Protein AF-A0A9E2G3W6-F1 (afdb_monomer_lite)

Sequence (458 aa):
MPNQLHSDSQQLPSSPPSRVTAPRLSQGPTLDHLLDALSRTRDALERTKTIARCFERTFAELNLGMAVHEVLTDADGQPVDYRFLQVNARFARMLGLHLSQLVGRRVLEVFPSTESSWVAIYGRVALSGETLRFEAMAGACCRLYEIVALPGGPGRFVLVLEDVTARRELEDALADSRATYRQLAESVNEMIWVAASGRILYANLACSLITGFTPEELEAMDIPDLVIPGDRERYRALIDLVHGDSAACAHVQLRLSSRDRETLPVNLGARRTRWDGVPAVLHVASLTSSGDDPGDLPAGLATGPVPRSRSTDAPEASPAAGEPPLILMVDDEPQLLQASRRILQRHGYRTRAHESSLSALEDLSSGTTPELVVTDIDMPDLDGIELYRRVRAIRPDQKFLFVTGSPERLLACSAGHDREHNLLTKPFDSDSLMRAIHHRIATPLAPLDEVNTPSPRP

Secondary structure (DSSP, 8-state):
--------------------PPPP-PPPPPHHHHHHHHHHHHHHHHHHHHHHHHHHHHHHHSSSEEEEEEEEE-TTS-EEEEEEEEE-HHHHHHTT--HHHHTT-BHHHH-TT--HHHHHHHHHHHHH---EEEEEEETTTTEEEEEEEEE-STTEEEEEEEE-HHHHHHHHHHHHHHHHHHHHHHT-SSEEEEEETTEEEEE-HHHHHHH---HHHHHHSBHHHHB-GGGHHHHHHHHHHHHSTT-SEEEEEEEEEPTT--EEEEEEEEEEEEETTEEEEEEEEEE--TT---TT-----B-SPPPPPPP-PPPP----SSPPPEEEEE-S-HHHHHHHHHHHHHTT-EEEEESSHHHHHHHHHTT---SEEEEESS-SSS-HHHHHHHHHHH-TT--EEEEES-THHHHH----S-SSSSEEESS--HHHHHHHHHHHHHSPPPP-----------

Radius of gyration: 39.11 Å; chains: 1; bounding box: 62×80×159 Å

Structure (mmCIF, N/CA/C/O backbone):
data_AF-A0A9E2G3W6-F1
#
_entry.id   AF-A0A9E2G3W6-F1
#
loop_
_atom_site.group_PDB
_atom_site.id
_atom_site.type_symbol
_atom_site.label_atom_id
_atom_site.label_alt_id
_atom_site.label_comp_id
_atom_site.label_asym_id
_atom_site.label_entity_id
_atom_site.label_seq_id
_atom_site.pdbx_PDB_ins_code
_atom_site.Cartn_x
_atom_site.Cartn_y
_atom_site.Cartn_z
_atom_site.occupancy
_atom_site.B_iso_or_equiv
_atom_site.auth_seq_id
_atom_site.auth_comp_id
_atom_site.auth_asym_id
_atom_site.auth_atom_id
_atom_site.pdbx_PDB_model_num
ATOM 1 N N . MET A 1 1 ? 31.709 31.830 115.502 1.00 27.19 1 MET A N 1
ATOM 2 C CA . MET A 1 1 ? 32.503 30.605 115.745 1.00 27.19 1 MET A CA 1
ATOM 3 C C . MET A 1 1 ? 31.532 29.431 115.746 1.00 27.19 1 MET A C 1
ATOM 5 O O . MET A 1 1 ? 30.511 29.580 116.401 1.00 27.19 1 MET A O 1
ATOM 9 N N . PRO A 1 2 ? 31.829 28.281 115.126 1.00 45.44 2 PRO A N 1
ATOM 10 C CA . PRO A 1 2 ? 32.078 28.043 113.694 1.00 45.44 2 PRO A CA 1
ATOM 11 C C . PRO A 1 2 ? 31.263 26.830 113.154 1.00 45.44 2 PRO A C 1
ATOM 13 O O . PRO A 1 2 ? 30.611 26.159 113.941 1.00 45.44 2 PRO A O 1
ATOM 16 N N . ASN A 1 3 ? 31.437 26.508 111.857 1.00 28.62 3 ASN A N 1
ATOM 17 C CA . ASN A 1 3 ? 31.384 25.150 111.255 1.00 28.62 3 ASN A CA 1
ATOM 18 C C . ASN A 1 3 ? 30.037 24.380 111.268 1.00 28.62 3 ASN A C 1
ATOM 20 O O . ASN A 1 3 ? 29.232 24.538 112.165 1.00 28.62 3 ASN A O 1
ATOM 24 N N . GLN A 1 4 ? 29.699 23.464 110.358 1.00 35.22 4 GLN A N 1
ATOM 25 C CA . GLN A 1 4 ? 30.248 22.929 109.106 1.00 35.22 4 GLN A CA 1
ATOM 26 C C . GLN A 1 4 ? 29.160 22.011 108.495 1.00 35.22 4 GLN A C 1
ATOM 28 O O . GLN A 1 4 ? 28.379 21.436 109.239 1.00 35.22 4 GLN A O 1
ATOM 33 N N . LEU A 1 5 ? 29.201 21.865 107.164 1.00 32.06 5 LEU A N 1
ATOM 34 C CA . LEU A 1 5 ? 28.950 20.672 106.320 1.00 32.06 5 LEU A CA 1
ATOM 35 C C . LEU A 1 5 ? 27.823 19.656 106.637 1.00 32.06 5 LEU A C 1
ATOM 37 O O . LEU A 1 5 ? 27.788 19.092 107.724 1.00 32.06 5 LEU A O 1
ATOM 41 N N . HIS A 1 6 ? 27.074 19.299 105.576 1.00 33.84 6 HIS A N 1
ATOM 42 C CA . HIS A 1 6 ? 26.698 17.952 105.048 1.00 33.84 6 HIS A CA 1
ATOM 43 C C . HIS A 1 6 ? 25.326 18.077 104.341 1.00 33.84 6 HIS A C 1
ATOM 45 O O . HIS A 1 6 ? 24.371 18.549 104.943 1.00 33.84 6 HIS A O 1
ATOM 51 N N . SER A 1 7 ? 25.227 18.015 103.008 1.00 29.98 7 SER A N 1
ATOM 52 C CA . SER A 1 7 ? 25.212 16.854 102.090 1.00 29.98 7 SER A CA 1
ATOM 53 C C . SER A 1 7 ? 23.920 16.012 102.121 1.00 29.98 7 SER A C 1
ATOM 55 O O . SER A 1 7 ? 23.618 15.365 103.116 1.00 29.98 7 SER A O 1
ATOM 57 N N . ASP A 1 8 ? 23.292 15.975 100.941 1.00 29.02 8 ASP A N 1
ATOM 58 C CA . ASP A 1 8 ? 22.489 14.911 100.321 1.00 29.02 8 ASP A CA 1
ATOM 59 C C . ASP A 1 8 ? 20.970 14.747 100.538 1.00 29.02 8 ASP A C 1
ATOM 61 O O . ASP A 1 8 ? 20.448 14.626 101.639 1.00 29.02 8 ASP A O 1
ATOM 65 N N . SER A 1 9 ? 20.343 14.543 99.366 1.00 29.41 9 SER A N 1
ATOM 66 C CA . SER A 1 9 ? 19.167 13.714 99.048 1.00 29.41 9 SER A CA 1
ATOM 67 C C . SER A 1 9 ? 17.831 14.407 98.742 1.00 29.41 9 SER A C 1
ATOM 69 O O . SER A 1 9 ? 17.070 14.801 99.614 1.00 29.41 9 SER A O 1
ATOM 71 N N . GLN A 1 10 ? 17.574 14.479 97.428 1.00 32.34 10 GLN A N 1
ATOM 72 C CA . GLN A 1 10 ? 16.330 14.179 96.698 1.00 32.34 10 GLN A CA 1
ATOM 73 C C . GLN A 1 10 ? 14.980 14.291 97.434 1.00 32.34 10 GLN A C 1
ATOM 75 O O . GLN A 1 10 ? 14.681 13.472 98.293 1.00 32.34 10 GLN A O 1
ATOM 80 N N . GLN A 1 11 ? 14.096 15.162 96.921 1.00 31.83 11 GLN A N 1
ATOM 81 C CA . GLN A 1 11 ? 12.733 14.823 96.459 1.00 31.83 11 GLN A CA 1
ATOM 82 C C . GLN A 1 11 ? 12.025 16.073 95.877 1.00 31.83 11 GLN A C 1
ATOM 84 O O . GLN A 1 11 ? 11.805 17.066 96.561 1.00 31.83 11 GLN A O 1
ATOM 89 N N . LEU A 1 12 ? 11.688 16.020 94.583 1.00 29.45 12 LEU A N 1
ATOM 90 C CA . LEU A 1 12 ? 10.658 16.836 93.904 1.00 29.45 12 LEU A CA 1
ATOM 91 C C . LEU A 1 12 ? 9.273 16.182 94.140 1.00 29.45 12 LEU A C 1
ATOM 93 O O . LEU A 1 12 ? 9.262 15.008 94.512 1.00 29.45 12 LEU A O 1
ATOM 97 N N . PRO A 1 13 ? 8.116 16.792 93.788 1.00 40.28 13 PRO A N 1
ATOM 98 C CA . PRO A 1 13 ? 7.848 18.171 93.345 1.00 40.28 13 PRO A CA 1
ATOM 99 C C . PRO A 1 13 ? 6.607 18.820 94.015 1.00 40.28 13 PRO A C 1
ATOM 101 O O . PRO A 1 13 ? 5.662 18.139 94.396 1.00 40.28 13 PRO A O 1
ATOM 104 N N . SER A 1 14 ? 6.515 20.154 94.005 1.00 30.30 14 SER A N 1
ATOM 105 C CA . SER A 1 14 ? 5.212 20.850 93.958 1.00 30.30 14 SER A CA 1
ATOM 106 C C . SER A 1 14 ? 5.387 22.326 93.577 1.00 30.30 14 SER A C 1
ATOM 108 O O . SER A 1 14 ? 5.770 23.148 94.407 1.00 30.30 14 SER A O 1
ATOM 110 N N . SER A 1 15 ? 5.111 22.669 92.316 1.00 33.34 15 SER A N 1
ATOM 111 C CA . SER A 1 15 ? 4.903 24.054 91.849 1.00 33.34 15 SER A CA 1
ATOM 112 C C . SER A 1 15 ? 3.432 24.443 92.043 1.00 33.34 15 SER A C 1
ATOM 114 O O . SER A 1 15 ? 2.571 23.586 91.827 1.00 33.34 15 SER A O 1
ATOM 116 N N . PRO A 1 16 ? 3.111 25.685 92.464 1.00 37.56 16 PRO A N 1
ATOM 117 C CA . PRO A 1 16 ? 2.701 26.744 91.507 1.00 37.56 16 PRO A CA 1
ATOM 118 C C . PRO A 1 16 ? 2.979 28.192 92.025 1.00 37.56 16 PRO A C 1
ATOM 120 O O . PRO A 1 16 ? 3.520 28.345 93.117 1.00 37.56 16 PRO A O 1
ATOM 123 N N . PRO A 1 17 ? 2.547 29.290 91.356 1.00 40.12 17 PRO A N 1
ATOM 124 C CA . PRO A 1 17 ? 2.348 29.538 89.925 1.00 40.12 17 PRO A CA 1
ATOM 125 C C . PRO A 1 17 ? 3.269 30.668 89.394 1.00 40.12 17 PRO A C 1
ATOM 127 O O . PRO A 1 17 ? 3.491 31.690 90.044 1.00 40.12 17 PRO A O 1
ATOM 130 N N . SER A 1 18 ? 3.754 30.534 88.157 1.00 33.09 18 SER A N 1
ATOM 131 C CA . SER A 1 18 ? 4.413 31.621 87.418 1.00 33.09 18 SER A CA 1
ATOM 132 C C . SER A 1 18 ? 3.378 32.454 86.654 1.00 33.09 18 SER A C 1
ATOM 134 O O . SER A 1 18 ? 2.432 31.917 86.084 1.00 33.09 18 SER A O 1
ATOM 136 N N . ARG A 1 19 ? 3.561 33.779 86.678 1.00 34.78 19 ARG A N 1
ATOM 137 C CA . ARG A 1 19 ? 2.720 34.809 86.047 1.00 34.78 19 ARG A CA 1
ATOM 138 C C . ARG A 1 19 ? 2.236 34.413 84.645 1.00 34.7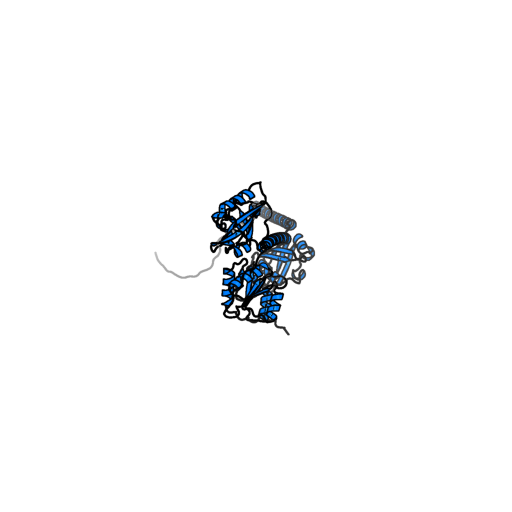8 19 ARG A C 1
ATOM 140 O O . ARG A 1 19 ? 3.043 34.176 83.752 1.00 34.78 19 ARG A O 1
ATOM 147 N N . VAL A 1 20 ? 0.917 34.442 84.454 1.00 34.22 20 VAL A N 1
ATOM 148 C CA . VAL A 1 20 ? 0.261 34.370 83.144 1.00 34.22 20 VAL A CA 1
ATOM 149 C C . VAL A 1 20 ? 0.574 35.652 82.372 1.00 34.22 20 VAL A C 1
ATOM 151 O O . VAL A 1 20 ? 0.026 36.716 82.652 1.00 34.22 20 VAL A O 1
ATOM 154 N N . THR A 1 21 ? 1.468 35.557 81.396 1.00 35.81 21 THR A N 1
ATOM 155 C CA . THR A 1 21 ? 1.580 36.521 80.301 1.00 35.81 21 THR A CA 1
ATOM 156 C C . THR A 1 21 ? 0.426 36.239 79.340 1.00 35.81 21 THR A C 1
ATOM 158 O O . THR A 1 21 ? 0.341 35.144 78.788 1.00 35.81 21 THR A O 1
ATOM 161 N N . ALA A 1 22 ? -0.485 37.195 79.153 1.00 31.02 22 ALA A N 1
ATOM 162 C CA . ALA A 1 22 ? -1.546 37.077 78.156 1.00 31.02 22 ALA A CA 1
ATOM 163 C C . ALA A 1 22 ? -0.929 36.861 76.754 1.00 31.02 22 ALA A C 1
ATOM 165 O O . ALA A 1 22 ? -0.102 37.680 76.335 1.00 31.02 22 ALA A O 1
ATOM 166 N N . PRO A 1 23 ? -1.300 35.806 76.004 1.00 35.16 23 PRO A N 1
ATOM 167 C CA . PRO A 1 23 ? -0.983 35.739 74.588 1.00 35.16 23 PRO A CA 1
ATOM 168 C C . PRO A 1 23 ? -1.759 36.847 73.873 1.00 35.16 23 PRO A C 1
ATOM 170 O O . PRO A 1 23 ? -2.959 37.024 74.081 1.00 35.16 23 PRO A O 1
ATOM 173 N N . ARG A 1 24 ? -1.041 37.622 73.056 1.00 34.88 24 ARG A N 1
ATOM 174 C CA . ARG A 1 24 ? -1.586 38.677 72.198 1.00 34.88 24 ARG A CA 1
ATOM 175 C C . ARG A 1 24 ? -2.786 38.143 71.409 1.00 34.88 24 ARG A C 1
ATOM 177 O O . ARG A 1 24 ? -2.671 37.103 70.768 1.00 34.88 24 ARG A O 1
ATOM 184 N N . LEU A 1 25 ? -3.888 38.895 71.409 1.00 36.84 25 LEU A N 1
ATOM 185 C CA . LEU A 1 25 ? -4.940 38.788 70.397 1.00 36.84 25 LEU A CA 1
ATOM 186 C C . LEU A 1 25 ? -4.263 38.816 69.017 1.00 36.84 25 LEU A C 1
ATOM 188 O O . LEU A 1 25 ? -3.695 39.842 68.634 1.00 36.84 25 LEU A O 1
ATOM 192 N N . SER A 1 26 ? -4.259 37.691 68.299 1.00 41.03 26 SER A N 1
ATOM 193 C CA . SER A 1 26 ? -3.880 37.683 66.891 1.00 41.03 26 SER A CA 1
ATOM 194 C C . SER A 1 26 ? -4.900 38.546 66.156 1.00 41.03 26 SER A C 1
ATOM 196 O O . SER A 1 26 ? -6.103 38.290 66.191 1.00 41.03 26 SER A O 1
ATOM 198 N N . GLN A 1 27 ? -4.416 39.637 65.566 1.00 47.78 27 GLN A N 1
ATOM 199 C CA . GLN A 1 27 ? -5.222 40.526 64.743 1.00 47.78 27 GLN A CA 1
ATOM 200 C C . GLN A 1 27 ? -5.901 39.688 63.653 1.00 47.78 27 GLN A C 1
ATOM 202 O O . GLN A 1 27 ? -5.232 38.925 62.954 1.00 47.78 27 GLN A O 1
ATOM 207 N N . GLY A 1 28 ? -7.229 39.799 63.539 1.00 49.19 28 GLY A N 1
ATOM 208 C CA . GLY A 1 28 ? -7.961 39.234 62.406 1.00 49.19 28 GLY A CA 1
ATOM 209 C C . GLY A 1 28 ? -7.392 39.763 61.083 1.00 49.19 28 GLY A C 1
ATOM 210 O O . GLY A 1 28 ? -6.722 40.800 61.085 1.00 49.19 28 GLY A O 1
ATOM 211 N N . PRO A 1 29 ? -7.615 39.062 59.958 1.00 52.22 29 PRO A N 1
ATOM 212 C CA . PRO A 1 29 ? -7.041 39.460 58.678 1.00 52.22 29 PRO A CA 1
ATOM 213 C C . PRO A 1 29 ? -7.409 40.916 58.366 1.00 52.22 29 PRO A C 1
ATOM 215 O O . PRO A 1 29 ? -8.570 41.312 58.473 1.00 52.22 29 PRO A O 1
ATOM 218 N N . THR A 1 30 ? -6.402 41.722 58.025 1.00 58.69 30 THR A N 1
ATOM 219 C CA . THR A 1 30 ? -6.576 43.121 57.626 1.00 58.69 30 THR A CA 1
ATOM 220 C C . THR A 1 30 ? -7.462 43.203 56.384 1.00 58.69 30 THR A C 1
ATOM 222 O O . THR A 1 30 ? -7.460 42.299 55.546 1.00 58.69 30 THR A O 1
ATOM 225 N N . LEU A 1 31 ? -8.232 44.289 56.260 1.00 49.06 31 LEU A N 1
ATOM 226 C CA . LEU A 1 31 ? -9.155 44.506 55.139 1.00 49.06 31 LEU A CA 1
ATOM 227 C C . LEU A 1 31 ? -8.453 44.334 53.780 1.00 49.06 31 LEU A C 1
ATOM 229 O O . LEU A 1 31 ? -9.007 43.703 52.883 1.00 49.06 31 LEU A O 1
ATOM 233 N N . ASP A 1 32 ? -7.201 44.780 53.679 1.00 56.44 32 ASP A N 1
ATOM 234 C CA . ASP A 1 32 ? -6.366 44.614 52.487 1.00 56.44 32 ASP A CA 1
ATOM 235 C C . ASP A 1 32 ? -6.097 43.141 52.150 1.00 56.44 32 ASP A C 1
ATOM 237 O O . ASP A 1 32 ? -6.187 42.755 50.991 1.00 56.44 32 ASP A O 1
ATOM 241 N N . HIS A 1 33 ? -5.857 42.277 53.144 1.00 49.47 33 HIS A N 1
ATOM 242 C CA . HIS A 1 33 ? -5.638 40.844 52.911 1.00 49.47 33 HIS A CA 1
ATOM 243 C C . HIS A 1 33 ? -6.913 40.119 52.454 1.00 49.47 33 HIS A C 1
ATOM 245 O O . HIS A 1 33 ? -6.838 39.177 51.662 1.00 49.47 33 HIS A O 1
ATOM 251 N N . LEU A 1 34 ? -8.088 40.547 52.926 1.00 48.44 34 LEU A N 1
ATOM 252 C CA . LEU A 1 34 ? -9.371 39.992 52.480 1.00 48.44 34 LEU A CA 1
ATOM 253 C C . LEU A 1 34 ? -9.730 40.458 51.063 1.00 48.44 34 LEU A C 1
ATOM 255 O O . LEU A 1 34 ? -10.204 39.653 50.262 1.00 48.44 34 LEU A O 1
ATOM 259 N N . LEU A 1 35 ? -9.464 41.723 50.731 1.00 54.56 35 LEU A N 1
ATOM 260 C CA . LEU A 1 35 ? -9.668 42.266 49.385 1.00 54.56 35 LEU A CA 1
ATOM 261 C C . LEU A 1 35 ? -8.730 41.617 48.360 1.00 54.56 35 LEU A C 1
ATOM 263 O O . LEU A 1 35 ? -9.163 41.293 47.252 1.00 54.56 35 LEU A O 1
ATOM 267 N N . ASP A 1 36 ? -7.488 41.334 48.752 1.00 59.50 36 ASP A N 1
ATOM 268 C CA . ASP A 1 36 ? -6.534 40.584 47.936 1.00 59.50 36 ASP A CA 1
ATOM 269 C C . ASP A 1 36 ? -6.987 39.137 47.706 1.00 59.50 36 ASP A C 1
ATOM 271 O O . ASP A 1 36 ? -6.940 38.636 46.581 1.00 59.50 36 ASP A O 1
ATOM 275 N N . ALA A 1 37 ? -7.460 38.451 48.751 1.00 52.28 37 ALA A N 1
ATOM 276 C CA . ALA A 1 37 ? -7.951 37.079 48.640 1.00 52.28 37 ALA A CA 1
ATOM 277 C C . ALA A 1 37 ? -9.207 36.981 47.754 1.00 52.28 37 ALA A C 1
ATOM 279 O O . ALA A 1 37 ? -9.305 36.069 46.926 1.00 52.28 37 ALA A O 1
ATOM 280 N N . LEU A 1 38 ? -10.134 37.938 47.881 1.00 50.25 38 LEU A N 1
ATOM 281 C CA . LEU A 1 38 ? -11.343 38.036 47.055 1.00 50.25 38 LEU A CA 1
ATOM 282 C C . LEU A 1 38 ? -11.025 38.387 45.596 1.00 50.25 38 LEU A C 1
ATOM 284 O O . LEU A 1 38 ? -11.633 37.827 44.684 1.00 50.25 38 LEU A O 1
ATOM 288 N N . SER A 1 39 ? -10.038 39.253 45.356 1.00 57.41 39 SER A N 1
ATOM 289 C CA . SER A 1 39 ? -9.596 39.591 43.997 1.00 57.41 39 SER A CA 1
ATOM 290 C C . SER A 1 39 ? -8.936 38.390 43.315 1.00 57.41 39 SER A C 1
ATOM 292 O O . SER A 1 39 ? -9.302 38.044 42.194 1.00 57.41 39 SER A O 1
ATOM 294 N N . ARG A 1 40 ? -8.064 37.652 44.019 1.00 61.56 40 ARG A N 1
ATOM 295 C CA . ARG A 1 40 ? -7.437 36.426 43.487 1.00 61.56 40 ARG A CA 1
ATOM 296 C C . ARG A 1 40 ? -8.454 35.327 43.175 1.00 61.56 40 ARG A C 1
ATOM 298 O O . ARG A 1 40 ? -8.318 34.644 42.162 1.00 61.56 40 ARG A O 1
ATOM 305 N N . THR A 1 41 ? -9.475 35.150 44.016 1.00 55.03 41 THR A N 1
ATOM 306 C CA . THR A 1 41 ? -10.547 34.171 43.752 1.00 55.03 41 THR A CA 1
ATOM 307 C C . THR A 1 41 ? -11.446 34.602 42.597 1.00 55.03 41 THR A C 1
ATOM 309 O O . THR A 1 41 ? -11.808 33.757 41.777 1.00 55.03 41 THR A O 1
ATOM 312 N N . ARG A 1 42 ? -11.762 35.898 42.472 1.00 61.28 42 ARG A N 1
ATOM 313 C CA . ARG A 1 42 ? -12.520 36.428 41.329 1.00 61.28 42 ARG A CA 1
ATOM 314 C C . ARG A 1 42 ? -11.767 36.234 40.015 1.00 61.28 42 ARG A C 1
ATOM 316 O O . ARG A 1 42 ? -12.340 35.699 39.070 1.00 61.28 42 ARG A O 1
ATOM 323 N N . ASP A 1 43 ? -10.486 36.579 39.981 1.00 66.12 43 ASP A N 1
ATOM 324 C CA . ASP A 1 43 ? -9.659 36.462 38.779 1.00 66.12 43 ASP A CA 1
ATOM 325 C C . ASP A 1 43 ? -9.442 34.994 38.380 1.00 66.12 43 ASP A C 1
ATOM 327 O O . ASP A 1 43 ? -9.485 34.652 37.197 1.00 66.12 43 ASP A O 1
ATOM 331 N N . ALA A 1 44 ? -9.271 34.089 39.351 1.00 55.44 44 ALA A N 1
ATOM 332 C CA . ALA A 1 44 ? -9.213 32.650 39.092 1.00 55.44 44 ALA A CA 1
ATOM 333 C C . ALA A 1 44 ? -10.539 32.115 38.522 1.00 55.44 44 ALA A C 1
ATOM 335 O O . ALA A 1 44 ? -10.538 31.317 37.579 1.00 55.44 44 ALA A O 1
ATOM 336 N N . LEU A 1 45 ? -11.676 32.586 39.041 1.00 58.12 45 LEU A N 1
ATOM 337 C CA . LEU A 1 45 ? -13.002 32.209 38.555 1.00 58.12 45 LEU A CA 1
ATOM 338 C C . LEU A 1 45 ? -13.269 32.750 37.142 1.00 58.12 45 LEU A C 1
ATOM 340 O O . LEU A 1 45 ? -13.824 32.035 36.310 1.00 58.12 45 LEU A O 1
ATOM 344 N N . GLU A 1 46 ? -12.857 33.982 36.841 1.00 59.03 46 GLU A N 1
ATOM 345 C CA . GLU A 1 46 ? -12.982 34.579 35.506 1.00 59.03 46 GLU A CA 1
ATOM 346 C C . GLU A 1 46 ? -12.071 33.905 34.476 1.00 59.03 46 GLU A C 1
ATOM 348 O O . GLU A 1 46 ? -12.520 33.623 33.362 1.00 59.03 46 GLU A O 1
ATOM 353 N N . ARG A 1 47 ? -10.834 33.547 34.849 1.00 55.03 47 ARG A N 1
ATOM 354 C CA . ARG A 1 47 ? -9.940 32.741 33.998 1.00 55.03 47 ARG A CA 1
ATOM 355 C C . ARG A 1 47 ? -10.533 31.365 33.714 1.00 55.03 47 ARG A C 1
ATOM 357 O O . ARG A 1 47 ? -10.579 30.958 32.558 1.00 55.03 47 ARG A O 1
ATOM 364 N N . THR A 1 48 ? -11.068 30.695 34.734 1.00 53.66 48 THR A N 1
ATOM 365 C CA . THR A 1 48 ? -11.726 29.386 34.582 1.00 53.66 48 THR A CA 1
ATOM 366 C C . THR A 1 48 ? -12.951 29.481 33.669 1.00 53.66 48 THR A C 1
ATOM 368 O O . THR A 1 48 ? -13.102 28.671 32.760 1.00 53.66 48 THR A O 1
ATOM 371 N N . LYS A 1 49 ? -13.792 30.512 33.833 1.00 56.41 49 LYS A N 1
ATOM 372 C CA . LYS A 1 49 ? -14.955 30.764 32.963 1.00 56.41 49 LYS A CA 1
ATOM 373 C C . LYS A 1 49 ? -14.558 31.095 31.525 1.00 56.41 49 LYS A C 1
ATOM 375 O O . LYS A 1 49 ? -15.244 30.682 30.597 1.00 56.41 49 LYS A O 1
ATOM 380 N N . THR A 1 50 ? -13.472 31.840 31.329 1.00 47.31 50 THR A N 1
ATOM 381 C CA . THR A 1 50 ? -12.981 32.212 29.994 1.00 47.31 50 THR A CA 1
ATOM 382 C C . THR A 1 50 ? -12.398 31.003 29.270 1.00 47.31 50 THR A C 1
ATOM 384 O O . THR A 1 50 ? -12.734 30.774 28.113 1.00 47.31 50 THR A O 1
ATOM 387 N N . ILE A 1 51 ? -11.605 30.180 29.964 1.00 51.56 51 ILE A N 1
ATOM 388 C CA . ILE A 1 51 ? -11.096 28.909 29.434 1.00 51.56 51 ILE A CA 1
ATOM 389 C C . ILE A 1 51 ? -12.258 27.962 29.117 1.00 51.56 51 ILE A C 1
ATOM 391 O O . ILE A 1 51 ? -12.280 27.398 28.030 1.00 51.56 51 ILE A O 1
ATOM 395 N N . ALA A 1 52 ? -13.257 27.850 30.000 1.00 54.56 52 ALA A N 1
ATOM 396 C CA . ALA A 1 52 ? -14.448 27.033 29.764 1.00 54.56 52 ALA A CA 1
ATOM 397 C C . ALA A 1 52 ? -15.241 27.500 28.531 1.00 54.56 52 ALA A C 1
ATOM 399 O O . ALA A 1 52 ? -15.583 26.677 27.691 1.00 54.56 52 ALA A O 1
ATOM 400 N N . ARG A 1 53 ? -15.457 28.812 28.352 1.00 55.34 53 ARG A N 1
ATOM 401 C CA . ARG A 1 53 ? -16.127 29.356 27.154 1.00 55.34 53 ARG A CA 1
ATOM 402 C C . ARG A 1 53 ? -15.311 29.164 25.876 1.00 55.34 53 ARG A C 1
ATOM 404 O O . ARG A 1 53 ? -15.882 28.851 24.836 1.00 55.34 53 ARG A O 1
ATOM 411 N N . CYS A 1 54 ? -13.992 29.356 25.929 1.00 54.94 54 CYS A N 1
ATOM 412 C CA . CYS A 1 54 ? -13.118 29.078 24.787 1.00 54.94 54 CYS A CA 1
ATOM 413 C C . CYS A 1 54 ? -13.137 27.591 24.434 1.00 54.94 54 CYS A C 1
ATOM 415 O O . CYS A 1 54 ? -13.221 27.258 23.255 1.00 54.94 54 CYS A O 1
ATOM 417 N N . PHE A 1 55 ? -13.114 26.706 25.432 1.00 59.06 55 PHE A N 1
ATOM 418 C CA . PHE A 1 55 ? -13.252 25.268 25.240 1.00 59.06 55 PHE A CA 1
ATOM 419 C C . PHE A 1 55 ? -14.608 24.928 24.618 1.00 59.06 55 PHE A C 1
ATOM 421 O O . PHE A 1 55 ? -14.625 24.294 23.575 1.00 59.06 55 PHE A O 1
ATOM 428 N N . GLU A 1 56 ? -15.726 25.422 25.160 1.00 61.03 56 GLU A N 1
ATOM 429 C CA . GLU A 1 56 ? -17.076 25.211 24.611 1.00 61.03 56 GLU A CA 1
ATOM 430 C C . GLU A 1 56 ? -17.211 25.693 23.161 1.00 61.03 56 GLU A C 1
ATOM 432 O O . GLU A 1 56 ? -17.793 24.992 22.332 1.00 61.03 56 GLU A O 1
ATOM 437 N N . ARG A 1 57 ? -16.639 26.857 22.826 1.00 55.88 57 ARG A N 1
ATOM 438 C CA . ARG A 1 57 ? -16.675 27.387 21.457 1.00 55.88 57 ARG A CA 1
ATOM 439 C C . ARG A 1 57 ? -15.822 26.551 20.501 1.00 55.88 57 ARG A C 1
ATOM 441 O O . ARG A 1 57 ? -16.292 26.161 19.439 1.00 55.88 57 ARG A O 1
ATOM 448 N N . THR A 1 58 ? -14.604 26.199 20.906 1.00 55.75 58 THR A N 1
ATOM 449 C CA . THR A 1 58 ? -13.683 25.360 20.114 1.00 55.75 58 THR A CA 1
ATOM 450 C C . THR A 1 58 ? -14.243 23.944 19.925 1.00 55.75 58 THR A C 1
ATOM 452 O O . THR A 1 58 ? -14.179 23.379 18.837 1.00 55.75 58 THR A O 1
ATOM 455 N N . PHE A 1 59 ? -14.883 23.405 20.964 1.00 60.31 59 PHE A N 1
ATOM 456 C CA . PHE A 1 59 ? -15.582 22.122 20.967 1.00 60.31 59 PHE A CA 1
ATOM 457 C C . PHE A 1 59 ? -16.767 22.103 19.988 1.00 60.31 59 PHE A C 1
ATOM 459 O O . PHE A 1 59 ? -17.083 21.045 19.447 1.00 60.31 59 PHE A O 1
ATOM 466 N N . ALA A 1 60 ? -17.405 23.248 19.723 1.00 58.19 60 ALA A N 1
ATOM 467 C CA . ALA A 1 60 ? -18.536 23.367 18.801 1.00 58.19 60 ALA A CA 1
ATOM 468 C C . ALA A 1 60 ? -18.149 23.724 17.349 1.00 58.19 60 ALA A C 1
ATOM 470 O O . ALA A 1 60 ? -18.859 23.316 16.429 1.00 58.19 60 ALA A O 1
ATOM 471 N N . GLU A 1 61 ? -17.062 24.476 17.136 1.00 57.34 61 GLU A N 1
ATOM 472 C CA . GLU A 1 61 ? -16.694 25.059 15.830 1.00 57.34 61 GLU A CA 1
ATOM 473 C C . GLU A 1 61 ? -15.671 24.235 15.020 1.00 57.34 61 GLU A C 1
ATOM 475 O O . GLU A 1 61 ? -15.587 24.403 13.803 1.00 57.34 61 GLU A O 1
ATOM 480 N N . LEU A 1 62 ? -14.903 23.333 15.646 1.00 61.69 62 LEU A N 1
ATOM 481 C CA . LEU A 1 62 ? -13.933 22.492 14.931 1.00 61.69 62 LEU A CA 1
ATOM 482 C C . LEU A 1 62 ? -14.620 21.386 14.113 1.00 61.69 62 LEU A C 1
ATOM 484 O O . LEU A 1 62 ? -15.598 20.776 14.544 1.00 61.69 62 LEU A O 1
ATOM 488 N N . ASN A 1 63 ? -14.052 21.049 12.947 1.00 68.12 63 ASN A N 1
ATOM 489 C CA . ASN A 1 63 ? -14.544 19.956 12.093 1.00 68.12 63 ASN A CA 1
ATOM 490 C C . ASN A 1 63 ? -14.218 18.546 12.644 1.00 68.12 63 ASN A C 1
ATOM 492 O O . ASN A 1 63 ? -14.416 17.547 11.949 1.00 68.12 63 ASN A O 1
ATOM 496 N N . LEU A 1 64 ? -13.760 18.480 13.897 1.00 80.25 64 LEU A N 1
ATOM 497 C CA . LEU A 1 64 ? -13.395 17.285 14.649 1.00 80.25 64 LEU A CA 1
ATOM 498 C C . LEU A 1 64 ? -14.571 16.807 15.504 1.00 80.25 64 LEU A C 1
ATOM 500 O O . LEU A 1 64 ? -15.264 17.602 16.144 1.00 80.25 64 LEU A O 1
ATOM 504 N N . GLY A 1 65 ? -14.789 15.499 15.552 1.00 83.88 65 GLY A N 1
ATOM 505 C CA . GLY A 1 65 ? -15.666 14.890 16.543 1.00 83.88 65 GLY A CA 1
ATOM 506 C C . GLY A 1 65 ? -14.952 14.822 17.885 1.00 83.88 65 GLY A C 1
ATOM 507 O O . GLY A 1 65 ? -13.862 14.280 17.962 1.00 83.88 65 GLY A O 1
ATOM 508 N N . MET A 1 66 ? -15.545 15.347 18.952 1.00 85.81 66 MET A N 1
ATOM 509 C CA . MET A 1 66 ? -14.988 15.255 20.299 1.00 85.81 66 MET A CA 1
ATOM 510 C C . MET A 1 66 ? -16.006 14.685 21.281 1.00 85.81 66 MET A C 1
ATOM 512 O O . MET A 1 66 ? -17.171 15.098 21.293 1.00 85.81 66 MET A O 1
ATOM 516 N N . ALA A 1 67 ? -15.550 13.776 22.139 1.00 87.75 67 ALA A N 1
ATOM 517 C CA . ALA A 1 67 ? -16.356 13.223 23.216 1.00 87.75 67 ALA A CA 1
ATOM 518 C C . ALA A 1 67 ? -15.519 12.951 24.471 1.00 87.75 67 ALA A C 1
ATOM 520 O O . ALA A 1 67 ? -14.421 12.405 24.402 1.00 87.75 67 ALA A O 1
ATOM 521 N N . VAL A 1 68 ? -16.053 13.332 25.627 1.00 88.69 68 VAL A N 1
ATOM 522 C CA . VAL A 1 68 ? -15.495 13.057 26.952 1.00 88.69 68 VAL A CA 1
ATOM 523 C C . VAL A 1 68 ? -16.255 11.886 27.552 1.00 88.69 68 VAL A C 1
ATOM 525 O O . VAL A 1 68 ? -17.490 11.880 27.550 1.00 88.69 68 VAL A O 1
ATOM 528 N N . HIS A 1 69 ? -15.520 10.929 28.102 1.00 91.62 69 HIS A N 1
ATOM 529 C CA . HIS A 1 69 ? -16.063 9.693 28.641 1.00 91.62 69 HIS A CA 1
ATOM 530 C C . HIS A 1 69 ? -15.571 9.438 30.062 1.00 91.62 69 HIS A C 1
ATOM 532 O O . HIS A 1 69 ? -14.500 9.896 30.465 1.00 91.62 69 HIS A O 1
ATOM 538 N N . GLU A 1 70 ? -16.356 8.662 30.797 1.00 93.56 70 GLU A N 1
ATOM 539 C CA . GLU A 1 70 ? -15.996 8.077 32.085 1.00 93.56 70 GLU A CA 1
ATOM 540 C C . GLU A 1 70 ? -15.935 6.561 31.949 1.00 93.56 70 GLU A C 1
ATOM 542 O O . GLU A 1 70 ? -16.871 5.949 31.437 1.00 93.56 70 GLU A O 1
ATOM 547 N N . VAL A 1 71 ? -14.838 5.961 32.397 1.00 93.19 71 VAL A N 1
ATOM 548 C CA . VAL A 1 71 ? -14.651 4.509 32.381 1.00 93.19 71 VAL A CA 1
ATOM 549 C C . VAL A 1 71 ? -15.401 3.894 33.553 1.00 93.19 71 VAL A C 1
ATOM 551 O O . VAL A 1 71 ? -15.316 4.373 34.681 1.00 93.19 71 VAL A O 1
ATOM 554 N N . LEU A 1 72 ? -16.127 2.815 33.282 1.00 92.62 72 LEU A N 1
ATOM 555 C CA . LEU A 1 72 ? -16.791 2.001 34.289 1.00 92.62 72 LEU A CA 1
ATOM 556 C C . LEU A 1 72 ? -15.951 0.745 34.512 1.00 92.62 72 LEU A C 1
ATOM 558 O O . LEU A 1 72 ? -15.677 0.006 33.565 1.00 92.62 72 LEU A O 1
ATOM 562 N N . THR A 1 73 ? -15.542 0.517 35.757 1.00 90.69 73 THR A N 1
ATOM 563 C CA . THR A 1 73 ? -14.726 -0.636 36.142 1.00 90.69 73 THR A CA 1
ATOM 564 C C . THR A 1 73 ? -15.526 -1.656 36.943 1.00 90.69 73 THR A C 1
ATOM 566 O O . THR A 1 73 ? -16.526 -1.314 37.578 1.00 90.69 73 THR A O 1
ATOM 569 N N . ASP A 1 74 ? -15.079 -2.907 36.932 1.00 90.94 74 ASP A N 1
ATOM 570 C CA . ASP A 1 74 ? -15.540 -3.925 37.872 1.00 90.94 74 ASP A CA 1
ATOM 571 C C . ASP A 1 74 ? -14.909 -3.754 39.272 1.00 90.94 74 ASP A C 1
ATOM 573 O O . ASP A 1 74 ? -14.241 -2.756 39.566 1.00 90.94 74 ASP A O 1
ATOM 577 N N . ALA A 1 75 ? -15.163 -4.722 40.159 1.00 86.81 75 ALA A N 1
ATOM 578 C CA . ALA A 1 75 ? -14.652 -4.733 41.529 1.00 86.81 75 ALA A CA 1
ATOM 579 C C . ALA A 1 75 ? -13.120 -4.868 41.613 1.00 86.81 75 ALA A C 1
ATOM 581 O O . ALA A 1 75 ? -12.532 -4.424 42.598 1.00 86.81 75 ALA A O 1
ATOM 582 N N . ASP A 1 76 ? -12.489 -5.428 40.580 1.00 85.19 76 ASP A N 1
ATOM 583 C CA . ASP A 1 76 ? -11.041 -5.622 40.483 1.00 85.19 76 ASP A CA 1
ATOM 584 C C . ASP A 1 76 ? -10.347 -4.432 39.788 1.00 85.19 76 ASP A C 1
ATOM 586 O O . ASP A 1 76 ? -9.132 -4.436 39.572 1.00 85.19 76 ASP A O 1
ATOM 590 N N . GLY A 1 77 ? -11.110 -3.385 39.450 1.00 82.44 77 GLY A N 1
ATOM 591 C CA . GLY A 1 77 ? -10.617 -2.173 38.800 1.00 82.44 77 GLY A CA 1
ATOM 592 C C . GLY A 1 77 ? -10.397 -2.321 37.293 1.00 82.44 77 GLY A C 1
ATOM 593 O O . GLY A 1 77 ? -9.788 -1.437 36.688 1.00 82.44 77 GLY A O 1
ATOM 594 N N . GLN A 1 78 ? -10.885 -3.398 36.671 1.00 86.81 78 GLN A N 1
ATOM 595 C CA . GLN A 1 78 ? -10.762 -3.605 35.230 1.00 86.81 78 GLN A CA 1
ATOM 596 C C . GLN A 1 78 ? -11.873 -2.874 34.468 1.00 86.81 78 GLN A C 1
ATOM 598 O O . GLN A 1 78 ? -13.030 -2.905 34.889 1.00 86.81 78 GLN A O 1
ATOM 603 N N . PRO A 1 79 ? -11.561 -2.206 33.345 1.00 89.38 79 PRO A N 1
ATOM 604 C CA . PRO A 1 79 ? -12.545 -1.489 32.540 1.00 89.38 79 PRO A CA 1
ATOM 605 C C . PRO A 1 79 ? -13.507 -2.462 31.845 1.00 89.38 79 PRO A C 1
ATOM 607 O O . PRO A 1 79 ? -13.090 -3.290 31.038 1.00 89.38 79 PRO A O 1
ATOM 610 N N . VAL A 1 80 ? -14.805 -2.328 32.125 1.00 91.88 80 VAL A N 1
ATOM 611 C CA . VAL A 1 80 ? -15.870 -3.189 31.572 1.00 91.88 80 VAL A CA 1
ATOM 612 C C . VAL A 1 80 ? -16.845 -2.443 30.667 1.00 91.88 80 VAL A C 1
ATOM 614 O O . VAL A 1 80 ? -17.511 -3.058 29.838 1.00 91.88 80 VAL A O 1
ATOM 617 N N . ASP A 1 81 ? -16.922 -1.117 30.787 1.00 93.38 81 ASP A N 1
ATOM 618 C CA . ASP A 1 81 ? -17.710 -0.251 29.907 1.00 93.38 81 ASP A CA 1
ATOM 619 C C . ASP A 1 81 ? -17.215 1.204 30.032 1.00 93.38 81 ASP A C 1
ATOM 621 O O . ASP A 1 81 ? -16.303 1.504 30.803 1.00 93.38 81 ASP A O 1
ATOM 625 N N . TYR A 1 82 ? -17.827 2.140 29.314 1.00 93.06 82 TYR A N 1
ATOM 626 C CA . TYR A 1 82 ? -17.654 3.571 29.531 1.00 93.06 82 TYR A CA 1
ATOM 627 C C . TYR A 1 82 ? -18.917 4.359 29.174 1.00 93.06 82 TYR A C 1
ATOM 629 O O . TYR A 1 82 ? -19.738 3.946 28.357 1.00 93.06 82 TYR A O 1
ATOM 637 N N . ARG A 1 83 ? -19.086 5.522 29.803 1.00 93.69 83 ARG A N 1
ATOM 638 C CA . ARG A 1 83 ? -20.248 6.403 29.650 1.00 93.69 83 ARG A CA 1
ATOM 639 C C . ARG A 1 83 ? -19.861 7.701 28.956 1.00 93.69 83 ARG A C 1
ATOM 641 O O . ARG A 1 83 ? -18.879 8.332 29.340 1.00 93.69 83 ARG A O 1
ATOM 648 N N . PHE A 1 84 ? -20.665 8.148 27.994 1.00 90.81 84 PHE A N 1
ATOM 649 C CA . PHE A 1 84 ? -20.500 9.468 27.378 1.00 90.81 84 PHE A CA 1
ATOM 650 C C . PHE A 1 84 ? -20.914 10.565 28.370 1.00 90.81 84 PHE A C 1
ATOM 652 O O . PHE A 1 84 ? -22.080 10.645 28.757 1.00 90.81 84 PHE A O 1
ATOM 659 N N . LEU A 1 85 ? -19.987 11.433 28.770 1.00 87.31 85 LEU A N 1
ATOM 660 C CA . LEU A 1 85 ? -20.278 12.581 29.638 1.00 87.31 85 LEU A CA 1
ATOM 661 C C . LEU A 1 85 ? -20.632 13.826 28.829 1.00 87.31 85 LEU A C 1
ATOM 663 O O . LEU A 1 85 ? -21.575 14.542 29.155 1.00 87.31 85 LEU A O 1
ATOM 667 N N . GLN A 1 86 ? -19.870 14.082 27.769 1.00 85.81 86 GLN A N 1
ATOM 668 C CA . GLN A 1 86 ? -20.047 15.250 26.919 1.00 85.81 86 GLN A CA 1
ATOM 669 C C . GLN A 1 86 ? -19.663 14.897 25.492 1.00 85.81 86 GLN A C 1
ATOM 671 O O . GLN A 1 86 ? -18.662 14.228 25.269 1.00 85.81 86 GLN A O 1
ATOM 676 N N . VAL A 1 87 ? -20.449 15.351 24.523 1.00 85.06 87 VAL A N 1
ATOM 677 C CA . VAL A 1 87 ? -20.250 15.038 23.106 1.00 85.06 87 VAL A CA 1
ATOM 678 C C . VAL A 1 87 ? -20.529 16.293 22.295 1.00 85.06 87 VAL A C 1
ATOM 680 O O . VAL A 1 87 ? -21.511 16.988 22.565 1.00 85.06 87 VAL A O 1
ATOM 683 N N . ASN A 1 88 ? -19.678 16.609 21.320 1.00 83.56 88 ASN A N 1
ATOM 684 C CA . ASN A 1 88 ? -19.950 17.714 20.409 1.00 83.56 88 ASN A CA 1
ATOM 685 C C . ASN A 1 88 ? -20.865 17.282 19.255 1.00 83.56 88 ASN A C 1
ATOM 687 O O . ASN A 1 88 ? -20.969 16.108 18.894 1.00 83.56 88 ASN A O 1
ATOM 691 N N . ALA A 1 89 ? -21.540 18.250 18.633 1.00 83.56 89 ALA A N 1
ATOM 692 C CA . ALA A 1 89 ? -22.480 17.971 17.547 1.00 83.56 89 ALA A CA 1
ATOM 693 C C . ALA A 1 89 ? -21.815 17.302 16.329 1.00 83.56 89 ALA A C 1
ATOM 695 O O . ALA A 1 89 ? -22.497 16.670 15.523 1.00 83.56 89 ALA A O 1
ATOM 696 N N . ARG A 1 90 ? -20.499 17.467 16.145 1.00 85.12 90 ARG A N 1
ATOM 697 C CA . ARG A 1 90 ? -19.755 16.839 15.049 1.00 85.12 90 ARG A CA 1
ATOM 698 C C . ARG A 1 90 ? -19.556 15.342 15.287 1.00 85.12 90 ARG A C 1
ATOM 700 O O . ARG A 1 90 ? -19.841 14.579 14.374 1.00 85.12 90 ARG A O 1
ATOM 707 N N . PHE A 1 91 ? -19.176 14.931 16.496 1.00 85.50 91 PHE A N 1
ATOM 708 C CA . PHE A 1 91 ? -18.996 13.529 16.885 1.00 85.50 91 PHE A CA 1
ATOM 709 C C . PHE A 1 91 ? -20.286 12.731 16.708 1.00 85.50 91 PHE A C 1
ATOM 711 O O . PHE A 1 91 ? -20.287 11.684 16.069 1.00 85.50 91 PHE A O 1
ATOM 718 N N . ALA A 1 92 ? -21.406 13.271 17.199 1.00 85.25 92 ALA A N 1
ATOM 719 C CA . ALA A 1 92 ? -22.709 12.633 17.036 1.00 85.25 92 ALA A CA 1
ATOM 720 C C . ALA A 1 92 ? -23.056 12.439 15.548 1.00 85.25 92 ALA A C 1
ATOM 722 O O . ALA A 1 92 ? -23.378 11.332 15.126 1.00 85.25 92 ALA A O 1
ATOM 723 N N . ARG A 1 93 ? -22.875 13.487 14.728 1.00 82.00 93 ARG A N 1
ATOM 724 C CA . ARG A 1 93 ? -23.097 13.422 13.273 1.00 82.00 93 ARG A CA 1
ATOM 725 C C . ARG A 1 93 ? -22.168 12.439 12.558 1.00 82.00 93 ARG A C 1
ATOM 727 O O . ARG A 1 93 ? -22.631 11.770 11.644 1.00 82.00 93 ARG A O 1
ATOM 734 N N . MET A 1 94 ? -20.894 12.350 12.949 1.00 79.81 94 MET A N 1
ATOM 735 C CA . MET A 1 94 ? -19.931 11.395 12.376 1.00 79.81 94 MET A CA 1
ATOM 736 C C . MET A 1 94 ? -20.380 9.948 12.600 1.00 79.81 94 MET A C 1
ATOM 738 O O . MET A 1 94 ? -20.328 9.139 11.683 1.00 79.81 94 MET A O 1
ATOM 742 N N . LEU A 1 95 ? -20.913 9.645 13.784 1.00 78.88 95 LEU A N 1
ATOM 743 C CA . LEU A 1 95 ? -21.451 8.321 14.099 1.00 78.88 95 LEU A CA 1
ATOM 744 C C . LEU A 1 95 ? -22.881 8.093 13.575 1.00 78.88 95 LEU A C 1
ATOM 746 O O . LEU A 1 95 ? -23.430 7.012 13.771 1.00 78.88 95 LEU A O 1
ATOM 750 N N . GLY A 1 96 ? -23.493 9.086 12.918 1.00 78.50 96 GLY A N 1
ATOM 751 C CA . GLY A 1 96 ? -24.870 9.007 12.419 1.00 78.50 96 GLY A CA 1
ATOM 752 C C . GLY A 1 96 ? -25.942 9.057 13.515 1.00 78.50 96 GLY A C 1
ATOM 753 O O . GLY A 1 96 ? -27.063 8.608 13.295 1.00 78.50 96 GLY A O 1
ATOM 754 N N . LEU A 1 97 ? -25.613 9.589 14.694 1.00 84.06 97 LEU A N 1
ATOM 755 C CA . LEU A 1 97 ? -26.483 9.628 15.869 1.00 84.06 97 LEU A CA 1
ATOM 756 C C . LEU A 1 97 ? -26.839 11.061 16.278 1.00 84.06 97 LEU A C 1
ATOM 758 O O . LEU A 1 97 ? -26.161 12.034 15.942 1.00 84.06 97 LEU A O 1
ATOM 762 N N . HIS A 1 98 ? -27.906 11.198 17.061 1.00 83.50 98 HIS A N 1
ATOM 763 C CA . HIS A 1 98 ? -28.265 12.452 17.712 1.00 83.50 98 HIS A CA 1
ATOM 764 C C . HIS A 1 98 ? -27.588 12.575 19.087 1.00 83.50 98 HIS A C 1
ATOM 766 O O . HIS A 1 98 ? -27.425 11.589 19.804 1.00 83.50 98 HIS A O 1
ATOM 772 N N . LEU A 1 99 ? -27.248 13.800 19.508 1.00 82.75 99 LEU A N 1
ATOM 773 C CA . LEU A 1 99 ? -26.590 14.059 20.801 1.00 82.75 99 LEU A CA 1
ATOM 774 C C . LEU A 1 99 ? -27.337 13.443 21.996 1.00 82.75 99 LEU A C 1
ATOM 776 O O . LEU A 1 99 ? -26.711 12.898 22.904 1.00 82.75 99 LEU A O 1
ATOM 780 N N . SER A 1 100 ? -28.673 13.486 21.973 1.00 85.00 100 SER A N 1
ATOM 781 C CA . SER A 1 100 ? -29.527 12.927 23.034 1.00 85.00 100 SER A CA 1
ATOM 782 C C . SER A 1 100 ? -29.464 11.402 23.151 1.00 85.00 100 SER A C 1
ATOM 784 O O . SER A 1 100 ? -29.899 10.857 24.162 1.00 85.00 100 SER A O 1
ATOM 786 N N . GLN A 1 101 ? -28.956 10.708 22.130 1.00 84.81 101 GLN A N 1
ATOM 787 C CA . GLN A 1 101 ? -28.768 9.256 22.145 1.00 84.81 101 GLN A CA 1
ATOM 788 C C . GLN A 1 101 ? -27.420 8.856 22.752 1.00 84.81 101 GLN A C 1
ATOM 790 O O . GLN A 1 101 ? -27.240 7.696 23.101 1.00 84.81 101 GLN A O 1
ATOM 795 N N . LEU A 1 102 ? -26.488 9.804 22.888 1.00 85.94 102 LEU A N 1
ATOM 796 C CA . LEU A 1 102 ? -25.136 9.547 23.371 1.00 85.94 102 LEU A CA 1
ATOM 797 C C . LEU A 1 102 ? -24.965 9.988 24.821 1.00 85.94 102 LEU A C 1
ATOM 799 O O . LEU A 1 102 ? -24.619 9.175 25.672 1.00 85.94 102 LEU A O 1
ATOM 803 N N . VAL A 1 103 ? -25.227 11.264 25.121 1.00 90.81 103 VAL A N 1
ATOM 804 C CA . VAL A 1 103 ? -24.909 11.848 26.433 1.00 90.81 103 VAL A CA 1
ATOM 805 C C . VAL A 1 103 ? -25.628 11.099 27.561 1.00 90.81 103 VAL A C 1
ATOM 807 O O . VAL A 1 103 ? -26.845 10.929 27.551 1.00 90.81 103 VAL A O 1
ATOM 810 N N . GLY A 1 104 ? -24.853 10.649 28.547 1.00 89.50 104 GLY A N 1
ATOM 811 C CA . GLY A 1 104 ? -25.307 9.887 29.707 1.00 89.50 104 GLY A CA 1
ATOM 812 C C . GLY A 1 104 ? -25.462 8.381 29.475 1.00 89.50 104 GLY A C 1
ATOM 813 O O . GLY A 1 104 ? -25.652 7.653 30.451 1.00 89.50 104 GLY A O 1
ATOM 814 N N . ARG A 1 105 ? -25.358 7.886 28.236 1.00 93.38 105 ARG A N 1
ATOM 815 C CA . ARG A 1 105 ? -25.489 6.457 27.900 1.00 93.38 105 ARG A CA 1
ATOM 816 C C . ARG A 1 105 ? -24.155 5.724 27.970 1.00 93.38 105 ARG A C 1
ATOM 818 O O . ARG A 1 105 ? -23.092 6.339 27.874 1.00 93.38 105 ARG A O 1
ATOM 825 N N . ARG A 1 106 ? -24.223 4.408 28.181 1.00 92.81 106 ARG A N 1
ATOM 826 C CA . ARG A 1 106 ? -23.061 3.506 28.129 1.00 92.81 106 ARG A CA 1
ATOM 827 C C . ARG A 1 106 ? -22.733 3.143 26.685 1.00 92.81 106 ARG A C 1
ATOM 829 O O . ARG A 1 106 ? -23.652 3.060 25.870 1.00 92.81 106 ARG A O 1
ATOM 836 N N . VAL A 1 107 ? -21.467 2.875 26.364 1.00 88.62 107 VAL A N 1
ATOM 837 C CA . VAL A 1 107 ? -21.114 2.480 24.995 1.00 88.62 107 VAL A CA 1
ATOM 838 C C . VAL A 1 107 ? -21.806 1.185 24.606 1.00 88.62 107 VAL A C 1
ATOM 840 O O . VAL A 1 107 ? -22.364 1.136 23.520 1.00 88.62 107 VAL A O 1
ATOM 843 N N . LEU A 1 108 ? -21.890 0.195 25.498 1.00 87.50 108 LEU A N 1
ATOM 844 C CA . LEU A 1 108 ? -22.533 -1.085 25.177 1.00 87.50 108 LEU A CA 1
ATOM 845 C C . LEU A 1 108 ? -24.064 -0.973 25.048 1.00 87.50 108 LEU A C 1
ATOM 847 O O . LEU A 1 108 ? -24.693 -1.843 24.455 1.00 87.50 108 LEU A O 1
ATOM 851 N N . GLU A 1 109 ? -24.677 0.100 25.563 1.00 88.19 109 GLU A N 1
ATOM 852 C CA . GLU A 1 109 ? -26.098 0.400 25.323 1.00 88.19 109 GLU A CA 1
ATOM 853 C C . GLU A 1 109 ? -26.321 1.015 23.936 1.00 88.19 109 GLU A C 1
ATOM 855 O O . GLU A 1 109 ? -27.316 0.715 23.279 1.00 88.19 109 GLU A O 1
ATOM 860 N N . VAL A 1 110 ? -25.413 1.896 23.501 1.00 83.56 110 VAL A N 1
ATOM 861 C CA . VAL A 1 110 ? -25.510 2.590 22.205 1.00 83.56 110 VAL A CA 1
ATOM 862 C C . VAL A 1 110 ? -25.015 1.699 21.063 1.00 83.56 110 VAL A C 1
ATOM 864 O O . VAL A 1 110 ? -25.612 1.670 19.990 1.00 83.56 110 VAL A O 1
ATOM 867 N N . PHE A 1 111 ? -23.942 0.953 21.309 1.00 82.00 111 PHE A N 1
ATOM 868 C CA . PHE A 1 111 ? -23.241 0.085 20.371 1.00 82.00 111 PHE A CA 1
ATOM 869 C C . PHE A 1 111 ? -23.014 -1.303 21.006 1.00 82.00 111 PHE A C 1
ATOM 871 O O . PHE A 1 111 ? -21.912 -1.602 21.475 1.00 82.00 111 PHE A O 1
ATOM 878 N N . PRO A 1 112 ? -24.032 -2.185 21.016 1.00 79.25 112 PRO A N 1
ATOM 879 C CA . PRO A 1 112 ? -23.952 -3.497 21.671 1.00 79.25 112 PRO A CA 1
ATOM 880 C C . PRO A 1 112 ? -22.898 -4.441 21.081 1.00 79.25 112 PRO A C 1
ATOM 882 O O . PRO A 1 112 ? -22.424 -5.340 21.765 1.00 79.25 112 PRO A O 1
ATOM 885 N N . SER A 1 113 ? -22.524 -4.239 19.817 1.00 73.00 113 SER A N 1
ATOM 886 C CA . SER A 1 113 ? -21.497 -5.013 19.112 1.00 73.00 113 SER A CA 1
ATOM 887 C C . SER A 1 113 ? -20.073 -4.491 19.334 1.00 73.00 113 SER A C 1
ATOM 889 O O . SER A 1 113 ? -19.162 -4.894 18.616 1.00 73.00 113 SER A O 1
ATOM 891 N N . THR A 1 114 ? -19.865 -3.564 20.273 1.00 74.50 114 THR A N 1
ATOM 892 C CA . THR A 1 114 ? -18.524 -3.055 20.585 1.00 74.50 114 THR A CA 1
ATOM 893 C C . THR A 1 114 ? -17.686 -4.164 21.207 1.00 74.50 114 THR A C 1
ATOM 895 O O . THR A 1 114 ? -18.036 -4.707 22.254 1.00 74.50 114 THR A O 1
ATOM 898 N N . GLU A 1 115 ? -16.559 -4.484 20.579 1.00 70.81 115 GLU A N 1
ATOM 899 C CA . GLU A 1 115 ? -15.621 -5.465 21.113 1.00 70.81 115 GLU A CA 1
ATOM 900 C C . GLU A 1 115 ? -15.017 -5.014 22.451 1.00 70.81 115 GLU A C 1
ATOM 902 O O . GLU A 1 115 ? -14.695 -3.840 22.657 1.00 70.81 115 GLU A O 1
ATOM 907 N N . SER A 1 116 ? -14.792 -5.969 23.355 1.00 74.81 116 SER A N 1
ATOM 908 C CA . SER A 1 116 ? -14.200 -5.712 24.677 1.00 74.81 116 SER A CA 1
ATOM 909 C C . SER A 1 116 ? -12.786 -5.121 24.600 1.00 74.81 116 SER A C 1
ATOM 911 O O . SER A 1 116 ? -12.354 -4.426 25.520 1.00 74.81 116 SER A O 1
ATOM 913 N N . SER A 1 117 ? -12.081 -5.352 23.489 1.00 72.25 117 SER A N 1
ATOM 914 C CA . SER A 1 117 ? -10.776 -4.764 23.172 1.00 72.25 117 SER A CA 1
ATOM 915 C C . SER A 1 117 ? -10.812 -3.231 23.208 1.00 72.25 117 SER A C 1
ATOM 917 O O . SER A 1 117 ? -9.927 -2.617 23.803 1.00 72.25 117 SER A O 1
ATOM 919 N N . TRP A 1 118 ? -11.860 -2.600 22.669 1.00 80.12 118 TRP A N 1
ATOM 920 C CA . TRP A 1 118 ? -12.001 -1.139 22.649 1.00 80.12 118 TRP A CA 1
ATOM 921 C C . TRP A 1 118 ? -12.181 -0.549 24.043 1.00 80.12 118 TRP A C 1
ATOM 923 O O . TRP A 1 118 ? -11.554 0.454 24.392 1.00 80.12 118 TRP A O 1
ATOM 933 N N . VAL A 1 119 ? -12.994 -1.210 24.867 1.00 84.19 119 VAL A N 1
ATOM 934 C CA . VAL A 1 119 ? -13.208 -0.821 26.264 1.00 84.19 119 VAL A CA 1
ATOM 935 C C . VAL A 1 119 ? -11.899 -0.914 27.051 1.00 84.19 119 VAL A C 1
ATOM 937 O O . VAL A 1 119 ? -11.559 0.014 27.784 1.00 84.19 119 VAL A O 1
ATOM 940 N N . ALA A 1 120 ? -11.124 -1.982 26.847 1.00 82.88 120 ALA A N 1
ATOM 941 C CA . ALA A 1 120 ? -9.822 -2.150 27.484 1.00 82.88 120 ALA A CA 1
ATOM 942 C C . ALA A 1 120 ? -8.803 -1.088 27.034 1.00 82.88 120 ALA A C 1
ATOM 944 O O . ALA A 1 120 ? -8.094 -0.525 27.871 1.00 82.88 120 ALA A O 1
ATOM 945 N N . ILE A 1 121 ? -8.751 -0.769 25.734 1.00 83.06 121 ILE A N 1
ATOM 946 C CA . ILE A 1 121 ? -7.851 0.249 25.170 1.00 83.06 121 ILE A CA 1
ATOM 947 C C . ILE A 1 121 ? -8.116 1.617 25.805 1.00 83.06 121 ILE A C 1
ATOM 949 O O . ILE A 1 121 ? -7.191 2.244 26.326 1.00 83.06 121 ILE A O 1
ATOM 953 N N . TYR A 1 122 ? -9.367 2.076 25.805 1.00 85.94 122 TYR A N 1
ATOM 954 C CA . TYR A 1 122 ? -9.705 3.384 26.368 1.00 85.94 122 TYR A CA 1
ATOM 955 C C . TYR A 1 122 ? -9.662 3.399 27.897 1.00 85.94 122 TYR A C 1
ATOM 957 O O . TYR A 1 122 ? -9.256 4.398 28.495 1.00 85.94 122 TYR A O 1
ATOM 965 N N . GLY A 1 123 ? -9.990 2.272 28.532 1.00 85.38 123 GLY A N 1
ATOM 966 C CA . GLY A 1 123 ? -9.770 2.055 29.956 1.00 85.38 123 GLY A CA 1
ATOM 967 C C . GLY A 1 123 ? -8.309 2.260 30.342 1.00 85.38 123 GLY A C 1
ATOM 968 O O . GLY A 1 123 ? -8.011 3.013 31.268 1.00 85.38 123 GLY A O 1
ATOM 969 N N . ARG A 1 124 ? -7.377 1.687 29.572 1.00 84.88 124 ARG A N 1
ATOM 970 C CA . ARG A 1 124 ? -5.942 1.893 29.780 1.00 84.88 124 ARG A CA 1
ATOM 971 C C . ARG A 1 124 ? -5.546 3.356 29.611 1.00 84.88 124 ARG A C 1
ATOM 973 O O . ARG A 1 124 ? -4.798 3.842 30.448 1.00 84.88 124 ARG A O 1
ATOM 980 N N . VAL A 1 125 ? -6.051 4.079 28.610 1.00 84.94 125 VAL A N 1
ATOM 981 C CA . VAL A 1 125 ? -5.772 5.526 28.440 1.00 84.94 125 VAL A CA 1
ATOM 982 C C . VAL A 1 125 ? -6.199 6.321 29.678 1.00 84.94 125 VAL A C 1
ATOM 984 O O . VAL A 1 125 ? -5.436 7.139 30.191 1.00 84.94 125 VAL A O 1
ATOM 987 N N . ALA A 1 126 ? -7.392 6.042 30.205 1.00 85.94 126 ALA A N 1
ATOM 988 C CA . ALA A 1 126 ? -7.920 6.726 31.384 1.00 85.94 126 ALA A CA 1
ATOM 989 C C . ALA A 1 126 ? -7.160 6.398 32.683 1.00 85.94 126 ALA A C 1
ATOM 991 O O . ALA A 1 126 ? -7.076 7.248 33.570 1.00 85.94 126 ALA A O 1
ATOM 992 N N . LEU A 1 127 ? -6.644 5.170 32.814 1.00 83.81 127 LEU A N 1
ATOM 993 C CA . LEU A 1 127 ? -5.985 4.680 34.032 1.00 83.81 127 LEU A CA 1
ATOM 994 C C . LEU A 1 127 ? -4.464 4.906 34.035 1.00 83.81 127 LEU A C 1
ATOM 996 O O . LEU A 1 127 ? -3.899 5.221 35.078 1.00 83.81 127 LEU A O 1
ATOM 1000 N N . SER A 1 128 ? -3.802 4.753 32.886 1.00 83.69 128 SER A N 1
ATOM 1001 C CA . SER A 1 128 ? -2.344 4.905 32.744 1.00 83.69 128 SER A CA 1
ATOM 1002 C C . SER A 1 128 ? -1.907 6.347 32.486 1.00 83.69 128 SER A C 1
ATOM 1004 O O . SER A 1 128 ? -0.782 6.712 32.816 1.00 83.69 128 SER A O 1
ATOM 1006 N N . GLY A 1 129 ? -2.781 7.170 31.896 1.00 79.44 129 GLY A N 1
ATOM 1007 C CA . GLY A 1 129 ? -2.433 8.514 31.438 1.00 79.44 129 GLY A CA 1
ATOM 1008 C C . GLY A 1 129 ? -1.743 8.560 30.069 1.00 79.44 129 GLY A C 1
ATOM 1009 O O . GLY A 1 129 ? -1.405 9.647 29.602 1.00 79.44 129 GLY A O 1
ATOM 1010 N N . GLU A 1 130 ? -1.532 7.420 29.408 1.00 79.25 130 GLU A N 1
ATOM 1011 C CA . GLU A 1 130 ? -0.898 7.375 28.089 1.00 79.25 130 GLU A CA 1
ATOM 1012 C C . GLU A 1 130 ? -1.878 7.751 26.975 1.00 79.25 130 GLU A C 1
ATOM 1014 O O . GLU A 1 130 ? -3.018 7.291 26.935 1.00 79.25 130 GLU A O 1
ATOM 1019 N N . THR A 1 131 ? -1.417 8.583 26.041 1.00 78.81 131 THR A N 1
ATOM 1020 C CA . THR A 1 131 ? -2.181 8.959 24.844 1.00 78.81 131 THR A CA 1
ATOM 1021 C C . THR A 1 131 ? -2.026 7.897 23.764 1.00 78.81 131 THR A C 1
ATOM 1023 O O . THR A 1 131 ? -0.913 7.450 23.495 1.00 78.81 131 THR A O 1
ATOM 1026 N N . LEU A 1 132 ? -3.123 7.550 23.092 1.00 79.62 132 LEU A N 1
ATOM 1027 C CA . LEU A 1 132 ? -3.114 6.640 21.948 1.00 79.62 132 LEU A CA 1
ATOM 1028 C C . LEU A 1 132 ? -3.646 7.337 20.698 1.00 79.62 132 LEU A C 1
ATOM 1030 O O . LEU A 1 132 ? -4.606 8.103 20.764 1.00 79.62 132 LEU A O 1
ATOM 1034 N N . ARG A 1 133 ? -3.022 7.045 19.557 1.00 79.00 133 ARG A N 1
ATOM 1035 C CA . ARG A 1 133 ? -3.437 7.504 18.230 1.00 79.00 133 ARG A CA 1
ATOM 1036 C C . ARG A 1 133 ? -3.409 6.327 17.266 1.00 79.00 133 ARG A C 1
ATOM 1038 O O . ARG A 1 133 ? -2.427 5.592 17.253 1.00 79.00 133 ARG A O 1
ATOM 1045 N N . PHE A 1 134 ? -4.473 6.153 16.495 1.00 75.44 134 PHE A N 1
ATOM 1046 C CA . PHE A 1 134 ? -4.592 5.100 15.489 1.00 75.44 134 PHE A CA 1
ATOM 1047 C C . PHE A 1 134 ? -5.720 5.429 14.507 1.00 75.44 134 PHE A C 1
ATOM 1049 O O . PHE A 1 134 ? -6.557 6.288 14.782 1.00 75.44 134 PHE A O 1
ATOM 1056 N N . GLU A 1 135 ? -5.765 4.723 13.383 1.00 78.44 135 GLU A N 1
ATOM 1057 C CA . GLU A 1 135 ? -6.863 4.804 12.421 1.00 78.44 135 GLU A CA 1
ATOM 1058 C C . GLU A 1 135 ? -7.783 3.593 12.577 1.00 78.44 135 GLU A C 1
ATOM 1060 O O . GLU A 1 135 ? -7.319 2.468 12.770 1.00 78.44 135 GLU A O 1
ATOM 1065 N N . ALA A 1 136 ? -9.094 3.816 12.527 1.00 71.06 136 ALA A N 1
ATOM 1066 C CA . ALA A 1 136 ? -10.074 2.742 12.596 1.00 71.06 136 ALA A CA 1
ATOM 1067 C C . ALA A 1 136 ? -11.346 3.091 11.824 1.00 71.06 136 ALA A C 1
ATOM 1069 O O . ALA A 1 136 ? -11.753 4.251 11.722 1.00 71.06 136 ALA A O 1
ATOM 1070 N N . MET A 1 137 ? -12.002 2.053 11.310 1.00 71.56 137 MET A N 1
ATOM 1071 C CA . MET A 1 137 ? -13.327 2.174 10.720 1.00 71.56 137 MET A CA 1
ATOM 1072 C C . MET A 1 137 ? -14.353 2.345 11.843 1.00 71.56 137 MET A C 1
ATOM 1074 O O . MET A 1 137 ? -14.413 1.519 12.754 1.00 71.56 137 MET A O 1
ATOM 1078 N N . ALA A 1 138 ? -15.162 3.402 11.792 1.00 64.38 138 ALA A N 1
ATOM 1079 C CA . ALA A 1 138 ? -16.181 3.643 12.811 1.00 64.38 138 ALA A CA 1
ATOM 1080 C C . ALA A 1 138 ? -17.493 4.169 12.215 1.00 64.38 138 ALA A C 1
ATOM 1082 O O . ALA A 1 138 ? -17.531 4.762 11.139 1.00 64.38 138 ALA A O 1
ATOM 1083 N N . GLY A 1 139 ? -18.590 3.962 12.947 1.00 60.75 139 GLY A N 1
ATOM 1084 C CA . GLY A 1 139 ? -19.923 4.434 12.567 1.00 60.75 139 GLY A CA 1
ATOM 1085 C C . GLY A 1 139 ? -20.602 3.620 11.457 1.00 60.75 139 GLY A C 1
ATOM 1086 O O . GLY A 1 139 ? -20.021 2.729 10.844 1.00 60.75 139 GLY A O 1
ATOM 1087 N N . ALA A 1 140 ? -21.873 3.940 11.198 1.00 50.69 140 ALA A N 1
ATOM 1088 C CA . ALA A 1 140 ? -22.723 3.211 10.249 1.00 50.69 140 ALA A CA 1
ATOM 1089 C C . ALA A 1 140 ? -22.336 3.405 8.768 1.00 50.69 140 ALA A C 1
ATOM 1091 O O . ALA A 1 140 ? -22.849 2.705 7.901 1.00 50.69 140 ALA A O 1
ATOM 1092 N N . CYS A 1 141 ? -21.460 4.367 8.471 1.00 50.69 141 CYS A N 1
ATOM 1093 C CA . CYS A 1 141 ? -21.166 4.811 7.110 1.00 50.69 141 CYS A CA 1
ATOM 1094 C C . CYS A 1 141 ? -19.860 4.242 6.530 1.00 50.69 141 CYS A C 1
ATOM 1096 O O . CYS A 1 141 ? -19.431 4.751 5.499 1.00 50.69 141 CYS A O 1
ATOM 1098 N N . CYS A 1 142 ? -19.217 3.261 7.182 1.00 62.50 142 CYS A N 1
ATOM 1099 C CA . CYS A 1 142 ? -17.931 2.688 6.745 1.00 62.50 142 CYS A CA 1
ATOM 1100 C C . CYS A 1 142 ? -16.885 3.770 6.419 1.00 62.50 142 CYS A C 1
ATOM 1102 O O . CYS A 1 142 ? -16.278 3.757 5.352 1.00 62.50 142 CYS A O 1
ATOM 1104 N N . ARG A 1 143 ? -16.719 4.743 7.323 1.00 71.50 143 ARG A N 1
ATOM 1105 C CA . ARG A 1 143 ? -15.738 5.821 7.164 1.00 71.50 143 ARG A CA 1
ATOM 1106 C C . ARG A 1 143 ? -14.497 5.564 7.998 1.00 71.50 143 ARG A C 1
ATOM 1108 O O . ARG A 1 143 ? -14.591 5.060 9.123 1.00 71.50 143 ARG A O 1
ATOM 1115 N N . LEU A 1 144 ? -13.353 5.945 7.440 1.00 73.94 144 LEU A N 1
ATOM 1116 C CA . LEU A 1 144 ? -12.066 5.846 8.106 1.00 73.94 144 LEU A CA 1
ATOM 1117 C C . LEU A 1 144 ? -11.872 7.074 8.992 1.00 73.94 144 LEU A C 1
ATOM 1119 O O . LEU A 1 144 ? -11.900 8.213 8.514 1.00 73.94 144 LEU A O 1
ATOM 1123 N N . TYR A 1 145 ? -11.671 6.831 10.284 1.00 79.00 145 TYR A N 1
ATOM 1124 C CA . TYR A 1 145 ? -11.407 7.882 11.252 1.00 79.00 145 TYR A CA 1
ATOM 1125 C C . TYR A 1 145 ? -10.002 7.763 11.813 1.00 79.00 145 TYR A C 1
ATOM 1127 O O . TYR A 1 145 ? -9.591 6.691 12.256 1.00 79.00 145 TYR A O 1
ATOM 1135 N N . GLU A 1 146 ? -9.306 8.891 11.878 1.00 83.31 146 GLU A N 1
ATOM 1136 C CA . GLU A 1 146 ? -8.155 9.031 12.757 1.00 83.31 146 GLU A CA 1
ATOM 1137 C C . GLU A 1 146 ? -8.671 9.321 14.172 1.00 83.31 146 GLU A C 1
ATOM 1139 O O . GLU A 1 146 ? -9.417 10.280 14.404 1.00 83.31 146 GLU A O 1
ATOM 1144 N N . ILE A 1 147 ? -8.311 8.451 15.115 1.00 84.38 147 ILE A N 1
ATOM 1145 C CA . ILE A 1 147 ? -8.783 8.468 16.496 1.00 84.38 147 ILE A CA 1
ATOM 1146 C C . ILE A 1 147 ? -7.619 8.817 17.410 1.00 84.38 147 ILE A C 1
ATOM 1148 O O . ILE A 1 147 ? -6.598 8.130 17.436 1.00 84.38 147 ILE A O 1
ATOM 1152 N N . VAL A 1 148 ? -7.802 9.855 18.222 1.00 83.00 148 VAL A N 1
ATOM 1153 C CA . VAL A 1 148 ? -6.878 10.216 19.298 1.00 83.00 148 VAL A CA 1
ATOM 1154 C C . VAL A 1 148 ? -7.597 10.077 20.631 1.00 83.00 148 VAL A C 1
ATOM 1156 O O . VAL A 1 148 ? -8.580 10.772 20.891 1.00 83.00 148 VAL A O 1
ATOM 1159 N N . ALA A 1 149 ? -7.095 9.190 21.484 1.00 85.19 149 ALA A N 1
ATOM 1160 C CA . ALA A 1 149 ? -7.563 8.992 22.845 1.00 85.19 149 ALA A CA 1
ATOM 1161 C C . ALA A 1 149 ? -6.585 9.642 23.830 1.00 85.19 149 ALA A C 1
ATOM 1163 O O . ALA A 1 149 ? -5.420 9.257 23.913 1.00 85.19 149 ALA A O 1
ATOM 1164 N N . LEU A 1 150 ? -7.074 10.632 24.572 1.00 84.50 150 LEU A N 1
ATOM 1165 C CA . LEU A 1 150 ? -6.312 11.434 25.528 1.00 84.50 150 LEU A CA 1
ATOM 1166 C C . LEU A 1 150 ? -6.821 11.185 26.955 1.00 84.50 150 LEU A C 1
ATOM 1168 O O . LEU A 1 150 ? -8.028 11.005 27.141 1.00 84.50 150 LEU A O 1
ATOM 1172 N N . PRO A 1 151 ? -5.967 11.247 27.987 1.00 84.50 151 PRO A N 1
ATOM 1173 C CA . PRO A 1 151 ? -6.427 11.235 29.373 1.00 84.50 151 PRO A CA 1
ATOM 1174 C C . PRO A 1 151 ? -7.256 12.491 29.694 1.00 84.50 151 PRO A C 1
ATOM 1176 O O . PRO A 1 151 ? -6.876 13.613 29.365 1.00 84.50 151 PRO A O 1
ATOM 1179 N N . GLY A 1 152 ? -8.401 12.301 30.354 1.00 80.19 152 GLY A N 1
ATOM 1180 C CA . GLY A 1 152 ? -9.367 13.357 30.695 1.00 80.19 152 GLY A CA 1
ATOM 1181 C C . GLY A 1 152 ? -9.434 13.692 32.189 1.00 80.19 152 GLY A C 1
ATOM 1182 O O . GLY A 1 152 ? -10.367 14.369 32.625 1.00 80.19 152 GLY A O 1
ATOM 1183 N N . GLY A 1 153 ? -8.486 13.184 32.980 1.00 80.50 153 GLY A N 1
ATOM 1184 C CA . GLY A 1 153 ? -8.508 13.183 34.445 1.00 80.50 153 GLY A CA 1
ATOM 1185 C C . GLY A 1 153 ? -8.785 11.785 35.023 1.00 80.50 153 GLY A C 1
ATOM 1186 O O . GLY A 1 153 ? -8.921 10.829 34.261 1.00 80.50 153 GLY A O 1
ATOM 1187 N N . PRO A 1 154 ? -8.866 11.640 36.360 1.00 82.44 154 PRO A N 1
ATOM 1188 C CA . PRO A 1 154 ? -9.030 10.338 37.008 1.00 82.44 154 PRO A CA 1
ATOM 1189 C C . PRO A 1 154 ? -10.261 9.580 36.490 1.00 82.44 154 PRO A C 1
ATOM 1191 O O . PRO A 1 154 ? -11.381 10.080 36.595 1.00 82.44 154 PRO A O 1
ATOM 1194 N N . GLY A 1 155 ? -10.043 8.393 35.913 1.00 85.88 155 GLY A N 1
ATOM 1195 C CA . GLY A 1 155 ? -11.108 7.533 35.378 1.00 85.88 155 GLY A CA 1
ATOM 1196 C C . GLY A 1 155 ? -11.795 8.064 34.114 1.00 85.88 155 GLY A C 1
ATOM 1197 O O . GLY A 1 155 ? -12.856 7.566 33.740 1.00 85.88 155 GLY A O 1
ATOM 1198 N N . ARG A 1 156 ? -11.228 9.080 33.449 1.00 90.81 156 ARG A N 1
ATOM 1199 C CA . ARG A 1 156 ? -11.821 9.721 32.267 1.00 90.81 156 ARG A CA 1
ATOM 1200 C C . ARG A 1 156 ? -10.862 9.755 31.092 1.00 90.81 156 ARG A C 1
ATOM 1202 O O . ARG A 1 156 ? -9.651 9.887 31.258 1.00 90.81 156 ARG A O 1
ATOM 1209 N N . PHE A 1 157 ? -11.425 9.738 29.893 1.00 87.38 157 PHE A N 1
ATOM 1210 C CA . PHE A 1 157 ? -10.682 9.939 28.653 1.00 87.38 157 PHE A CA 1
ATOM 1211 C C . PHE A 1 157 ? -11.471 10.810 27.676 1.00 87.38 157 PHE A C 1
ATOM 1213 O O . PHE A 1 157 ? -12.696 10.932 27.756 1.00 87.38 157 PHE A O 1
ATOM 1220 N N . VAL A 1 158 ? -10.754 11.429 26.748 1.00 87.50 158 VAL A N 1
ATOM 1221 C CA . VAL A 1 158 ? -11.299 12.246 25.666 1.00 87.50 158 VAL A CA 1
ATOM 1222 C C . VAL A 1 158 ? -10.969 11.562 24.350 1.00 87.50 158 VAL A C 1
ATOM 1224 O O . VAL A 1 158 ? -9.814 11.222 24.113 1.00 87.50 158 VAL A O 1
ATOM 1227 N N . LEU A 1 159 ? -11.972 11.375 23.497 1.00 87.06 159 LEU A N 1
ATOM 1228 C CA . LEU A 1 159 ? -11.775 10.976 22.109 1.00 87.06 159 LEU A CA 1
ATOM 1229 C C . LEU A 1 159 ? -11.871 12.193 21.208 1.00 87.06 159 LEU A C 1
ATOM 1231 O O . LEU A 1 159 ? -12.796 12.999 21.338 1.00 87.06 159 LEU A O 1
ATOM 1235 N N . VAL A 1 160 ? -10.938 12.268 20.271 1.00 84.50 160 VAL A N 1
ATOM 1236 C CA . VAL A 1 160 ? -10.976 13.159 19.119 1.00 84.50 160 VAL A CA 1
ATOM 1237 C C . VAL A 1 160 ? -11.009 12.286 17.869 1.00 84.50 160 VAL A C 1
ATOM 1239 O O . VAL A 1 160 ? -10.188 11.384 17.733 1.00 84.50 160 VAL A O 1
ATOM 1242 N N . LEU A 1 161 ? -11.978 12.536 16.994 1.00 83.44 161 LEU A N 1
ATOM 1243 C CA . LEU A 1 161 ? -12.198 11.841 15.733 1.00 83.44 161 LEU A CA 1
ATOM 1244 C C . LEU A 1 161 ? -12.051 12.827 14.577 1.00 83.44 161 LEU A C 1
ATOM 1246 O O . LEU A 1 161 ? -12.715 13.869 14.555 1.00 83.44 161 LEU A O 1
ATOM 1250 N N . GLU A 1 162 ? -11.246 12.462 13.592 1.00 83.75 162 GLU A N 1
ATOM 1251 C CA . GLU A 1 162 ? -11.152 13.152 12.310 1.00 83.75 162 GLU A CA 1
ATOM 1252 C C . GLU A 1 162 ? -11.542 12.198 11.185 1.00 83.75 162 GLU A C 1
ATOM 1254 O O . GLU A 1 162 ? -11.074 11.068 11.141 1.00 83.75 162 GLU A O 1
ATOM 1259 N N . ASP A 1 163 ? -12.427 12.638 10.292 1.00 83.25 163 ASP A N 1
ATOM 1260 C CA . ASP A 1 163 ? -12.790 11.863 9.104 1.00 83.25 163 ASP A CA 1
ATOM 1261 C C . ASP A 1 163 ? -11.700 12.046 8.049 1.00 83.25 163 ASP A C 1
ATOM 1263 O O . ASP A 1 163 ? -11.584 13.122 7.457 1.00 83.25 163 ASP A O 1
ATOM 1267 N N . VAL A 1 164 ? -10.908 10.999 7.833 1.00 79.38 164 VAL A N 1
ATOM 1268 C CA . VAL A 1 164 ? -9.774 11.012 6.900 1.00 79.38 164 VAL A CA 1
ATOM 1269 C C . VAL A 1 164 ? -10.094 10.293 5.590 1.00 79.38 164 VAL A C 1
ATOM 1271 O O . VAL A 1 164 ? -9.221 10.179 4.734 1.00 79.38 164 VAL A O 1
ATOM 1274 N N . THR A 1 165 ? -11.349 9.869 5.393 1.00 77.56 165 THR A N 1
ATOM 1275 C CA . THR A 1 165 ? -11.782 9.062 4.241 1.00 77.56 165 THR A CA 1
ATOM 1276 C C . THR A 1 165 ? -11.430 9.736 2.913 1.00 77.56 165 THR A C 1
ATOM 1278 O O . THR A 1 165 ? -10.724 9.155 2.104 1.00 77.56 165 THR A O 1
ATOM 1281 N N . ALA A 1 166 ? -11.816 11.002 2.718 1.00 76.56 166 ALA A N 1
ATOM 1282 C CA . ALA A 1 166 ? -11.571 11.713 1.457 1.00 76.56 166 ALA A CA 1
ATOM 1283 C C . ALA A 1 166 ? -10.079 11.959 1.175 1.00 76.56 166 ALA A C 1
ATOM 1285 O O . ALA A 1 166 ? -9.655 11.958 0.022 1.00 76.56 166 ALA A O 1
ATOM 1286 N N . ARG A 1 167 ? -9.276 12.184 2.227 1.00 77.00 167 ARG A N 1
ATOM 1287 C CA . ARG A 1 167 ? -7.819 12.304 2.082 1.00 77.00 167 ARG A CA 1
ATOM 1288 C C . ARG A 1 167 ? -7.243 10.965 1.639 1.00 77.00 167 ARG A C 1
ATOM 1290 O O . ARG A 1 167 ? -6.463 10.939 0.694 1.00 77.00 167 ARG A O 1
ATOM 1297 N N . ARG A 1 168 ? -7.663 9.880 2.291 1.00 75.12 168 ARG A N 1
ATOM 1298 C CA . ARG A 1 168 ? -7.161 8.543 2.002 1.00 75.12 168 ARG A CA 1
ATOM 1299 C C . ARG A 1 168 ? -7.573 8.060 0.616 1.00 75.12 168 ARG A C 1
ATOM 1301 O O . ARG A 1 168 ? -6.720 7.606 -0.119 1.00 75.12 168 ARG A O 1
ATOM 1308 N N . GLU A 1 169 ? -8.817 8.289 0.200 1.00 73.06 169 GLU A N 1
ATOM 1309 C CA . GLU A 1 169 ? -9.288 7.988 -1.160 1.00 73.06 169 GLU A CA 1
ATOM 1310 C C . GLU A 1 169 ? -8.494 8.739 -2.241 1.00 73.06 169 GLU A C 1
ATOM 1312 O O . GLU A 1 169 ? -8.230 8.186 -3.302 1.00 73.06 169 GLU A O 1
ATOM 1317 N N . LEU A 1 170 ? -8.098 9.994 -1.994 1.00 60.97 170 LEU A N 1
ATOM 1318 C CA . LEU A 1 170 ? -7.256 10.753 -2.924 1.00 60.97 170 LEU A CA 1
ATOM 1319 C C . LEU A 1 170 ? -5.815 10.239 -2.958 1.00 60.97 170 LEU A C 1
ATOM 1321 O O . LEU A 1 170 ? -5.218 10.181 -4.031 1.00 60.97 170 LEU A O 1
ATOM 1325 N N . GLU A 1 171 ? -5.252 9.902 -1.798 1.00 68.31 171 GLU A N 1
ATOM 1326 C CA . GLU A 1 171 ? -3.917 9.308 -1.686 1.00 68.31 171 GLU A CA 1
ATOM 1327 C C . GLU A 1 171 ? -3.867 7.940 -2.372 1.00 68.31 171 GLU A C 1
ATOM 1329 O O . GLU A 1 171 ? -2.978 7.710 -3.190 1.00 68.31 171 GLU A O 1
ATOM 1334 N N . ASP A 1 172 ? -4.857 7.091 -2.107 1.00 67.44 172 ASP A N 1
ATOM 1335 C CA . ASP A 1 172 ? -5.000 5.761 -2.690 1.00 67.44 172 ASP A CA 1
ATOM 1336 C C . ASP A 1 172 ? -5.257 5.871 -4.199 1.00 67.44 172 ASP A C 1
ATOM 1338 O O . ASP A 1 172 ? -4.528 5.273 -4.975 1.00 67.44 172 ASP A O 1
ATOM 1342 N N . ALA A 1 173 ? -6.164 6.739 -4.665 1.00 63.78 173 ALA A N 1
ATOM 1343 C CA . ALA A 1 173 ? -6.387 6.940 -6.103 1.00 63.78 173 ALA A CA 1
ATOM 1344 C C . ALA A 1 173 ? -5.147 7.489 -6.834 1.00 63.78 173 ALA A C 1
ATOM 1346 O O . ALA A 1 173 ? -4.900 7.163 -8.000 1.00 63.78 173 ALA A O 1
ATOM 1347 N N . LEU A 1 174 ? -4.356 8.342 -6.175 1.00 61.94 174 LEU A N 1
ATOM 1348 C CA . LEU A 1 174 ? -3.089 8.822 -6.722 1.00 61.94 174 LEU A CA 1
ATOM 1349 C C . LEU A 1 174 ? -2.044 7.699 -6.763 1.00 61.94 174 LEU A C 1
ATOM 1351 O O . LEU A 1 174 ? -1.310 7.592 -7.751 1.00 61.94 174 LEU A O 1
ATOM 1355 N N . ALA A 1 175 ? -1.983 6.868 -5.722 1.00 59.62 175 ALA A N 1
ATOM 1356 C CA . ALA A 1 175 ? -1.117 5.699 -5.655 1.00 59.62 175 ALA A CA 1
ATOM 1357 C C . ALA A 1 175 ? -1.497 4.660 -6.717 1.00 59.62 175 ALA A C 1
ATOM 1359 O O . ALA A 1 175 ? -0.620 4.236 -7.464 1.00 59.62 175 ALA A O 1
ATOM 1360 N N . ASP A 1 176 ? -2.783 4.352 -6.869 1.00 52.84 176 ASP A N 1
ATOM 1361 C CA . ASP A 1 176 ? -3.343 3.435 -7.863 1.00 52.84 176 ASP A CA 1
ATOM 1362 C C . ASP A 1 176 ? -3.080 3.926 -9.281 1.00 52.84 176 ASP A C 1
ATOM 1364 O O . ASP A 1 176 ? -2.660 3.161 -10.143 1.00 52.84 176 ASP A O 1
ATOM 1368 N N . SER A 1 177 ? -3.256 5.224 -9.537 1.00 48.47 177 SER A N 1
ATOM 1369 C CA . SER A 1 177 ? -2.919 5.827 -10.827 1.00 48.47 177 SER A CA 1
ATOM 1370 C C . SER A 1 177 ? -1.419 5.699 -11.118 1.00 48.47 177 SER A C 1
ATOM 1372 O O . SER A 1 177 ? -1.026 5.254 -12.198 1.00 48.47 177 SER A O 1
ATOM 1374 N N . ARG A 1 178 ? -0.554 6.003 -10.138 1.00 59.00 178 ARG A N 1
ATOM 1375 C CA . ARG A 1 178 ? 0.906 5.858 -10.273 1.00 59.00 178 ARG A CA 1
ATOM 1376 C C . ARG A 1 178 ? 1.325 4.397 -10.465 1.00 59.00 178 ARG A C 1
ATOM 1378 O O . ARG A 1 178 ? 2.219 4.137 -11.270 1.00 59.00 178 ARG A O 1
ATOM 1385 N N . ALA A 1 179 ? 0.689 3.468 -9.757 1.00 57.72 179 ALA A N 1
ATOM 1386 C CA . ALA A 1 179 ? 0.898 2.031 -9.881 1.00 57.72 179 ALA A CA 1
ATOM 1387 C C . ALA A 1 179 ? 0.446 1.538 -11.256 1.00 57.72 179 ALA A C 1
ATOM 1389 O O . ALA A 1 179 ? 1.237 0.916 -11.949 1.00 57.72 179 ALA A O 1
ATOM 1390 N N . THR A 1 180 ? -0.741 1.935 -11.715 1.00 57.94 180 THR A N 1
ATOM 1391 C CA . THR A 1 180 ? -1.266 1.615 -13.050 1.00 57.94 180 THR A CA 1
ATOM 1392 C C . THR A 1 180 ? -0.315 2.098 -14.144 1.00 57.94 180 THR A C 1
ATOM 1394 O O . THR A 1 180 ? 0.004 1.348 -15.062 1.00 57.94 180 THR A O 1
ATOM 1397 N N . TYR A 1 181 ? 0.198 3.332 -14.060 1.00 59.78 181 TYR A N 1
ATOM 1398 C CA . TYR A 1 181 ? 1.168 3.833 -15.041 1.00 59.78 181 TYR A CA 1
ATOM 1399 C C . TYR A 1 181 ? 2.483 3.057 -15.024 1.00 59.78 181 TYR A C 1
ATOM 1401 O O . TYR A 1 181 ? 3.034 2.789 -16.093 1.00 59.78 181 TYR A O 1
ATOM 1409 N N . ARG A 1 182 ? 2.978 2.689 -13.836 1.00 63.38 182 ARG A N 1
ATOM 1410 C CA . ARG A 1 182 ? 4.151 1.820 -13.711 1.00 63.38 182 ARG A CA 1
ATOM 1411 C C . ARG A 1 182 ? 3.855 0.458 -14.322 1.00 63.38 182 ARG A C 1
ATOM 1413 O O . ARG A 1 182 ? 4.544 0.097 -15.256 1.00 63.38 182 ARG A O 1
ATOM 1420 N N . GLN A 1 183 ? 2.787 -0.225 -13.926 1.00 60.56 183 GLN A N 1
ATOM 1421 C CA . GLN A 1 183 ? 2.387 -1.528 -14.468 1.00 60.56 183 GLN A CA 1
ATOM 1422 C C . GLN A 1 183 ? 2.224 -1.521 -15.988 1.00 60.56 183 GLN A C 1
ATOM 1424 O O . GLN A 1 183 ? 2.701 -2.426 -16.668 1.00 60.56 183 GLN A O 1
ATOM 1429 N N . LEU A 1 184 ? 1.610 -0.478 -16.553 1.00 65.88 184 LEU A N 1
ATOM 1430 C CA . LEU A 1 184 ? 1.517 -0.324 -18.002 1.00 65.88 184 LEU A CA 1
ATOM 1431 C C . LEU A 1 184 ? 2.906 -0.245 -18.641 1.00 65.88 184 LEU A C 1
ATOM 1433 O O . LEU A 1 184 ? 3.133 -0.933 -19.631 1.00 65.88 184 LEU A O 1
ATOM 1437 N N . ALA A 1 185 ? 3.834 0.531 -18.075 1.00 67.38 185 ALA A N 1
ATOM 1438 C CA . ALA A 1 185 ? 5.212 0.613 -18.557 1.00 67.38 185 ALA A CA 1
ATOM 1439 C C . ALA A 1 185 ? 6.006 -0.693 -18.336 1.00 67.38 185 ALA A C 1
ATOM 1441 O O . ALA A 1 185 ? 6.739 -1.110 -19.232 1.00 67.38 185 ALA A O 1
ATOM 1442 N N . GLU A 1 186 ? 5.817 -1.366 -17.199 1.00 67.00 186 GLU A N 1
ATOM 1443 C CA . GLU A 1 186 ? 6.412 -2.666 -16.861 1.00 67.00 186 GLU A CA 1
ATOM 1444 C C . GLU A 1 186 ? 5.916 -3.791 -17.784 1.00 67.00 186 GLU A C 1
ATOM 1446 O O . GLU A 1 186 ? 6.658 -4.719 -18.099 1.00 67.00 186 GLU A O 1
ATOM 1451 N N . SER A 1 187 ? 4.674 -3.701 -18.269 1.00 54.28 187 SER A N 1
ATOM 1452 C CA . SER A 1 187 ? 4.068 -4.706 -19.152 1.00 54.28 187 SER A CA 1
ATOM 1453 C C . SER A 1 187 ? 4.568 -4.668 -20.598 1.00 54.28 187 SER A C 1
ATOM 1455 O O . SER A 1 187 ? 4.337 -5.613 -21.359 1.00 54.28 187 SER A O 1
ATOM 1457 N N . VAL A 1 188 ? 5.244 -3.589 -21.006 1.00 74.38 188 VAL A N 1
ATOM 1458 C CA . VAL A 1 188 ? 5.778 -3.466 -22.364 1.00 74.38 188 VAL A CA 1
ATOM 1459 C C . VAL A 1 188 ? 7.108 -4.215 -22.453 1.00 74.38 188 VAL A C 1
ATOM 1461 O O . VAL A 1 188 ? 8.048 -3.919 -21.727 1.00 74.38 188 VAL A O 1
ATOM 1464 N N . ASN A 1 189 ? 7.233 -5.133 -23.417 1.00 72.38 189 ASN A N 1
ATOM 1465 C CA . ASN A 1 189 ? 8.497 -5.828 -23.727 1.00 72.38 189 ASN A CA 1
ATOM 1466 C C . ASN A 1 189 ? 9.545 -4.933 -24.434 1.00 72.38 189 ASN A C 1
ATOM 1468 O O . ASN A 1 189 ? 10.553 -5.434 -24.929 1.00 72.38 189 ASN A O 1
ATOM 1472 N N . GLU A 1 190 ? 9.301 -3.628 -24.525 1.00 83.38 190 GLU A N 1
ATOM 1473 C CA . GLU A 1 190 ? 10.243 -2.635 -25.039 1.00 83.38 190 GLU A CA 1
ATOM 1474 C C . GLU A 1 190 ? 10.941 -1.977 -23.849 1.00 83.38 190 GLU A C 1
ATOM 1476 O O . GLU A 1 190 ? 10.328 -1.758 -22.803 1.00 83.38 190 GLU A O 1
ATOM 1481 N N . MET A 1 191 ? 12.224 -1.655 -24.002 1.00 85.81 191 MET A N 1
ATOM 1482 C CA . MET A 1 191 ? 12.972 -0.956 -22.961 1.00 85.81 191 MET A CA 1
ATOM 1483 C C . MET A 1 191 ? 12.461 0.478 -22.877 1.00 85.81 191 MET A C 1
ATOM 1485 O O . MET A 1 191 ? 12.586 1.240 -23.837 1.00 85.81 191 MET A O 1
ATOM 1489 N N . ILE A 1 192 ? 11.885 0.842 -21.738 1.00 88.44 192 ILE A N 1
ATOM 1490 C CA . ILE A 1 192 ? 11.390 2.186 -21.467 1.00 88.44 192 ILE A CA 1
ATOM 1491 C C . ILE A 1 192 ? 12.195 2.748 -20.310 1.00 88.44 192 ILE A C 1
ATOM 1493 O O . ILE A 1 192 ? 12.235 2.163 -19.230 1.00 88.44 192 ILE A O 1
ATOM 1497 N N . TRP A 1 193 ? 12.794 3.916 -20.513 1.00 90.12 193 TRP A N 1
ATOM 1498 C CA . TRP A 1 193 ? 13.411 4.656 -19.421 1.00 90.12 193 TRP A CA 1
ATOM 1499 C C . TRP A 1 193 ? 13.138 6.146 -19.533 1.00 90.12 193 TRP A C 1
ATOM 1501 O O . TRP A 1 193 ? 12.931 6.704 -20.611 1.00 90.12 193 TRP A O 1
ATOM 1511 N N . VAL A 1 194 ? 13.136 6.814 -18.389 1.00 87.94 194 VAL A N 1
ATOM 1512 C CA . VAL A 1 194 ? 13.017 8.263 -18.292 1.00 87.94 194 VAL A CA 1
ATOM 1513 C C . VAL A 1 194 ? 14.320 8.799 -17.751 1.00 87.94 194 VAL A C 1
ATOM 1515 O O . VAL A 1 194 ? 14.863 8.267 -16.788 1.00 87.94 194 VAL A O 1
ATOM 1518 N N . ALA A 1 195 ? 14.817 9.865 -18.364 1.00 88.69 195 ALA A N 1
ATOM 1519 C CA . ALA A 1 195 ? 16.056 10.483 -17.946 1.00 88.69 195 ALA A CA 1
ATOM 1520 C C . ALA A 1 195 ? 15.975 12.005 -17.887 1.00 88.69 195 ALA A C 1
ATOM 1522 O O . ALA A 1 195 ? 15.284 12.640 -18.686 1.00 88.69 195 ALA A O 1
ATOM 1523 N N . ALA A 1 196 ? 16.740 12.589 -16.970 1.00 85.25 196 ALA A N 1
ATOM 1524 C CA . ALA A 1 196 ? 16.954 14.026 -16.875 1.00 85.25 196 ALA A CA 1
ATOM 1525 C C . ALA A 1 196 ? 18.421 14.309 -16.540 1.00 85.25 196 ALA A C 1
ATOM 1527 O O . ALA A 1 196 ? 19.055 13.563 -15.797 1.00 85.25 196 ALA A O 1
ATOM 1528 N N . SER A 1 197 ? 18.972 15.390 -17.097 1.00 81.00 197 SER A N 1
ATOM 1529 C CA . SER A 1 197 ? 20.357 15.819 -16.834 1.00 81.00 197 SER A CA 1
ATOM 1530 C C . SER A 1 197 ? 21.414 14.721 -17.051 1.00 81.00 197 SER A C 1
ATOM 1532 O O . SER A 1 197 ? 22.427 14.695 -16.360 1.00 81.00 197 SER A O 1
ATOM 1534 N N . GLY A 1 198 ? 21.174 13.809 -18.000 1.00 74.75 198 GLY A N 1
ATOM 1535 C CA . GLY A 1 198 ? 22.083 12.704 -18.333 1.00 74.75 198 GLY A CA 1
ATOM 1536 C C . GLY A 1 198 ? 21.920 11.431 -17.496 1.00 74.75 198 GLY A C 1
ATOM 1537 O O . GLY A 1 198 ? 22.517 10.422 -17.863 1.00 74.75 198 GLY A O 1
ATOM 1538 N N . ARG A 1 199 ? 21.073 11.447 -16.457 1.00 82.88 199 ARG A N 1
ATOM 1539 C CA . ARG A 1 199 ? 20.834 10.318 -15.544 1.00 82.88 199 ARG A CA 1
ATOM 1540 C C . ARG A 1 199 ? 19.479 9.670 -15.759 1.00 82.88 199 ARG A C 1
ATOM 1542 O O . ARG A 1 199 ? 18.508 10.364 -16.073 1.00 82.88 199 ARG A O 1
ATOM 1549 N N . ILE A 1 200 ? 19.411 8.362 -15.544 1.00 86.50 200 ILE A N 1
ATOM 1550 C CA . ILE A 1 200 ? 18.163 7.599 -15.574 1.00 86.50 200 ILE A CA 1
ATOM 1551 C C . ILE A 1 200 ? 17.421 7.813 -14.247 1.00 86.50 200 ILE A C 1
ATOM 1553 O O . ILE A 1 200 ? 17.982 7.651 -13.173 1.00 86.50 200 ILE A O 1
ATOM 1557 N N . LEU A 1 201 ? 16.158 8.227 -14.331 1.00 83.62 201 LEU A N 1
ATOM 1558 C CA . LEU A 1 201 ? 15.260 8.439 -13.187 1.00 83.62 201 LEU A CA 1
ATOM 1559 C C . LEU A 1 201 ? 14.284 7.277 -12.979 1.00 83.62 201 LEU A C 1
ATOM 1561 O O . LEU A 1 201 ? 13.666 7.169 -11.925 1.00 83.62 201 LEU A O 1
ATOM 1565 N N . TYR A 1 202 ? 14.061 6.496 -14.031 1.00 84.81 202 TYR A N 1
ATOM 1566 C CA . TYR A 1 202 ? 13.177 5.340 -14.051 1.00 84.81 202 TYR A CA 1
ATOM 1567 C C . TYR A 1 202 ? 13.550 4.468 -15.243 1.00 84.81 202 TYR A C 1
ATOM 1569 O O . TYR A 1 202 ? 13.784 4.999 -16.331 1.00 84.81 202 TYR A O 1
ATOM 1577 N N . ALA A 1 203 ? 13.540 3.153 -15.062 1.00 84.62 203 ALA A N 1
ATOM 1578 C CA . ALA A 1 203 ? 13.651 2.169 -16.125 1.00 84.62 203 ALA A CA 1
ATOM 1579 C C . ALA A 1 203 ? 12.675 1.023 -15.835 1.00 84.62 203 ALA A C 1
ATOM 1581 O O . ALA A 1 203 ? 12.600 0.561 -14.700 1.00 84.62 203 ALA A O 1
ATOM 1582 N N . ASN A 1 204 ? 11.926 0.584 -16.846 1.00 82.62 204 ASN A N 1
ATOM 1583 C CA . ASN A 1 204 ? 11.038 -0.566 -16.707 1.00 82.62 204 ASN A CA 1
ATOM 1584 C C . ASN A 1 204 ? 11.829 -1.887 -16.660 1.00 82.62 204 ASN A C 1
ATOM 1586 O O . ASN A 1 204 ? 13.004 -1.957 -17.023 1.00 82.62 204 ASN A O 1
ATOM 1590 N N . LEU A 1 205 ? 11.164 -2.968 -16.271 1.00 80.25 205 LEU A N 1
ATOM 1591 C CA . LEU A 1 205 ? 11.711 -4.311 -16.106 1.00 80.25 205 LEU A CA 1
ATOM 1592 C C . LEU A 1 205 ? 12.359 -4.844 -17.385 1.00 80.25 205 LEU A C 1
ATOM 1594 O O . LEU A 1 205 ? 13.339 -5.588 -17.317 1.00 80.25 205 LEU A O 1
ATOM 1598 N N . ALA A 1 206 ? 11.854 -4.450 -18.556 1.00 78.81 206 ALA A N 1
ATOM 1599 C CA . ALA A 1 206 ? 12.460 -4.812 -19.831 1.00 78.81 206 ALA A CA 1
ATOM 1600 C C . ALA A 1 206 ? 13.911 -4.313 -19.934 1.00 78.81 206 ALA A C 1
ATOM 1602 O O . ALA A 1 206 ? 14.757 -5.053 -20.435 1.00 78.81 206 ALA A O 1
ATOM 1603 N N . CYS A 1 207 ? 14.229 -3.122 -19.410 1.00 83.19 207 CYS A N 1
ATOM 1604 C CA . CYS A 1 207 ? 15.605 -2.621 -19.349 1.00 83.19 207 CYS A CA 1
ATOM 1605 C C . CYS A 1 207 ? 16.507 -3.589 -18.581 1.00 83.19 207 CYS A C 1
ATOM 1607 O O . CYS A 1 207 ? 17.534 -4.004 -19.116 1.00 83.19 207 CYS A O 1
ATOM 1609 N N . SER A 1 208 ? 16.106 -4.020 -17.385 1.00 80.50 208 SER A N 1
ATOM 1610 C CA . SER A 1 208 ? 16.903 -4.940 -16.566 1.00 80.50 208 SER A CA 1
ATOM 1611 C C . SER A 1 208 ? 17.036 -6.321 -17.212 1.00 80.50 208 SER A C 1
ATOM 1613 O O . SER A 1 208 ? 18.129 -6.879 -17.285 1.00 80.50 208 SER A O 1
ATOM 1615 N N . LEU A 1 209 ? 15.939 -6.866 -17.751 1.00 76.62 209 LEU A N 1
ATOM 1616 C CA . LEU A 1 209 ? 15.927 -8.196 -18.370 1.00 76.62 209 LEU A CA 1
ATOM 1617 C C . LEU A 1 209 ? 16.754 -8.281 -19.661 1.00 76.62 209 LEU A C 1
ATOM 1619 O O . LEU A 1 209 ? 17.294 -9.350 -19.950 1.00 76.62 209 LEU A O 1
ATOM 1623 N N . ILE A 1 210 ? 16.806 -7.199 -20.446 1.00 79.12 210 ILE A N 1
ATOM 1624 C CA . ILE A 1 210 ? 17.497 -7.154 -21.744 1.00 79.12 210 ILE A CA 1
ATOM 1625 C C . ILE A 1 210 ? 18.961 -6.730 -21.583 1.00 79.12 210 ILE A C 1
ATOM 1627 O O . ILE A 1 210 ? 19.829 -7.293 -22.242 1.00 79.12 210 ILE A O 1
ATOM 1631 N N . THR A 1 211 ? 19.253 -5.753 -20.721 1.00 80.00 211 THR A N 1
ATOM 1632 C CA . THR A 1 211 ? 20.621 -5.226 -20.552 1.00 80.00 211 THR A CA 1
ATOM 1633 C C . THR A 1 211 ? 21.429 -5.958 -19.478 1.00 80.00 211 THR A C 1
ATOM 1635 O O . THR A 1 211 ? 22.658 -5.898 -19.500 1.00 80.00 211 THR A O 1
ATOM 1638 N N . GLY A 1 212 ? 20.762 -6.658 -18.554 1.00 77.38 212 GLY A N 1
ATOM 1639 C CA . GLY A 1 212 ? 21.385 -7.388 -17.447 1.00 77.38 212 GLY A CA 1
ATOM 1640 C C . GLY A 1 212 ? 21.787 -6.522 -16.245 1.00 77.38 212 GLY A C 1
ATOM 1641 O O . GLY A 1 212 ? 22.339 -7.051 -15.281 1.00 77.38 212 GLY A O 1
ATOM 1642 N N . PHE A 1 213 ? 21.532 -5.212 -16.279 1.00 81.44 213 PHE A N 1
ATOM 1643 C CA . PHE A 1 213 ? 21.747 -4.316 -15.138 1.00 81.44 213 PHE A CA 1
ATOM 1644 C C . PHE A 1 213 ? 20.580 -4.384 -14.148 1.00 81.44 213 PHE A C 1
ATOM 1646 O O . PHE A 1 213 ? 19.433 -4.605 -14.545 1.00 81.44 213 PHE A O 1
ATOM 1653 N N . THR A 1 214 ? 20.854 -4.182 -12.857 1.00 79.38 214 THR A N 1
ATOM 1654 C CA . THR A 1 214 ? 19.776 -4.022 -11.868 1.00 79.38 214 THR A CA 1
ATOM 1655 C C . THR A 1 214 ? 19.118 -2.644 -12.011 1.00 79.38 214 THR A C 1
ATOM 1657 O O . THR A 1 214 ? 19.726 -1.724 -12.568 1.00 79.38 214 THR A O 1
ATOM 1660 N N . PRO A 1 215 ? 17.883 -2.457 -11.510 1.00 75.69 215 PRO A N 1
ATOM 1661 C CA . PRO A 1 215 ? 17.258 -1.139 -11.473 1.00 75.69 215 PRO A CA 1
ATOM 1662 C C . PRO A 1 215 ? 18.131 -0.086 -10.775 1.00 75.69 215 PRO A C 1
ATOM 1664 O O . PRO A 1 215 ? 18.278 1.012 -11.307 1.00 75.69 215 PRO A O 1
ATOM 1667 N N . GLU A 1 216 ? 18.779 -0.419 -9.649 1.00 76.31 216 GLU A N 1
ATOM 1668 C CA . GLU A 1 216 ? 19.637 0.548 -8.947 1.00 76.31 216 GLU A CA 1
ATOM 1669 C C . GLU A 1 216 ? 20.893 0.903 -9.748 1.00 76.31 216 GLU A C 1
ATOM 1671 O O . GLU A 1 216 ? 21.335 2.051 -9.734 1.00 76.31 216 GLU A O 1
ATOM 1676 N N . GLU A 1 217 ? 21.475 -0.066 -10.461 1.00 82.12 217 GLU A N 1
ATOM 1677 C CA . GLU A 1 217 ? 22.612 0.186 -11.348 1.00 82.12 217 GLU A CA 1
ATOM 1678 C C . GLU A 1 217 ? 22.206 1.106 -12.501 1.00 82.12 217 GLU A C 1
ATOM 1680 O O . GLU A 1 217 ? 22.907 2.078 -12.773 1.00 82.12 217 GLU A O 1
ATOM 1685 N N . LEU A 1 218 ? 21.052 0.856 -13.131 1.00 82.50 218 LEU A N 1
ATOM 1686 C CA . LEU A 1 218 ? 20.527 1.706 -14.200 1.00 82.50 218 LEU A CA 1
ATOM 1687 C C . LEU A 1 218 ? 20.268 3.136 -13.709 1.00 82.50 218 LEU A C 1
ATOM 1689 O O . LEU A 1 218 ? 20.674 4.081 -14.377 1.00 82.50 218 LEU A O 1
ATOM 1693 N N . GLU A 1 219 ? 19.655 3.312 -12.537 1.00 80.00 219 GLU A N 1
ATOM 1694 C CA . GLU A 1 219 ? 19.405 4.631 -11.931 1.00 80.00 219 GLU A CA 1
ATOM 1695 C C . GLU A 1 219 ? 20.696 5.372 -11.532 1.00 80.00 219 GLU A C 1
ATOM 1697 O O . GLU A 1 219 ? 20.745 6.607 -11.526 1.00 80.00 219 GLU A O 1
ATOM 1702 N N . ALA A 1 220 ? 21.766 4.636 -11.225 1.00 77.75 220 ALA A N 1
ATOM 1703 C CA . ALA A 1 220 ? 23.077 5.197 -10.910 1.00 77.75 220 ALA A CA 1
ATOM 1704 C C . ALA A 1 220 ? 23.938 5.501 -12.152 1.00 77.75 220 ALA A C 1
ATOM 1706 O O . ALA A 1 220 ? 24.947 6.202 -12.027 1.00 77.75 220 ALA A O 1
ATOM 1707 N N . MET A 1 221 ? 23.566 4.991 -13.330 1.00 76.44 221 MET A N 1
ATOM 1708 C CA . MET A 1 221 ? 24.317 5.154 -14.576 1.00 76.44 221 MET A CA 1
ATOM 1709 C C . MET A 1 221 ? 24.002 6.471 -15.294 1.00 76.44 221 MET A C 1
ATOM 1711 O O . MET A 1 221 ? 22.863 6.947 -15.349 1.00 76.44 221 MET A O 1
ATOM 1715 N N . ASP A 1 222 ? 25.030 7.022 -15.939 1.00 78.62 222 ASP A N 1
ATOM 1716 C CA . ASP A 1 222 ? 24.850 8.037 -16.969 1.00 78.62 222 ASP A CA 1
ATOM 1717 C C . ASP A 1 222 ? 24.535 7.344 -18.308 1.00 78.62 222 ASP A C 1
ATOM 1719 O O . ASP A 1 222 ? 25.153 6.350 -18.694 1.00 78.62 222 ASP A O 1
ATOM 1723 N N . ILE A 1 223 ? 23.579 7.881 -19.067 1.00 73.62 223 ILE A N 1
ATOM 1724 C CA . ILE A 1 223 ? 23.095 7.247 -20.310 1.00 73.62 223 ILE A CA 1
ATOM 1725 C C . ILE A 1 223 ? 24.204 6.990 -21.356 1.00 73.62 223 ILE A C 1
ATOM 1727 O O . ILE A 1 223 ? 24.141 5.965 -22.037 1.00 73.62 223 ILE A O 1
ATOM 1731 N N . PRO A 1 224 ? 25.244 7.842 -21.514 1.00 69.94 224 PRO A N 1
ATOM 1732 C CA . PRO A 1 224 ? 26.359 7.554 -22.417 1.00 69.94 224 PRO A CA 1
ATOM 1733 C C . PRO A 1 224 ? 27.150 6.284 -22.082 1.00 69.94 224 PRO A C 1
ATOM 1735 O O . PRO A 1 224 ? 27.890 5.811 -22.943 1.00 69.94 224 PRO A O 1
ATOM 1738 N N . ASP A 1 225 ? 27.026 5.738 -20.873 1.00 73.56 225 ASP A N 1
ATOM 1739 C CA . ASP A 1 225 ? 27.663 4.473 -20.491 1.00 73.56 225 ASP A CA 1
ATOM 1740 C C . ASP A 1 225 ? 26.831 3.255 -20.902 1.00 73.56 225 ASP A C 1
ATOM 1742 O O . ASP A 1 225 ? 27.385 2.176 -21.105 1.00 73.56 225 ASP A O 1
ATOM 1746 N N . LEU A 1 226 ? 25.528 3.445 -21.132 1.00 80.06 226 LEU A N 1
ATOM 1747 C CA . LEU A 1 226 ? 24.658 2.441 -21.741 1.00 80.06 226 LEU A CA 1
ATOM 1748 C C . LEU A 1 226 ? 24.820 2.394 -23.272 1.00 80.06 226 LEU A C 1
ATOM 1750 O O . LEU A 1 226 ? 24.572 1.361 -23.885 1.00 80.06 226 LEU A O 1
ATOM 1754 N N . VAL A 1 227 ? 25.252 3.490 -23.904 1.00 84.12 227 VAL A N 1
ATOM 1755 C CA . VAL A 1 227 ? 25.493 3.588 -25.357 1.00 84.12 227 VAL A CA 1
ATOM 1756 C C . VAL A 1 227 ? 26.955 3.269 -25.679 1.00 84.12 227 VAL A C 1
ATOM 1758 O O . VAL A 1 227 ? 27.871 3.839 -25.082 1.00 84.12 227 VAL A O 1
ATOM 1761 N N . ILE A 1 228 ? 27.208 2.407 -26.672 1.00 83.88 228 ILE A N 1
ATOM 1762 C CA . ILE A 1 228 ? 28.591 2.085 -27.052 1.00 83.88 228 ILE A CA 1
ATOM 1763 C C . ILE A 1 228 ? 29.345 3.343 -27.533 1.00 83.88 228 ILE A C 1
ATOM 1765 O O . ILE A 1 228 ? 28.737 4.217 -28.159 1.00 83.88 228 ILE A O 1
ATOM 1769 N N . PRO A 1 229 ? 30.677 3.444 -27.335 1.00 82.38 229 PRO A N 1
ATOM 1770 C CA . PRO A 1 229 ? 31.437 4.650 -27.671 1.00 82.38 229 PRO A CA 1
ATOM 1771 C C . PRO A 1 229 ? 31.233 5.166 -29.103 1.00 82.38 229 PRO A C 1
ATOM 1773 O O . PRO A 1 229 ? 31.130 6.375 -29.298 1.00 82.38 229 PRO A O 1
ATOM 1776 N N . GLY A 1 230 ? 31.123 4.261 -30.083 1.00 82.31 230 GLY A N 1
ATOM 1777 C CA . GLY A 1 230 ? 30.939 4.607 -31.497 1.00 82.31 230 GLY A CA 1
ATOM 1778 C C . GLY A 1 230 ? 29.592 5.253 -31.839 1.00 82.31 230 GLY A C 1
ATOM 1779 O O . GLY A 1 230 ? 29.506 5.955 -32.839 1.00 82.31 230 GLY A O 1
ATOM 1780 N N . ASP A 1 231 ? 28.560 5.076 -31.006 1.00 86.44 231 ASP A N 1
ATOM 1781 C CA . ASP A 1 231 ? 27.217 5.622 -31.251 1.00 86.44 231 ASP A CA 1
ATOM 1782 C C . ASP A 1 231 ? 26.862 6.792 -30.300 1.00 86.44 231 ASP A C 1
ATOM 1784 O O . ASP A 1 231 ? 25.761 7.345 -30.367 1.00 86.44 231 ASP A O 1
ATOM 1788 N N . ARG A 1 232 ? 27.796 7.243 -29.444 1.00 84.69 232 ARG A N 1
ATOM 1789 C CA . ARG A 1 232 ? 27.570 8.348 -28.486 1.00 84.69 232 ARG A CA 1
ATOM 1790 C C . ARG A 1 232 ? 27.239 9.681 -29.159 1.00 84.69 232 ARG A C 1
ATOM 1792 O O . ARG A 1 232 ? 26.395 10.422 -28.656 1.00 84.69 232 ARG A O 1
ATOM 1799 N N . GLU A 1 233 ? 27.864 9.990 -30.296 1.00 83.38 233 GLU A N 1
ATOM 1800 C CA . GLU A 1 233 ? 27.541 11.204 -31.064 1.00 83.38 233 GLU A CA 1
ATOM 1801 C C . GLU A 1 233 ? 26.122 11.154 -31.640 1.00 83.38 233 GLU A C 1
ATOM 1803 O O . GLU A 1 233 ? 25.409 12.157 -31.603 1.00 83.38 233 GLU A O 1
ATOM 1808 N N . ARG A 1 234 ? 25.673 9.974 -32.095 1.00 83.50 234 ARG A N 1
ATOM 1809 C CA . ARG A 1 234 ? 24.307 9.763 -32.601 1.00 83.50 234 ARG A CA 1
ATOM 1810 C C . ARG A 1 234 ? 23.276 9.968 -31.493 1.00 83.50 234 ARG A C 1
ATOM 1812 O O . ARG A 1 234 ? 22.285 10.665 -31.699 1.00 83.50 234 ARG A O 1
ATOM 1819 N N . TYR A 1 235 ? 23.541 9.423 -30.305 1.00 86.06 235 TYR A N 1
ATOM 1820 C CA . TYR A 1 235 ? 22.707 9.656 -29.127 1.00 86.06 235 TYR A CA 1
ATOM 1821 C C . TYR A 1 235 ? 22.658 11.143 -28.748 1.00 86.06 235 TYR A C 1
ATOM 1823 O O . TYR A 1 235 ? 21.578 11.693 -28.547 1.00 86.06 235 TYR A O 1
ATOM 1831 N N . ARG A 1 236 ? 23.804 11.835 -28.714 1.00 85.06 236 ARG A N 1
ATOM 1832 C CA . ARG A 1 236 ? 23.845 13.272 -28.404 1.00 85.06 236 ARG A CA 1
ATOM 1833 C C . ARG A 1 236 ? 23.016 14.098 -29.390 1.00 85.06 236 ARG A C 1
ATOM 1835 O O . ARG A 1 236 ? 22.222 14.926 -28.957 1.00 85.06 236 ARG A O 1
ATOM 1842 N N . ALA A 1 237 ? 23.139 13.822 -30.688 1.00 84.25 237 ALA A N 1
ATOM 1843 C CA . ALA A 1 237 ? 22.358 14.502 -31.718 1.00 84.25 237 ALA A CA 1
ATOM 1844 C C . ALA A 1 237 ? 20.840 14.275 -31.560 1.00 84.25 237 ALA A C 1
ATOM 1846 O O . ALA A 1 237 ? 20.059 15.207 -31.752 1.00 84.25 237 ALA A O 1
ATOM 1847 N N . LEU A 1 238 ? 20.416 13.067 -31.160 1.00 84.75 238 LEU A N 1
ATOM 1848 C CA . LEU A 1 238 ? 19.017 12.771 -30.828 1.00 84.75 238 LEU A CA 1
ATOM 1849 C C . LEU A 1 238 ? 18.521 13.639 -29.661 1.00 84.75 238 LEU A C 1
ATOM 1851 O O . LEU A 1 238 ? 17.449 14.238 -29.741 1.00 84.75 238 LEU A O 1
ATOM 1855 N N . ILE A 1 239 ? 19.301 13.716 -28.583 1.00 85.38 239 ILE A N 1
ATOM 1856 C CA . ILE A 1 239 ? 18.938 14.475 -27.382 1.00 85.38 239 ILE A CA 1
ATOM 1857 C C . ILE A 1 239 ? 18.879 15.976 -27.663 1.00 85.38 239 ILE A C 1
ATOM 1859 O O . ILE A 1 239 ? 17.919 16.619 -27.234 1.00 85.38 239 ILE A O 1
ATOM 1863 N N . ASP A 1 240 ? 19.839 16.522 -28.411 1.00 83.69 240 ASP A N 1
ATOM 1864 C CA . ASP A 1 240 ? 19.853 17.935 -28.804 1.00 83.69 240 ASP A CA 1
ATOM 1865 C C . ASP A 1 240 ? 18.612 18.287 -29.647 1.00 83.69 240 ASP A C 1
ATOM 1867 O O . ASP A 1 240 ? 17.989 19.332 -29.443 1.00 83.69 240 ASP A O 1
ATOM 1871 N N . LEU A 1 241 ? 18.186 17.381 -30.537 1.00 80.56 241 LEU A N 1
ATOM 1872 C CA . LEU A 1 241 ? 16.993 17.563 -31.368 1.00 80.56 241 LEU A CA 1
ATOM 1873 C C . LEU A 1 241 ? 15.686 17.563 -30.552 1.00 80.56 241 LEU A C 1
ATOM 1875 O O . LEU A 1 241 ? 14.797 18.364 -30.839 1.00 80.56 241 LEU A O 1
ATOM 1879 N N . VAL A 1 242 ? 15.573 16.693 -29.541 1.00 80.94 242 VAL A N 1
ATOM 1880 C CA . VAL A 1 242 ? 14.389 16.589 -28.660 1.00 80.94 242 VAL A CA 1
ATOM 1881 C C . VAL A 1 242 ? 14.331 17.719 -27.621 1.00 80.94 242 VAL A C 1
ATOM 1883 O O . VAL A 1 242 ? 13.242 18.115 -27.196 1.00 80.94 242 VAL A O 1
ATOM 1886 N N . HIS A 1 243 ? 15.487 18.244 -27.199 1.00 77.06 243 HIS A N 1
ATOM 1887 C CA . HIS A 1 243 ? 15.562 19.410 -26.311 1.00 77.06 243 HIS A CA 1
ATOM 1888 C C . HIS A 1 243 ? 15.315 20.732 -27.047 1.00 77.06 243 HIS A C 1
ATOM 1890 O O . HIS A 1 243 ? 14.784 21.665 -26.441 1.00 77.06 243 HIS A O 1
ATOM 1896 N N . GLY A 1 244 ? 15.676 20.820 -28.330 1.00 69.12 244 GLY A N 1
ATOM 1897 C CA . GLY A 1 244 ? 15.355 21.966 -29.178 1.00 69.12 244 GLY A CA 1
ATOM 1898 C C . GLY A 1 244 ? 13.858 22.086 -29.499 1.00 69.12 244 GLY A C 1
ATOM 1899 O O . GLY A 1 244 ? 13.078 21.153 -29.334 1.00 69.12 244 GLY A O 1
ATOM 1900 N N . ASP A 1 245 ? 13.440 23.239 -30.028 1.00 57.59 245 ASP A N 1
ATOM 1901 C CA . ASP A 1 245 ? 12.040 23.493 -30.422 1.00 57.59 245 ASP A CA 1
ATOM 1902 C C . ASP A 1 245 ? 11.623 22.808 -31.743 1.00 57.59 245 ASP A C 1
ATOM 1904 O O . ASP A 1 245 ? 10.499 22.977 -32.211 1.00 57.59 245 ASP A O 1
ATOM 1908 N N . SER A 1 246 ? 12.518 22.036 -32.369 1.00 53.03 246 SER A N 1
ATOM 1909 C CA . SER A 1 246 ? 12.337 21.529 -33.739 1.00 53.03 246 SER A CA 1
ATOM 1910 C C . SER A 1 246 ? 11.621 20.176 -33.840 1.00 53.03 246 SER A C 1
ATOM 1912 O O . SER A 1 246 ? 11.041 19.894 -34.888 1.00 53.03 246 SER A O 1
ATOM 1914 N N . ALA A 1 247 ? 11.608 19.339 -32.794 1.00 54.44 247 ALA A N 1
ATOM 1915 C CA . ALA A 1 247 ? 10.885 18.064 -32.824 1.00 54.44 247 ALA A CA 1
ATOM 1916 C C . ALA A 1 247 ? 10.414 17.615 -31.432 1.00 54.44 247 ALA A C 1
ATOM 1918 O O . ALA A 1 247 ? 11.202 17.447 -30.510 1.00 54.44 247 ALA A O 1
ATOM 1919 N N . ALA A 1 248 ? 9.113 17.335 -31.289 1.00 60.03 248 ALA A N 1
ATOM 1920 C CA . ALA A 1 248 ? 8.564 16.778 -30.048 1.00 60.03 248 ALA A CA 1
ATOM 1921 C C . ALA A 1 248 ? 8.973 15.310 -29.818 1.00 60.03 248 ALA A C 1
ATOM 1923 O O . ALA A 1 248 ? 8.918 14.838 -28.683 1.00 60.03 248 ALA A O 1
ATOM 1924 N N . CYS A 1 249 ? 9.345 14.597 -30.887 1.00 71.19 249 CYS A N 1
ATOM 1925 C CA . CYS A 1 249 ? 9.742 13.194 -30.897 1.00 71.19 249 CYS A CA 1
ATOM 1926 C C . CYS A 1 249 ? 10.710 12.936 -32.062 1.00 71.19 249 CYS A C 1
ATOM 1928 O O . CYS A 1 249 ? 10.474 13.415 -33.175 1.00 71.19 249 CYS A O 1
ATOM 1930 N N . ALA A 1 250 ? 11.771 12.175 -31.810 1.00 77.25 250 ALA A N 1
ATOM 1931 C CA . ALA A 1 250 ? 12.742 11.743 -32.811 1.00 77.25 250 ALA A CA 1
ATOM 1932 C C . ALA A 1 250 ? 13.191 10.309 -32.513 1.00 77.25 250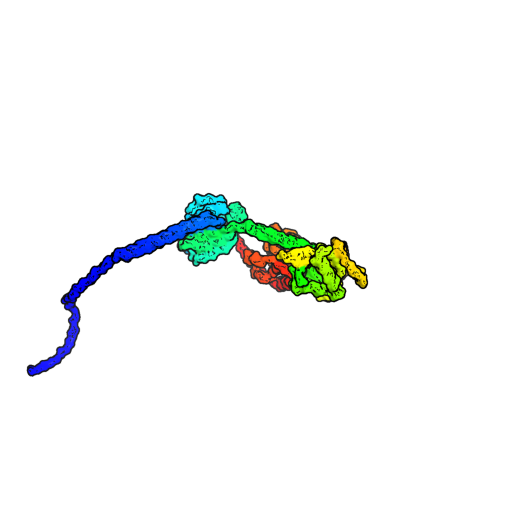 ALA A C 1
ATOM 1934 O O . ALA A 1 250 ? 13.064 9.851 -31.376 1.00 77.25 250 ALA A O 1
ATOM 1935 N N . HIS A 1 251 ? 13.704 9.603 -33.519 1.00 81.94 251 HIS A N 1
ATOM 1936 C CA . HIS A 1 251 ? 14.280 8.276 -33.330 1.00 81.94 251 HIS A CA 1
ATOM 1937 C C . HIS A 1 251 ? 15.568 8.075 -34.132 1.00 81.94 251 HIS A C 1
ATOM 1939 O O . HIS A 1 251 ? 15.808 8.750 -35.138 1.00 81.94 251 HIS A O 1
ATOM 1945 N N . VAL A 1 252 ? 16.409 7.157 -33.656 1.00 84.50 252 VAL A N 1
ATOM 1946 C CA . VAL A 1 252 ? 17.697 6.803 -34.258 1.00 84.50 252 VAL A CA 1
ATOM 1947 C C . VAL A 1 252 ? 18.023 5.334 -33.988 1.00 84.50 252 VAL A C 1
ATOM 1949 O O . VAL A 1 252 ? 17.728 4.809 -32.915 1.00 84.50 252 VAL A O 1
ATOM 1952 N N . GLN A 1 253 ? 18.671 4.672 -34.942 1.00 84.62 253 GLN A N 1
ATOM 1953 C CA . GLN A 1 253 ? 19.269 3.359 -34.707 1.00 84.62 253 GLN A CA 1
ATOM 1954 C C . GLN A 1 253 ? 20.637 3.523 -34.041 1.00 84.62 253 GLN A C 1
ATOM 1956 O O . GLN A 1 253 ? 21.477 4.294 -34.514 1.00 84.62 253 GLN A O 1
ATOM 1961 N N . LEU A 1 254 ? 20.859 2.811 -32.939 1.00 87.75 254 LEU A N 1
ATOM 1962 C CA . LEU A 1 254 ? 22.134 2.789 -32.227 1.00 87.75 254 LEU A CA 1
ATOM 1963 C C . LEU A 1 254 ? 22.345 1.455 -31.517 1.00 87.75 254 LEU A C 1
ATOM 1965 O O . LEU A 1 254 ? 21.452 0.612 -31.464 1.00 87.75 254 LEU A O 1
ATOM 1969 N N . ARG A 1 255 ? 23.531 1.264 -30.948 1.00 87.00 255 ARG A N 1
ATOM 1970 C CA . ARG A 1 255 ? 23.872 0.076 -30.171 1.00 87.00 255 ARG A CA 1
ATOM 1971 C C . ARG A 1 255 ? 24.076 0.412 -28.696 1.00 87.00 255 ARG A C 1
ATOM 1973 O O . ARG A 1 255 ? 24.793 1.354 -28.347 1.00 87.00 255 ARG A O 1
ATOM 1980 N N . LEU A 1 256 ? 23.455 -0.390 -27.837 1.00 87.50 256 LEU A N 1
ATOM 1981 C CA . LEU A 1 256 ? 23.647 -0.354 -26.388 1.00 87.50 256 LEU A CA 1
ATOM 1982 C C . LEU A 1 256 ? 24.670 -1.410 -25.952 1.00 87.50 256 LEU A C 1
ATOM 1984 O O . LEU A 1 256 ? 24.872 -2.407 -26.647 1.00 87.50 256 LEU A O 1
ATOM 1988 N N . SER A 1 257 ? 25.304 -1.192 -24.804 1.00 86.44 257 SER A N 1
ATOM 1989 C CA . SER A 1 257 ? 26.149 -2.177 -24.126 1.00 86.44 257 SER A CA 1
ATOM 1990 C C . SER A 1 257 ? 25.355 -2.864 -23.021 1.00 86.44 257 SER A C 1
ATOM 1992 O O . SER A 1 257 ? 24.781 -2.188 -22.168 1.00 86.44 257 SER A O 1
ATOM 1994 N N . SER A 1 258 ? 25.363 -4.196 -22.997 1.00 84.94 258 SER A N 1
ATOM 1995 C CA . SER A 1 258 ? 24.892 -4.971 -21.843 1.00 84.94 258 SER A CA 1
ATOM 1996 C C . SER A 1 258 ? 25.938 -4.987 -20.719 1.00 84.94 258 SER A C 1
ATOM 1998 O O . SER A 1 258 ? 27.100 -4.602 -20.926 1.00 84.94 258 SER A O 1
ATOM 2000 N N . ARG A 1 259 ? 25.548 -5.487 -19.538 1.00 81.56 259 ARG A N 1
ATOM 2001 C CA . ARG A 1 259 ? 26.457 -5.757 -18.409 1.00 81.56 259 ARG A CA 1
ATOM 2002 C C . ARG A 1 259 ? 27.602 -6.701 -18.791 1.00 81.56 259 ARG A C 1
ATOM 2004 O O . ARG A 1 259 ? 28.745 -6.469 -18.400 1.00 81.56 259 ARG A O 1
ATOM 2011 N N . ASP A 1 260 ? 27.310 -7.700 -19.619 1.00 77.00 260 ASP A N 1
ATOM 2012 C CA . ASP A 1 260 ? 28.273 -8.693 -20.114 1.00 77.00 260 ASP A CA 1
ATOM 2013 C C . ASP A 1 260 ? 29.097 -8.188 -21.315 1.00 77.00 260 ASP A C 1
ATOM 2015 O O . ASP A 1 260 ? 29.855 -8.941 -21.926 1.00 77.00 260 ASP A O 1
ATOM 2019 N N . ARG A 1 261 ? 28.990 -6.886 -21.638 1.00 77.19 261 ARG A N 1
ATOM 2020 C CA . ARG A 1 261 ? 29.615 -6.217 -22.795 1.00 77.19 261 ARG A CA 1
ATOM 2021 C C . ARG A 1 261 ? 29.138 -6.741 -24.150 1.00 77.19 261 ARG A C 1
ATOM 2023 O O . ARG A 1 261 ? 29.827 -6.571 -25.159 1.00 77.19 261 ARG A O 1
ATOM 2030 N N . GLU A 1 262 ? 27.952 -7.335 -24.193 1.00 79.94 262 GLU A N 1
ATOM 2031 C CA . GL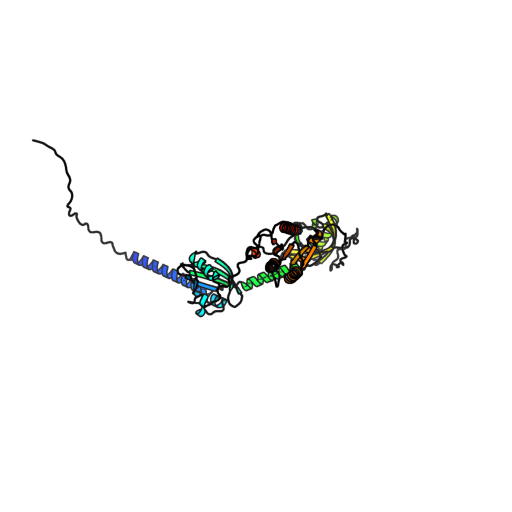U A 1 262 ? 27.293 -7.656 -25.453 1.00 79.94 262 GLU A CA 1
ATOM 2032 C C . GLU A 1 262 ? 26.751 -6.383 -26.104 1.00 79.94 262 GLU A C 1
ATOM 2034 O O . GLU A 1 262 ? 26.338 -5.434 -25.434 1.00 79.94 262 GLU A O 1
ATOM 2039 N N . THR A 1 263 ? 26.768 -6.355 -27.435 1.00 84.00 263 THR A N 1
ATOM 2040 C CA . THR A 1 263 ? 26.274 -5.220 -28.217 1.00 84.00 263 THR A CA 1
ATOM 2041 C C . THR A 1 263 ? 24.831 -5.477 -28.630 1.00 84.00 263 THR A C 1
ATOM 2043 O O . THR A 1 263 ? 24.558 -6.410 -29.382 1.00 84.00 263 THR A O 1
ATOM 2046 N N . LEU A 1 264 ? 23.915 -4.630 -28.164 1.00 83.69 264 LEU A N 1
ATOM 2047 C CA . LEU A 1 264 ? 22.478 -4.750 -28.397 1.00 83.69 264 LEU A CA 1
ATOM 2048 C C . LEU A 1 264 ? 22.031 -3.703 -29.429 1.00 83.69 264 LEU A C 1
ATOM 2050 O O . LEU A 1 264 ? 21.978 -2.515 -29.096 1.00 83.69 264 LEU A O 1
ATOM 2054 N N . PRO A 1 265 ? 21.728 -4.089 -30.681 1.00 84.94 265 PRO A N 1
ATOM 2055 C CA . PRO A 1 265 ? 21.250 -3.151 -31.690 1.00 84.94 265 PRO A CA 1
ATOM 2056 C C . PRO A 1 265 ? 19.793 -2.770 -31.407 1.00 84.94 265 PRO A C 1
ATOM 2058 O O . PRO A 1 265 ? 18.910 -3.629 -31.312 1.00 84.94 265 PRO A O 1
ATOM 2061 N N . VAL A 1 266 ? 19.525 -1.471 -31.284 1.00 86.81 266 VAL A N 1
ATOM 2062 C CA . VAL A 1 266 ? 18.202 -0.943 -30.946 1.00 86.81 266 VAL A CA 1
ATOM 2063 C C . VAL A 1 266 ? 17.781 0.193 -31.868 1.00 86.81 266 VAL A C 1
ATOM 2065 O O . VAL A 1 266 ? 18.590 1.000 -32.327 1.00 86.81 266 VAL A O 1
ATOM 2068 N N . ASN A 1 267 ? 16.473 0.304 -32.074 1.00 86.50 267 ASN A N 1
ATOM 2069 C CA . ASN A 1 267 ? 15.855 1.533 -32.546 1.00 86.50 267 ASN A CA 1
ATOM 2070 C C . ASN A 1 267 ? 15.394 2.338 -31.328 1.00 86.50 267 ASN A C 1
ATOM 2072 O O . ASN A 1 267 ? 14.484 1.907 -30.617 1.00 86.50 267 ASN A O 1
ATOM 2076 N N . LEU A 1 268 ? 16.046 3.471 -31.072 1.00 89.31 268 LEU A N 1
ATOM 2077 C CA . LEU A 1 268 ? 15.791 4.334 -29.926 1.00 89.31 268 LEU A CA 1
ATOM 2078 C C . LEU A 1 268 ? 14.927 5.524 -30.337 1.00 89.31 268 LEU A C 1
ATOM 2080 O O . LEU A 1 268 ? 15.382 6.404 -31.065 1.00 89.31 268 LEU A O 1
ATOM 2084 N N . GLY A 1 269 ? 13.707 5.587 -29.813 1.00 87.69 269 GLY A N 1
ATOM 2085 C CA . GLY A 1 269 ? 12.867 6.778 -29.832 1.00 87.69 269 GLY A CA 1
ATOM 2086 C C . GLY A 1 269 ? 13.035 7.604 -28.560 1.00 87.69 269 GLY A C 1
ATOM 2087 O O . GLY A 1 269 ? 13.118 7.054 -27.465 1.00 87.69 269 GLY A O 1
ATOM 2088 N N . ALA A 1 270 ? 13.033 8.927 -28.693 1.00 88.69 270 ALA A N 1
ATOM 2089 C CA . ALA A 1 270 ? 13.053 9.860 -27.574 1.00 88.69 270 ALA A CA 1
ATOM 2090 C C . ALA A 1 270 ? 11.955 10.921 -27.723 1.00 88.69 270 ALA A C 1
ATOM 2092 O O . ALA A 1 270 ? 11.671 11.414 -28.822 1.00 88.69 270 ALA A O 1
ATOM 2093 N N . ARG A 1 271 ? 11.320 11.278 -26.603 1.00 86.88 271 ARG A N 1
ATOM 2094 C CA . ARG A 1 271 ? 10.255 12.283 -26.532 1.00 86.88 271 ARG A CA 1
ATOM 2095 C C . ARG A 1 271 ? 10.397 13.138 -25.278 1.00 86.88 271 ARG A C 1
ATOM 2097 O O . ARG A 1 271 ? 10.621 12.624 -24.185 1.00 86.88 271 ARG A O 1
ATOM 2104 N N . ARG A 1 272 ? 10.175 14.445 -25.410 1.00 85.75 272 ARG A N 1
ATOM 2105 C CA . ARG A 1 272 ? 10.127 15.362 -24.264 1.00 85.75 272 ARG A CA 1
ATOM 2106 C C . ARG A 1 272 ? 8.904 15.073 -23.387 1.00 85.75 272 ARG A C 1
ATOM 2108 O O . ARG A 1 272 ? 7.782 14.998 -23.891 1.00 85.75 272 ARG A O 1
ATOM 2115 N N . THR A 1 273 ? 9.118 14.960 -22.081 1.00 84.00 273 THR A N 1
ATOM 2116 C CA . THR A 1 273 ? 8.076 14.724 -21.075 1.00 84.00 273 THR A CA 1
ATOM 2117 C C . THR A 1 273 ? 8.349 15.525 -19.793 1.00 84.00 273 THR A C 1
ATOM 2119 O O . THR A 1 273 ? 9.292 16.317 -19.715 1.00 84.00 273 THR A O 1
ATOM 2122 N N . ARG A 1 274 ? 7.497 15.351 -18.783 1.00 78.56 274 ARG A N 1
ATOM 2123 C CA . ARG A 1 274 ? 7.766 15.762 -17.404 1.00 78.56 274 ARG A CA 1
ATOM 2124 C C . ARG A 1 274 ? 7.700 14.541 -16.495 1.00 78.56 274 ARG A C 1
ATOM 2126 O O . ARG A 1 274 ? 6.822 13.703 -16.674 1.00 78.56 274 ARG A O 1
ATOM 2133 N N . TRP A 1 275 ? 8.597 14.476 -15.522 1.00 77.94 275 TRP A N 1
ATOM 2134 C CA . TRP A 1 275 ? 8.651 13.430 -14.503 1.00 77.94 275 TRP A CA 1
ATOM 2135 C C . TRP A 1 275 ? 8.672 14.090 -13.128 1.00 77.94 275 TRP A C 1
ATOM 2137 O O . TRP A 1 275 ? 9.547 14.913 -12.871 1.00 77.94 275 TRP A O 1
ATOM 2147 N N . ASP A 1 276 ? 7.662 13.828 -12.295 1.00 73.75 276 ASP A N 1
ATOM 2148 C CA . ASP A 1 276 ? 7.467 14.494 -10.994 1.00 73.75 276 ASP A CA 1
ATOM 2149 C C . ASP A 1 276 ? 7.622 16.036 -11.066 1.00 73.75 276 ASP A C 1
ATOM 2151 O O . ASP A 1 276 ? 8.203 16.691 -10.206 1.00 73.75 276 ASP A O 1
ATOM 2155 N N . GLY A 1 277 ? 7.110 16.636 -12.151 1.00 71.25 277 GLY A N 1
ATOM 2156 C CA . GLY A 1 277 ? 7.157 18.083 -12.407 1.00 71.25 277 GLY A CA 1
ATOM 2157 C C . GLY A 1 277 ? 8.451 18.601 -13.051 1.00 71.25 277 GLY A C 1
ATOM 2158 O O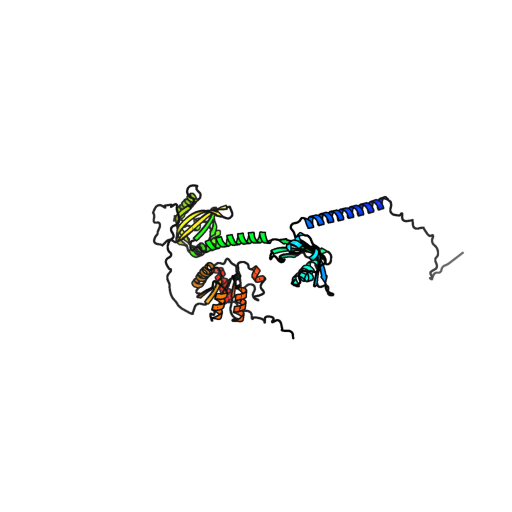 . GLY A 1 277 ? 8.455 19.727 -13.559 1.00 71.25 277 GLY A O 1
ATOM 2159 N N . VAL A 1 278 ? 9.506 17.786 -13.114 1.00 79.38 278 VAL A N 1
ATOM 2160 C CA . VAL A 1 278 ? 10.811 18.132 -13.696 1.00 79.38 278 VAL A CA 1
ATOM 2161 C C . VAL A 1 278 ? 10.827 17.837 -15.204 1.00 79.38 278 VAL A C 1
ATOM 2163 O O . VAL A 1 278 ? 10.318 16.794 -15.624 1.00 79.38 278 VAL A O 1
ATOM 2166 N N . PRO A 1 279 ? 11.385 18.724 -16.055 1.00 83.44 279 PRO A N 1
ATOM 2167 C CA . PRO A 1 279 ? 11.612 18.422 -17.468 1.00 83.44 279 PRO A CA 1
ATOM 2168 C C . PRO A 1 279 ? 12.487 17.174 -17.639 1.00 83.44 279 PRO A C 1
ATOM 2170 O O . PRO A 1 279 ? 13.581 17.103 -17.083 1.00 83.44 279 PRO A O 1
ATOM 2173 N N . ALA A 1 280 ? 12.008 16.205 -18.416 1.00 88.94 280 ALA A N 1
ATOM 2174 C CA . ALA A 1 280 ? 12.685 14.932 -18.638 1.00 88.94 280 ALA A CA 1
ATOM 2175 C C . ALA A 1 280 ? 12.494 14.451 -20.085 1.00 88.94 280 ALA A C 1
ATOM 2177 O O . ALA A 1 280 ? 11.672 14.981 -20.839 1.00 88.94 280 ALA A O 1
ATOM 2178 N N . VAL A 1 281 ? 13.239 13.421 -20.472 1.00 87.69 281 VAL A N 1
ATOM 2179 C CA . VAL A 1 281 ? 13.117 12.751 -21.768 1.00 87.69 281 VAL A CA 1
ATOM 2180 C C . VAL A 1 281 ? 12.717 11.298 -21.541 1.00 87.69 281 VAL A C 1
ATOM 2182 O O . VAL A 1 281 ? 13.397 10.560 -20.829 1.00 87.69 281 VAL A O 1
ATOM 2185 N N . LEU A 1 282 ? 11.598 10.904 -22.146 1.00 88.31 282 LEU A N 1
ATOM 2186 C CA . LEU A 1 282 ? 11.150 9.520 -22.233 1.00 88.31 282 LEU A CA 1
ATOM 2187 C C . LEU A 1 282 ? 11.844 8.860 -23.418 1.00 88.31 282 LEU A C 1
ATOM 2189 O O . LEU A 1 282 ? 11.767 9.368 -24.538 1.00 88.31 282 LEU A O 1
ATOM 2193 N N . HIS A 1 283 ? 12.460 7.721 -23.164 1.00 90.44 283 HIS A N 1
ATOM 2194 C CA . HIS A 1 283 ? 13.129 6.893 -24.145 1.00 90.44 283 HIS A CA 1
ATOM 2195 C C . HIS A 1 283 ? 12.384 5.574 -24.285 1.00 90.44 283 HIS A C 1
ATOM 2197 O O . HIS A 1 283 ? 11.963 4.985 -23.290 1.00 90.44 283 HIS A O 1
ATOM 2203 N N . VAL A 1 284 ? 12.226 5.125 -25.524 1.00 89.00 284 VAL A N 1
ATOM 2204 C CA . VAL A 1 284 ? 11.648 3.826 -25.861 1.00 89.00 284 VAL A CA 1
ATOM 2205 C C . VAL A 1 284 ? 12.588 3.160 -26.850 1.00 89.00 284 VAL A C 1
ATOM 2207 O O . VAL A 1 284 ? 12.797 3.685 -27.945 1.00 89.00 284 VAL A O 1
ATOM 2210 N N . ALA A 1 285 ? 13.178 2.034 -26.465 1.00 88.31 285 ALA A N 1
ATOM 2211 C CA . ALA A 1 285 ? 14.078 1.271 -27.311 1.00 88.31 285 ALA A CA 1
ATOM 2212 C C . ALA A 1 285 ? 13.513 -0.113 -27.617 1.00 88.31 285 ALA A C 1
ATOM 2214 O O . ALA A 1 285 ? 13.145 -0.881 -26.727 1.00 88.31 285 ALA A O 1
ATOM 2215 N N . SER A 1 286 ? 13.495 -0.440 -28.904 1.00 85.25 286 SER A N 1
ATOM 2216 C CA . SER A 1 286 ? 13.122 -1.759 -29.413 1.00 85.25 286 SER A CA 1
ATOM 2217 C C . SER A 1 286 ? 14.355 -2.466 -29.966 1.00 85.25 286 SER A C 1
ATOM 2219 O O . SER A 1 286 ? 15.120 -1.853 -30.712 1.00 85.25 286 SER A O 1
ATOM 2221 N N . LEU A 1 287 ? 14.539 -3.749 -29.640 1.00 82.81 287 LEU A N 1
ATOM 2222 C CA . LEU A 1 287 ? 15.588 -4.569 -30.249 1.00 82.81 287 LEU A CA 1
ATOM 2223 C C . LEU A 1 287 ? 15.357 -4.699 -31.762 1.00 82.81 287 LEU A C 1
ATOM 2225 O O . LEU A 1 287 ? 14.228 -4.845 -32.241 1.00 82.81 287 LEU A O 1
ATOM 2229 N N . THR A 1 288 ? 16.451 -4.658 -32.513 1.00 78.56 288 THR A N 1
ATOM 2230 C CA . THR A 1 288 ? 16.463 -4.833 -33.971 1.00 78.56 288 THR A CA 1
ATOM 2231 C C . THR A 1 288 ? 17.212 -6.111 -34.335 1.00 78.56 288 THR A C 1
ATOM 2233 O O . THR A 1 288 ? 18.045 -6.594 -33.569 1.00 78.56 288 THR A O 1
ATOM 2236 N N . SER A 1 289 ? 16.871 -6.719 -35.471 1.00 64.19 289 SER A N 1
ATOM 2237 C CA . SER A 1 289 ? 17.533 -7.935 -35.946 1.00 64.19 289 SER A CA 1
ATOM 2238 C C . SER A 1 289 ? 19.012 -7.678 -36.232 1.00 64.19 289 SER A C 1
ATOM 2240 O O . SER A 1 289 ? 19.368 -6.663 -36.819 1.00 64.19 289 SER A O 1
ATOM 2242 N N . SER A 1 290 ? 19.870 -8.644 -35.902 1.00 50.16 290 SER A N 1
ATOM 2243 C CA . SER A 1 290 ? 21.332 -8.606 -36.082 1.00 50.16 290 SER A CA 1
ATOM 2244 C C . SER A 1 290 ? 21.824 -8.480 -37.539 1.00 50.16 290 SER A C 1
ATOM 2246 O O . SER A 1 290 ? 23.029 -8.474 -37.771 1.00 50.16 290 SER A O 1
ATOM 2248 N N . GLY A 1 291 ? 20.913 -8.372 -38.515 1.00 45.47 291 GLY A N 1
ATOM 2249 C CA . GLY A 1 291 ? 21.198 -8.071 -39.922 1.00 45.47 291 GLY A CA 1
ATOM 2250 C C . GLY A 1 291 ? 20.981 -6.605 -40.322 1.00 45.47 291 GLY A C 1
ATOM 2251 O O . GLY A 1 291 ? 21.399 -6.225 -41.412 1.00 45.47 291 GLY A O 1
ATOM 2252 N N . ASP A 1 292 ? 20.379 -5.785 -39.454 1.00 46.34 292 ASP A N 1
ATOM 2253 C CA . ASP A 1 292 ? 20.253 -4.332 -39.624 1.00 46.34 292 ASP A CA 1
ATOM 2254 C C . ASP A 1 292 ? 21.475 -3.640 -39.006 1.00 46.34 292 ASP A C 1
ATOM 2256 O O . ASP A 1 292 ? 21.362 -2.799 -38.113 1.00 46.34 292 ASP A O 1
ATOM 2260 N N . ASP A 1 293 ? 22.674 -4.046 -39.430 1.00 46.06 293 ASP A N 1
ATOM 2261 C CA . ASP A 1 293 ? 23.878 -3.292 -39.097 1.00 46.06 293 ASP A CA 1
ATOM 2262 C C . ASP A 1 293 ? 23.685 -1.887 -39.691 1.00 46.06 293 ASP A C 1
ATOM 2264 O O . ASP A 1 293 ? 23.484 -1.781 -40.907 1.00 46.06 293 ASP A O 1
ATOM 2268 N N . PRO A 1 294 ? 23.700 -0.798 -38.895 1.00 49.75 294 PRO A N 1
ATOM 2269 C CA . PRO A 1 294 ? 23.462 0.548 -39.418 1.00 49.75 294 PRO A CA 1
ATOM 2270 C C . PRO A 1 294 ? 24.455 0.942 -40.522 1.00 49.75 294 PRO A C 1
ATOM 2272 O O . PRO A 1 294 ? 24.247 1.948 -41.200 1.00 49.75 294 PRO A O 1
ATOM 2275 N N . GLY A 1 295 ? 25.523 0.156 -40.715 1.00 48.28 295 GLY A N 1
ATOM 2276 C CA . GLY A 1 295 ? 26.582 0.410 -41.672 1.00 48.28 295 GLY A CA 1
ATOM 2277 C C . GLY A 1 295 ? 27.261 1.753 -41.405 1.00 48.28 295 GLY A C 1
ATOM 2278 O O . GLY A 1 295 ? 26.863 2.547 -40.546 1.00 48.28 295 GLY A O 1
ATOM 2279 N N . ASP A 1 296 ? 28.268 2.064 -42.210 1.00 47.47 296 ASP A N 1
ATOM 2280 C CA . ASP A 1 296 ? 28.827 3.418 -42.306 1.00 47.47 296 ASP A CA 1
ATOM 2281 C C . ASP A 1 296 ? 27.864 4.402 -43.014 1.00 47.47 296 ASP A C 1
ATOM 2283 O O . ASP A 1 296 ? 28.284 5.436 -43.538 1.00 47.47 296 ASP A O 1
ATOM 2287 N N . LEU A 1 297 ? 26.558 4.105 -43.071 1.00 39.53 297 LEU A N 1
ATOM 2288 C CA . LEU A 1 297 ? 25.574 5.015 -43.646 1.00 39.53 297 LEU A CA 1
ATOM 2289 C C . LEU A 1 297 ? 25.412 6.246 -42.734 1.00 39.53 297 LEU A C 1
ATOM 2291 O O . LEU A 1 297 ? 25.386 6.123 -41.502 1.00 39.53 297 LEU A O 1
ATOM 2295 N N . PRO A 1 298 ? 25.299 7.457 -43.311 1.00 38.91 298 PRO A N 1
ATOM 2296 C CA . PRO A 1 298 ? 25.101 8.667 -42.530 1.00 38.91 298 PRO A CA 1
ATOM 2297 C C . PRO A 1 298 ? 23.782 8.565 -41.758 1.00 38.91 298 PRO A C 1
ATOM 2299 O O . PRO A 1 298 ? 22.742 8.228 -42.324 1.00 38.91 298 PRO A O 1
ATOM 2302 N N . ALA A 1 299 ? 23.850 8.849 -40.455 1.00 46.53 299 ALA A N 1
ATOM 2303 C CA . ALA A 1 299 ? 22.746 8.764 -39.509 1.00 46.53 299 ALA A CA 1
ATOM 2304 C C . ALA A 1 299 ? 21.532 9.579 -39.986 1.00 46.53 299 ALA A C 1
ATOM 2306 O O . ALA A 1 299 ? 21.488 10.802 -39.851 1.00 46.53 299 ALA A O 1
ATOM 2307 N N . GLY A 1 300 ? 20.529 8.900 -40.538 1.00 51.91 300 GLY A N 1
ATOM 2308 C CA . GLY A 1 300 ? 19.234 9.505 -40.809 1.00 51.91 300 GLY A CA 1
ATOM 2309 C C . GLY A 1 300 ? 18.459 9.648 -39.504 1.00 51.91 300 GLY A C 1
ATOM 2310 O O . GLY A 1 300 ? 17.756 8.723 -39.112 1.00 51.91 300 GLY A O 1
ATOM 2311 N N . LEU A 1 301 ? 18.587 10.790 -38.823 1.00 56.19 301 LEU A N 1
ATOM 2312 C CA . LEU A 1 301 ? 17.637 11.189 -37.782 1.00 56.19 301 LEU A CA 1
ATOM 2313 C C . LEU A 1 301 ? 16.255 11.297 -38.428 1.00 56.19 301 LEU A C 1
ATOM 2315 O O . LEU A 1 301 ? 16.048 12.114 -39.326 1.00 56.19 301 LEU A O 1
ATOM 2319 N N . ALA A 1 302 ? 15.317 10.471 -37.978 1.00 59.19 302 ALA A N 1
ATOM 2320 C CA . ALA A 1 302 ? 13.961 10.466 -38.496 1.00 59.19 302 ALA A CA 1
ATOM 2321 C C . ALA A 1 302 ? 12.992 11.021 -37.445 1.00 59.19 302 ALA A C 1
ATOM 2323 O O . ALA A 1 302 ? 13.044 10.692 -36.257 1.00 59.19 302 ALA A O 1
ATOM 2324 N N . THR A 1 303 ? 12.095 11.897 -37.891 1.00 48.56 303 THR A N 1
ATOM 2325 C CA . THR A 1 303 ? 11.012 12.459 -37.082 1.00 48.56 303 THR A CA 1
ATOM 2326 C C . THR A 1 303 ? 9.721 11.714 -37.416 1.00 48.56 303 THR A C 1
ATOM 2328 O O . THR A 1 303 ? 9.333 11.606 -38.577 1.00 48.56 303 THR A O 1
ATOM 2331 N N . GLY A 1 304 ? 9.061 11.135 -36.410 1.00 49.81 304 GLY A N 1
ATOM 2332 C CA . GLY A 1 304 ? 7.870 10.300 -36.612 1.00 49.81 304 GLY A CA 1
ATOM 2333 C C . GLY A 1 304 ? 7.807 9.077 -35.686 1.00 49.81 304 GLY A C 1
ATOM 2334 O O . GLY A 1 304 ? 8.739 8.860 -34.909 1.00 49.81 304 GLY A O 1
ATOM 2335 N N . PRO A 1 305 ? 6.704 8.301 -35.728 1.00 39.78 305 PRO A N 1
ATOM 2336 C CA . PRO A 1 305 ? 6.492 7.144 -34.855 1.00 39.78 305 PRO A CA 1
ATOM 2337 C C . PRO A 1 305 ? 7.495 6.011 -35.126 1.00 39.78 305 PRO A C 1
ATOM 2339 O O . PRO A 1 305 ? 7.826 5.732 -36.276 1.00 39.78 305 PRO A O 1
ATOM 2342 N N . VAL A 1 306 ? 7.944 5.346 -34.056 1.00 43.50 306 VAL A N 1
ATOM 2343 C CA . VAL A 1 306 ? 8.889 4.215 -34.101 1.00 43.50 306 VAL A CA 1
ATOM 2344 C C . VAL A 1 306 ? 8.235 3.009 -34.804 1.00 43.50 306 VAL A C 1
ATOM 2346 O O . VAL A 1 306 ? 7.139 2.602 -34.406 1.00 43.50 306 VAL A O 1
ATOM 2349 N N . PRO A 1 307 ? 8.857 2.412 -35.839 1.00 39.09 307 PRO A N 1
ATOM 2350 C CA . PRO A 1 307 ? 8.361 1.177 -36.444 1.00 39.09 307 PRO A CA 1
ATOM 2351 C C . PRO A 1 307 ? 8.535 -0.016 -35.487 1.00 39.09 307 PRO A C 1
ATOM 2353 O O . PRO A 1 307 ? 9.636 -0.279 -35.011 1.00 39.09 307 PRO A O 1
ATOM 2356 N N . ARG A 1 308 ? 7.445 -0.753 -35.227 1.00 32.44 308 ARG A N 1
ATOM 2357 C CA . ARG A 1 308 ? 7.435 -1.976 -34.400 1.00 32.44 308 ARG A CA 1
ATOM 2358 C C . ARG A 1 308 ? 8.043 -3.155 -35.171 1.00 32.44 308 ARG A C 1
ATOM 2360 O O . ARG A 1 308 ? 7.537 -3.490 -36.244 1.00 32.44 308 ARG A O 1
ATOM 2367 N N . SER A 1 309 ? 9.073 -3.809 -34.632 1.00 33.94 309 SER A N 1
ATOM 2368 C CA . SER A 1 309 ? 9.622 -5.059 -35.185 1.00 33.94 309 SER A CA 1
ATOM 2369 C C . SER A 1 309 ? 8.916 -6.287 -34.581 1.00 33.94 309 SER A C 1
ATOM 2371 O O . SER A 1 309 ? 8.479 -6.279 -33.431 1.00 33.94 309 SER A O 1
ATOM 2373 N N . ARG A 1 310 ? 8.730 -7.343 -35.387 1.00 28.03 310 ARG A N 1
ATOM 2374 C CA . ARG A 1 310 ? 8.119 -8.619 -34.967 1.00 28.03 310 ARG A CA 1
ATOM 2375 C C . ARG A 1 310 ? 9.169 -9.493 -34.273 1.00 28.03 310 ARG A C 1
ATOM 2377 O O . ARG A 1 310 ? 10.226 -9.725 -34.848 1.00 28.03 310 ARG A O 1
ATOM 2384 N N . SER A 1 311 ? 8.852 -10.008 -33.085 1.00 26.89 311 SER A N 1
ATOM 2385 C CA . SER A 1 311 ? 9.698 -10.936 -32.323 1.00 26.89 311 SER A CA 1
ATOM 2386 C C . SER A 1 311 ? 9.771 -12.318 -32.983 1.00 26.89 311 SER A C 1
ATOM 2388 O O . SER A 1 311 ? 8.730 -12.909 -33.271 1.00 26.89 311 SER A O 1
ATOM 2390 N N . THR A 1 312 ? 10.978 -12.852 -33.163 1.00 25.42 312 THR A N 1
ATOM 2391 C CA . THR A 1 312 ? 11.237 -14.249 -33.554 1.00 25.42 312 THR A CA 1
ATOM 2392 C C . THR A 1 312 ? 11.869 -15.035 -32.404 1.00 25.42 312 THR A C 1
ATOM 2394 O O . THR A 1 312 ? 12.685 -14.493 -31.662 1.00 25.42 312 THR A O 1
ATOM 2397 N N . ASP A 1 313 ? 11.448 -16.297 -32.288 1.00 27.88 313 ASP A N 1
ATOM 2398 C CA . ASP A 1 313 ? 11.728 -17.290 -31.242 1.00 27.88 313 ASP A CA 1
ATOM 2399 C C . ASP A 1 313 ? 13.213 -17.544 -30.911 1.00 27.88 313 ASP A C 1
ATOM 2401 O O . ASP A 1 313 ? 14.091 -17.458 -31.771 1.00 27.88 313 ASP A O 1
ATOM 2405 N N . ALA A 1 314 ? 13.468 -17.936 -29.655 1.00 27.53 314 ALA A N 1
ATOM 2406 C CA . ALA A 1 314 ? 14.763 -18.403 -29.149 1.00 27.53 314 ALA A CA 1
ATOM 2407 C C . ALA A 1 314 ? 14.870 -19.951 -29.170 1.00 27.53 314 ALA A C 1
ATOM 2409 O O . ALA A 1 314 ? 13.843 -20.622 -29.040 1.00 27.53 314 ALA A O 1
ATOM 2410 N N . PRO A 1 315 ? 16.082 -20.536 -29.306 1.00 31.11 315 PRO A N 1
ATOM 2411 C CA . PRO A 1 315 ? 16.264 -21.962 -29.584 1.00 31.11 315 PRO A CA 1
ATOM 2412 C C . PRO A 1 315 ? 16.426 -22.841 -28.328 1.00 31.11 315 PRO A C 1
ATOM 2414 O O . PRO A 1 315 ? 17.034 -22.442 -27.335 1.00 31.11 315 PRO A O 1
ATOM 2417 N N . GLU A 1 316 ? 15.913 -24.072 -28.424 1.00 36.81 316 GLU A N 1
ATOM 2418 C CA . GLU A 1 316 ? 16.079 -25.190 -27.482 1.00 36.81 316 GLU A CA 1
ATOM 2419 C C . GLU A 1 316 ? 17.488 -25.813 -27.523 1.00 36.81 316 GLU A C 1
ATOM 2421 O O . GLU A 1 316 ? 18.050 -26.039 -28.596 1.00 36.81 316 GLU A O 1
ATOM 2426 N N . ALA A 1 317 ? 17.993 -26.231 -26.356 1.00 27.50 317 ALA A N 1
ATOM 2427 C CA . ALA A 1 317 ? 18.985 -27.302 -26.231 1.00 27.50 317 ALA A CA 1
ATOM 2428 C C . ALA A 1 317 ? 18.735 -28.135 -24.954 1.00 27.50 317 ALA A C 1
ATOM 2430 O O . ALA A 1 317 ? 18.347 -27.612 -23.914 1.00 27.50 317 ALA A O 1
ATOM 2431 N N . SER A 1 318 ? 18.928 -29.450 -25.088 1.00 29.03 318 SER A N 1
ATOM 2432 C CA . SER A 1 318 ? 18.432 -30.558 -24.247 1.00 29.03 318 SER A CA 1
ATOM 2433 C C . SER A 1 318 ? 19.595 -31.264 -23.474 1.00 29.03 318 SER A C 1
ATOM 2435 O O . SER A 1 318 ? 20.709 -30.746 -23.501 1.00 29.03 318 SER A O 1
ATOM 2437 N N . PRO A 1 319 ? 19.438 -32.438 -22.816 1.00 47.81 319 PRO A N 1
ATOM 2438 C CA . PRO A 1 319 ? 19.129 -32.603 -21.384 1.00 47.81 319 PRO A CA 1
ATOM 2439 C C . PRO A 1 319 ? 20.125 -33.523 -20.617 1.00 47.81 319 PRO A C 1
ATOM 2441 O O . PRO A 1 319 ? 20.819 -34.327 -21.234 1.00 47.81 319 PRO A O 1
ATOM 2444 N N . ALA A 1 320 ? 20.125 -33.506 -19.271 1.00 34.03 320 ALA A N 1
ATOM 2445 C CA . ALA A 1 320 ? 20.339 -34.698 -18.416 1.00 34.03 320 ALA A CA 1
ATOM 2446 C C . ALA A 1 320 ? 20.173 -34.410 -16.902 1.00 34.03 320 ALA A C 1
ATOM 2448 O O . ALA A 1 320 ? 20.685 -33.413 -16.408 1.00 34.03 320 ALA A O 1
ATOM 2449 N N . ALA A 1 321 ? 19.591 -35.396 -16.197 1.00 36.91 321 ALA A N 1
ATOM 2450 C CA . ALA A 1 321 ? 19.555 -35.648 -14.741 1.00 36.91 321 ALA A CA 1
ATOM 2451 C C . ALA A 1 321 ? 18.387 -35.061 -13.916 1.00 36.91 321 ALA A C 1
ATOM 2453 O O . ALA A 1 321 ? 18.359 -33.878 -13.607 1.00 36.91 321 ALA A O 1
ATOM 2454 N N . GLY A 1 322 ? 17.491 -35.963 -13.472 1.00 49.88 322 GLY A N 1
ATOM 2455 C CA . GLY A 1 322 ? 16.377 -35.696 -12.550 1.00 49.88 322 GLY A CA 1
ATOM 2456 C C . GLY A 1 322 ? 15.273 -34.843 -13.172 1.00 49.88 322 GLY A C 1
ATOM 2457 O O . GLY A 1 322 ? 15.548 -33.971 -13.988 1.00 49.88 322 GLY A O 1
ATOM 2458 N N . GLU A 1 323 ? 14.004 -35.076 -12.831 1.00 60.03 323 GLU A N 1
ATOM 2459 C CA . GLU A 1 323 ? 13.018 -34.040 -13.144 1.00 60.03 323 GLU A CA 1
ATOM 2460 C C . GLU A 1 323 ? 13.396 -32.782 -12.345 1.00 60.03 323 GLU A C 1
ATOM 2462 O O . GLU A 1 323 ? 13.555 -32.885 -11.126 1.00 60.03 323 GLU A O 1
ATOM 2467 N N . PRO A 1 324 ? 13.569 -31.618 -12.996 1.00 73.75 324 PRO A N 1
ATOM 2468 C CA . PRO A 1 324 ? 13.971 -30.420 -12.288 1.00 73.75 324 PRO A CA 1
ATOM 2469 C C . PRO A 1 324 ? 12.936 -30.052 -11.215 1.00 73.75 324 PRO A C 1
ATOM 2471 O O . PRO A 1 324 ? 11.733 -30.233 -11.450 1.00 73.75 324 PRO A O 1
ATOM 2474 N N . PRO A 1 325 ? 13.374 -29.560 -10.045 1.00 84.94 325 PRO A N 1
ATOM 2475 C CA . PRO A 1 325 ? 12.486 -29.260 -8.931 1.00 84.94 325 PRO A CA 1
ATOM 2476 C C . PRO A 1 325 ? 11.378 -28.288 -9.337 1.00 84.94 325 PRO A C 1
ATOM 2478 O O . PRO A 1 325 ? 11.614 -27.322 -10.067 1.00 84.94 325 PRO A O 1
ATOM 2481 N N . LEU A 1 326 ? 10.152 -28.578 -8.896 1.00 92.62 326 LEU A N 1
ATOM 2482 C CA . LEU A 1 326 ? 8.967 -27.808 -9.260 1.00 92.62 326 LEU A CA 1
ATOM 2483 C C . LEU A 1 326 ? 8.724 -26.684 -8.252 1.00 92.62 326 LEU A C 1
ATOM 2485 O O . LEU A 1 326 ? 8.457 -26.949 -7.082 1.00 92.62 326 LEU A O 1
ATOM 2489 N N . ILE A 1 327 ? 8.716 -25.445 -8.733 1.00 94.44 327 ILE A N 1
ATOM 2490 C CA . ILE A 1 327 ? 8.250 -24.272 -7.992 1.00 94.44 327 ILE A CA 1
ATOM 2491 C C . ILE A 1 327 ? 6.880 -23.860 -8.532 1.00 94.44 327 ILE A C 1
ATOM 2493 O O . ILE A 1 327 ? 6.692 -23.714 -9.743 1.00 94.44 327 ILE A O 1
ATOM 2497 N N . LEU A 1 328 ? 5.915 -23.672 -7.636 1.00 95.25 328 LEU A N 1
ATOM 2498 C CA . LEU A 1 328 ? 4.597 -23.147 -7.983 1.00 95.25 328 LEU A CA 1
ATOM 2499 C C . LEU A 1 328 ? 4.546 -21.665 -7.617 1.00 95.25 328 LEU A C 1
ATOM 2501 O O . LEU A 1 328 ? 4.756 -21.313 -6.462 1.00 95.25 328 LEU A O 1
ATOM 2505 N N . MET A 1 329 ? 4.288 -20.811 -8.600 1.00 94.00 329 MET A N 1
ATOM 2506 C CA . MET A 1 329 ? 4.146 -19.369 -8.436 1.00 94.00 329 MET A CA 1
ATOM 2507 C C . MET A 1 329 ? 2.681 -18.955 -8.442 1.00 94.00 329 MET A C 1
ATOM 2509 O O . MET A 1 329 ? 1.919 -19.411 -9.297 1.00 94.00 329 MET A O 1
ATOM 2513 N N . VAL A 1 330 ? 2.316 -18.073 -7.517 1.00 93.62 330 VAL A N 1
ATOM 2514 C CA . VAL A 1 330 ? 0.980 -17.487 -7.413 1.00 93.62 330 VAL A CA 1
ATOM 2515 C C . VAL A 1 330 ? 1.117 -15.984 -7.245 1.00 93.62 330 VAL A C 1
ATOM 2517 O O . VAL A 1 330 ? 1.695 -15.526 -6.265 1.00 93.62 330 VAL A O 1
ATOM 2520 N N . ASP A 1 331 ? 0.639 -15.229 -8.217 1.00 90.12 331 ASP A N 1
ATOM 2521 C CA . ASP A 1 331 ? 0.681 -13.770 -8.195 1.00 90.12 331 ASP A CA 1
ATOM 2522 C C . ASP A 1 331 ? -0.373 -13.280 -9.190 1.00 90.12 331 ASP A C 1
ATOM 2524 O O . ASP A 1 331 ? -0.443 -13.802 -10.302 1.00 90.12 331 ASP A O 1
ATOM 2528 N N . ASP A 1 332 ? -1.225 -12.341 -8.798 1.00 86.88 332 ASP A N 1
ATOM 2529 C CA . ASP A 1 332 ? -2.274 -11.788 -9.660 1.00 86.88 332 ASP A CA 1
ATOM 2530 C C . ASP A 1 332 ? -1.724 -10.805 -10.707 1.00 86.88 332 ASP A C 1
ATOM 2532 O O . ASP A 1 332 ? -2.451 -10.375 -11.605 1.00 86.88 332 ASP A O 1
ATOM 2536 N N . GLU A 1 333 ? -0.421 -10.509 -10.655 1.00 82.56 333 GLU A N 1
ATOM 2537 C CA . GLU A 1 333 ? 0.305 -9.737 -11.653 1.00 82.56 333 GLU A CA 1
ATOM 2538 C C . GLU A 1 333 ? 0.959 -10.663 -12.710 1.00 82.56 333 GLU A C 1
ATOM 2540 O O . GLU A 1 333 ? 2.057 -11.206 -12.505 1.00 82.56 333 GLU A O 1
ATOM 2545 N N . PRO A 1 334 ? 0.344 -10.851 -13.900 1.00 79.38 334 PRO A N 1
ATOM 2546 C CA . PRO A 1 334 ? 0.808 -11.823 -14.897 1.00 79.38 334 PRO A CA 1
ATOM 2547 C C . PRO A 1 334 ? 2.217 -11.524 -15.435 1.00 79.38 334 PRO A C 1
ATOM 2549 O O . PRO A 1 334 ? 2.934 -12.429 -15.874 1.00 79.38 334 PRO A O 1
ATOM 2552 N N . GLN A 1 335 ? 2.644 -10.261 -15.396 1.00 73.38 335 GLN A N 1
ATOM 2553 C CA . GLN A 1 335 ? 3.981 -9.831 -15.803 1.00 73.38 335 GLN A CA 1
ATOM 2554 C C . GLN A 1 335 ? 5.041 -10.333 -14.824 1.00 73.38 335 GLN A C 1
ATOM 2556 O O . GLN A 1 335 ? 6.064 -10.878 -15.251 1.00 73.38 335 GLN A O 1
ATOM 2561 N N . LEU A 1 336 ? 4.781 -10.191 -13.521 1.00 78.06 336 LEU A N 1
ATOM 2562 C CA . LEU A 1 336 ? 5.681 -10.664 -12.479 1.00 78.06 336 LEU A CA 1
ATOM 2563 C C . LEU A 1 336 ? 5.770 -12.191 -12.513 1.00 78.06 336 LEU A C 1
ATOM 2565 O O . LEU A 1 336 ? 6.878 -12.731 -12.531 1.00 78.06 336 LEU A O 1
ATOM 2569 N N . LEU A 1 337 ? 4.634 -12.882 -12.685 1.00 82.62 337 LEU A N 1
ATOM 2570 C CA . LEU A 1 337 ? 4.618 -14.324 -12.952 1.00 82.62 337 LEU A CA 1
ATOM 2571 C C . LEU A 1 337 ? 5.509 -14.692 -14.140 1.00 82.62 337 LEU A C 1
ATOM 2573 O O . LEU A 1 337 ? 6.333 -15.600 -14.031 1.00 82.62 337 LEU A O 1
ATOM 2577 N N . GLN A 1 338 ? 5.372 -14.009 -15.281 1.00 78.81 338 GLN A N 1
ATOM 2578 C CA . GLN A 1 338 ? 6.146 -14.328 -16.481 1.00 78.81 338 GLN A CA 1
ATOM 2579 C C . GLN A 1 338 ? 7.649 -14.077 -16.285 1.00 78.81 338 GLN A C 1
ATOM 2581 O O . GLN A 1 338 ? 8.470 -14.893 -16.721 1.00 78.81 338 GLN A O 1
ATOM 2586 N N . ALA A 1 339 ? 8.017 -12.974 -15.634 1.00 74.75 339 ALA A N 1
ATOM 2587 C CA . ALA A 1 339 ? 9.401 -12.612 -15.358 1.00 74.75 339 ALA A CA 1
ATOM 2588 C C . ALA A 1 339 ? 10.060 -13.598 -14.386 1.00 74.75 339 ALA A C 1
ATOM 2590 O O . ALA A 1 339 ? 11.098 -14.183 -14.710 1.00 74.75 339 ALA A O 1
ATOM 2591 N N . SER A 1 340 ? 9.424 -13.867 -13.247 1.00 82.12 340 SER A N 1
ATOM 2592 C CA . SER A 1 340 ? 9.905 -14.847 -12.276 1.00 82.12 340 SER A CA 1
ATOM 2593 C C . SER A 1 340 ? 9.971 -16.250 -12.882 1.00 82.12 340 SER A C 1
ATOM 2595 O O . SER A 1 340 ? 10.950 -16.963 -12.666 1.00 82.12 340 SER A O 1
ATOM 2597 N N . ARG A 1 341 ? 9.020 -16.629 -13.750 1.00 85.94 341 ARG A N 1
ATOM 2598 C CA . ARG A 1 341 ? 9.077 -17.904 -14.481 1.00 85.94 341 ARG A CA 1
ATOM 2599 C C . ARG A 1 341 ? 10.339 -18.027 -15.332 1.00 85.94 341 ARG A C 1
ATOM 2601 O O . ARG A 1 341 ? 10.976 -19.078 -15.306 1.00 85.94 341 ARG A O 1
ATOM 2608 N N . ARG A 1 342 ? 10.714 -16.970 -16.065 1.00 78.62 342 ARG A N 1
ATOM 2609 C CA . ARG A 1 342 ? 11.943 -16.942 -16.881 1.00 78.62 342 ARG A CA 1
ATOM 2610 C C . ARG A 1 342 ? 13.197 -17.052 -16.014 1.00 78.62 342 ARG A C 1
ATOM 2612 O O . ARG A 1 342 ? 14.101 -17.798 -16.381 1.00 78.62 342 ARG A O 1
ATOM 2619 N N . ILE A 1 343 ? 13.244 -16.349 -14.880 1.00 78.38 343 ILE A N 1
ATOM 2620 C CA . ILE A 1 343 ? 14.365 -16.418 -13.927 1.00 78.38 343 ILE A CA 1
ATOM 2621 C C . ILE A 1 343 ? 14.535 -17.859 -13.430 1.00 78.38 343 ILE A C 1
ATOM 2623 O O . ILE A 1 343 ? 15.592 -18.460 -13.607 1.00 78.38 343 ILE A O 1
ATOM 2627 N N . LEU A 1 344 ? 13.471 -18.459 -12.901 1.00 83.81 344 LEU A N 1
ATOM 2628 C CA . LEU A 1 344 ? 13.512 -19.812 -12.343 1.00 83.81 344 LEU A CA 1
ATOM 2629 C C . LEU A 1 344 ? 13.860 -20.878 -13.389 1.00 83.81 344 LEU A C 1
ATOM 2631 O O . LEU A 1 344 ? 14.646 -21.780 -13.105 1.00 83.81 344 LEU A O 1
ATOM 2635 N N . GLN A 1 345 ? 13.345 -20.748 -14.615 1.00 85.00 345 GLN A N 1
ATOM 2636 C CA . GLN A 1 345 ? 13.684 -21.653 -15.718 1.00 85.00 345 GLN A CA 1
ATOM 2637 C C . GLN A 1 345 ? 15.165 -21.558 -16.109 1.00 85.00 345 GLN A C 1
ATOM 2639 O O . GLN A 1 345 ? 15.799 -22.590 -16.322 1.00 85.00 345 GLN A O 1
ATOM 2644 N N . ARG A 1 346 ? 15.747 -20.348 -16.142 1.00 79.88 346 ARG A N 1
ATOM 2645 C CA . ARG A 1 346 ? 17.194 -20.153 -16.366 1.00 79.88 346 ARG A CA 1
ATOM 2646 C C . ARG A 1 346 ? 18.045 -20.779 -15.258 1.00 79.88 346 ARG A C 1
ATOM 2648 O O . ARG A 1 346 ? 19.136 -21.261 -15.538 1.00 79.88 346 ARG A O 1
ATOM 2655 N N . HIS A 1 347 ? 17.531 -20.817 -14.029 1.00 80.75 347 HIS A N 1
ATOM 2656 C CA . HIS A 1 347 ? 18.172 -21.468 -12.883 1.00 80.75 347 HIS A CA 1
ATOM 2657 C C . HIS A 1 347 ? 17.844 -22.967 -12.744 1.00 80.75 347 HIS A C 1
ATOM 2659 O O . HIS A 1 347 ? 18.206 -23.579 -11.742 1.00 80.75 347 HIS A O 1
ATOM 2665 N N . GLY A 1 348 ? 17.202 -23.576 -13.747 1.00 83.94 348 GLY A N 1
ATOM 2666 C CA . GLY A 1 348 ? 16.988 -25.023 -13.806 1.00 83.94 348 GLY A CA 1
ATOM 2667 C C . GLY A 1 348 ? 15.788 -25.537 -13.011 1.00 83.94 348 GLY A C 1
ATOM 2668 O O . GLY A 1 348 ? 15.710 -26.734 -12.765 1.00 83.94 348 GLY A O 1
ATOM 2669 N N . TYR A 1 349 ? 14.840 -24.680 -12.624 1.00 87.25 349 TYR A N 1
ATOM 2670 C CA . TYR A 1 349 ? 13.595 -25.101 -11.976 1.00 87.25 349 TYR A CA 1
ATOM 2671 C C . TYR A 1 349 ? 12.480 -25.322 -12.998 1.00 87.25 349 TYR A C 1
ATOM 2673 O O . TYR A 1 349 ? 12.313 -24.561 -13.958 1.00 87.25 349 TYR A O 1
ATOM 2681 N N . ARG A 1 350 ? 11.639 -26.329 -12.749 1.00 91.19 350 ARG A N 1
ATOM 2682 C CA . ARG A 1 350 ? 10.318 -26.410 -13.379 1.00 91.19 350 ARG A CA 1
ATOM 2683 C C . ARG A 1 350 ? 9.390 -25.444 -12.673 1.00 91.19 350 ARG A C 1
ATOM 2685 O O . ARG A 1 350 ? 9.453 -25.280 -11.461 1.00 91.19 350 ARG A O 1
ATOM 2692 N N . THR A 1 351 ? 8.497 -24.829 -13.432 1.00 89.69 351 THR A N 1
ATOM 2693 C CA . THR A 1 351 ? 7.581 -23.826 -12.899 1.00 89.69 351 THR A CA 1
ATOM 2694 C C . THR A 1 351 ? 6.151 -24.078 -13.341 1.00 89.69 351 THR A C 1
ATOM 2696 O O . THR A 1 351 ? 5.892 -24.405 -14.501 1.00 89.69 351 THR A O 1
ATOM 2699 N N . ARG A 1 352 ? 5.216 -23.894 -12.411 1.00 92.06 352 ARG A N 1
ATOM 2700 C CA . ARG A 1 352 ? 3.792 -23.671 -12.693 1.00 92.06 352 ARG A CA 1
ATOM 2701 C C . ARG A 1 352 ? 3.411 -22.305 -12.151 1.00 92.06 352 ARG A C 1
ATOM 2703 O O . ARG A 1 352 ? 3.941 -21.905 -11.124 1.00 92.06 352 ARG A O 1
ATOM 2710 N N . ALA A 1 353 ? 2.557 -21.588 -12.863 1.00 91.00 353 ALA A N 1
ATOM 2711 C CA . ALA A 1 353 ? 2.184 -20.221 -12.532 1.00 91.00 353 ALA A CA 1
ATOM 2712 C C . ALA A 1 353 ? 0.661 -20.102 -12.543 1.00 91.00 353 ALA A C 1
ATOM 2714 O O . ALA A 1 353 ? 0.025 -20.600 -13.474 1.00 91.00 353 ALA A O 1
ATOM 2715 N N . HIS A 1 354 ? 0.109 -19.457 -11.522 1.00 92.69 354 HIS A N 1
ATOM 2716 C CA . HIS A 1 354 ? -1.317 -19.211 -11.361 1.00 92.69 354 HIS A CA 1
ATOM 2717 C C . HIS A 1 354 ? -1.546 -17.736 -11.042 1.00 92.69 354 HIS A C 1
ATOM 2719 O O . HIS A 1 354 ? -0.905 -17.197 -10.148 1.00 92.69 354 HIS A O 1
ATOM 2725 N N . GLU A 1 355 ? -2.497 -17.118 -11.739 1.00 89.44 355 GLU A N 1
ATOM 2726 C CA . GLU A 1 355 ? -2.903 -15.719 -11.520 1.00 89.44 355 GLU A CA 1
ATOM 2727 C C . GLU A 1 355 ? -3.861 -15.559 -10.324 1.00 89.44 355 GLU A C 1
ATOM 2729 O O . GLU A 1 355 ? -4.323 -14.467 -10.023 1.00 89.44 355 GLU A O 1
ATOM 2734 N N . SER A 1 356 ? -4.217 -16.656 -9.645 1.00 87.38 356 SER A N 1
ATOM 2735 C CA . SER A 1 356 ? -5.081 -16.616 -8.466 1.00 87.38 356 SER A CA 1
ATOM 2736 C C . SER A 1 356 ? -4.799 -17.757 -7.495 1.00 87.38 356 SER A C 1
ATOM 2738 O O . SER A 1 356 ? -4.525 -18.899 -7.889 1.00 87.38 356 SER A O 1
ATOM 2740 N N . SER A 1 357 ? -4.958 -17.473 -6.201 1.00 89.56 357 SER A N 1
ATOM 2741 C CA . SER A 1 357 ? -4.856 -18.476 -5.136 1.00 89.56 357 SER A CA 1
ATOM 2742 C C . SER A 1 357 ? -5.857 -19.618 -5.283 1.00 89.56 357 SER A C 1
ATOM 2744 O O . SER A 1 357 ? -5.556 -20.746 -4.903 1.00 89.56 357 SER A O 1
ATOM 2746 N N . LEU A 1 358 ? -7.048 -19.361 -5.833 1.00 86.69 358 LEU A N 1
ATOM 2747 C CA . LEU A 1 358 ? -8.050 -20.406 -6.056 1.00 86.69 358 LEU A CA 1
ATOM 2748 C C . LEU A 1 358 ? -7.562 -21.432 -7.084 1.00 86.69 358 LEU A C 1
ATOM 2750 O O . LEU A 1 358 ? -7.595 -22.629 -6.806 1.00 86.69 358 LEU A O 1
ATOM 2754 N N . SER A 1 359 ? -7.028 -20.972 -8.219 1.00 90.50 359 SER A N 1
ATOM 2755 C CA . SER A 1 359 ? -6.473 -21.863 -9.244 1.00 90.50 359 SER A CA 1
ATOM 2756 C C . SER A 1 359 ? -5.261 -22.643 -8.722 1.00 90.50 359 SER A C 1
ATOM 2758 O O . SER A 1 359 ? -5.128 -23.839 -8.988 1.00 90.50 359 SER A O 1
ATOM 2760 N N . ALA A 1 360 ? -4.409 -21.998 -7.919 1.00 91.19 360 ALA A N 1
ATOM 2761 C CA . ALA A 1 360 ? -3.289 -22.665 -7.263 1.00 91.19 360 ALA A CA 1
ATOM 2762 C C . ALA A 1 360 ? -3.752 -23.737 -6.261 1.00 91.19 360 ALA A C 1
ATOM 2764 O O . ALA A 1 360 ? -3.191 -24.833 -6.217 1.00 91.19 360 ALA A O 1
ATOM 2765 N N . LEU A 1 361 ? -4.786 -23.447 -5.464 1.00 89.19 361 LEU A N 1
ATOM 2766 C CA . LEU A 1 361 ? -5.349 -24.388 -4.496 1.00 89.19 361 LEU A CA 1
ATOM 2767 C C . LEU A 1 361 ? -5.968 -25.607 -5.186 1.00 89.19 361 LEU A C 1
ATOM 2769 O O . LEU A 1 361 ? -5.790 -26.726 -4.702 1.00 89.19 361 LEU A O 1
ATOM 2773 N N . GLU A 1 362 ? -6.666 -25.411 -6.304 1.00 89.25 362 GLU A N 1
ATOM 2774 C CA . GLU A 1 362 ? -7.205 -26.500 -7.123 1.00 89.25 362 GLU A CA 1
ATOM 2775 C C . GLU A 1 362 ? -6.087 -27.392 -7.671 1.00 89.25 362 GLU A C 1
ATOM 2777 O O . GLU A 1 362 ? -6.152 -28.613 -7.510 1.00 89.25 362 GLU A O 1
ATOM 2782 N N . ASP A 1 363 ? -5.025 -26.804 -8.235 1.00 88.38 363 ASP A N 1
ATOM 2783 C CA . ASP A 1 363 ? -3.891 -27.570 -8.766 1.00 88.38 363 ASP A CA 1
ATOM 2784 C C . ASP A 1 363 ? -3.183 -28.368 -7.658 1.00 88.38 363 ASP A C 1
ATOM 2786 O O . ASP A 1 363 ? -2.960 -29.579 -7.776 1.00 88.38 363 ASP A O 1
ATOM 2790 N N . LEU A 1 364 ? -2.917 -27.726 -6.518 1.00 89.69 364 LEU A N 1
ATOM 2791 C CA . LEU A 1 364 ? -2.335 -28.384 -5.349 1.00 89.69 364 LEU A CA 1
ATOM 2792 C C . LEU A 1 364 ? -3.232 -29.517 -4.840 1.00 89.69 364 LEU A C 1
ATOM 2794 O O . LEU A 1 364 ? -2.736 -30.615 -4.584 1.00 89.69 364 LEU A O 1
ATOM 2798 N N . SER A 1 365 ? -4.544 -29.300 -4.757 1.00 85.75 365 SER A N 1
ATOM 2799 C CA . SER A 1 365 ? -5.510 -30.313 -4.307 1.00 85.75 365 SER A CA 1
ATOM 2800 C C . SER A 1 365 ? -5.649 -31.474 -5.296 1.00 85.75 365 SER A C 1
ATOM 2802 O O . SER A 1 365 ? -5.901 -32.603 -4.880 1.00 85.75 365 SER A O 1
ATOM 2804 N N . SER A 1 366 ? -5.428 -31.227 -6.591 1.00 85.31 366 SER A N 1
ATOM 2805 C CA . SER A 1 366 ? -5.498 -32.240 -7.653 1.00 85.31 366 SER A CA 1
ATOM 2806 C C . SER A 1 366 ? -4.310 -33.213 -7.6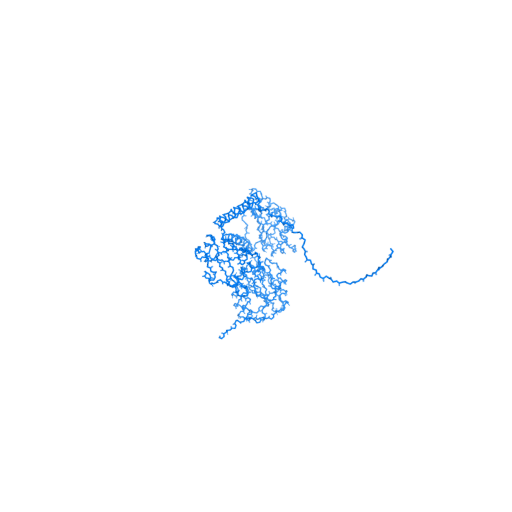80 1.00 85.31 366 SER A C 1
ATOM 2808 O O . SER A 1 366 ? -4.349 -34.212 -8.397 1.00 85.31 366 SER A O 1
ATOM 2810 N N . GLY A 1 367 ? -3.273 -32.961 -6.871 1.00 81.69 367 GLY A N 1
ATOM 2811 C CA . GLY A 1 367 ? -2.134 -33.868 -6.693 1.00 81.69 367 GLY A CA 1
ATOM 2812 C C . GLY A 1 367 ? -0.771 -33.272 -7.041 1.00 81.69 367 GLY A C 1
ATOM 2813 O O . GLY A 1 367 ? 0.238 -33.948 -6.862 1.00 81.69 367 GLY A O 1
ATOM 2814 N N . THR A 1 368 ? -0.702 -32.018 -7.489 1.00 86.56 368 THR A N 1
ATOM 2815 C CA . THR A 1 368 ? 0.569 -31.356 -7.820 1.00 86.56 368 THR A CA 1
ATOM 2816 C C . THR A 1 368 ? 1.395 -31.102 -6.568 1.00 86.56 368 THR A C 1
ATOM 2818 O O . THR A 1 368 ? 0.929 -30.402 -5.676 1.00 86.56 368 THR A O 1
ATOM 2821 N N . THR A 1 369 ? 2.620 -31.630 -6.491 1.00 87.81 369 THR A N 1
ATOM 2822 C CA . THR A 1 369 ? 3.512 -31.523 -5.320 1.00 87.81 369 THR A CA 1
ATOM 2823 C C . THR A 1 369 ? 4.748 -30.668 -5.628 1.00 87.81 369 THR A C 1
ATOM 2825 O O . THR A 1 369 ? 5.786 -31.217 -6.009 1.00 87.81 369 THR A O 1
ATOM 2828 N N . PRO A 1 370 ? 4.665 -29.331 -5.517 1.00 92.31 370 PRO A N 1
ATOM 2829 C CA . PRO A 1 370 ? 5.827 -28.470 -5.691 1.00 92.31 370 PRO A CA 1
ATOM 2830 C C . PRO A 1 370 ? 6.751 -28.536 -4.471 1.00 92.31 370 PRO A C 1
ATOM 2832 O O . PRO A 1 370 ? 6.299 -28.678 -3.334 1.00 92.31 370 PRO A O 1
ATOM 2835 N N . GLU A 1 371 ? 8.049 -28.365 -4.695 1.00 90.44 371 GLU A N 1
ATOM 2836 C CA . GLU A 1 371 ? 9.041 -28.246 -3.622 1.00 90.44 371 GLU A CA 1
ATOM 2837 C C . GLU A 1 371 ? 8.846 -26.950 -2.822 1.00 90.44 371 GLU A C 1
ATOM 2839 O O . GLU A 1 371 ? 9.019 -26.922 -1.602 1.00 90.44 371 GLU A O 1
ATOM 2844 N N . LEU A 1 372 ? 8.424 -25.884 -3.505 1.00 92.75 372 LEU A N 1
ATOM 2845 C CA . LEU A 1 372 ? 8.150 -24.582 -2.916 1.00 92.75 372 LEU A CA 1
ATOM 2846 C C . LEU A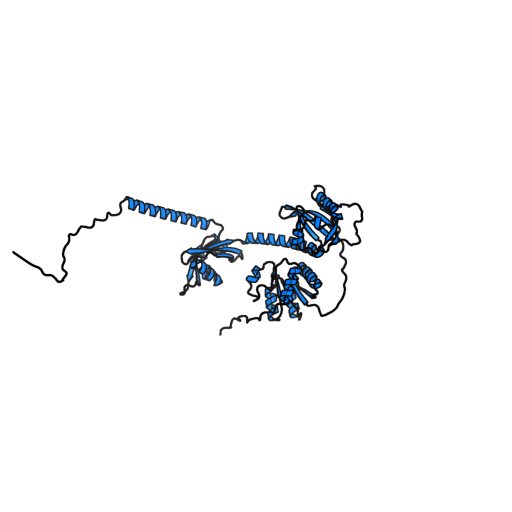 1 372 ? 6.956 -23.922 -3.609 1.00 92.75 372 LEU A C 1
ATOM 2848 O O . LEU A 1 372 ? 6.872 -23.909 -4.839 1.00 92.75 372 LEU A O 1
ATOM 2852 N N . VAL A 1 373 ? 6.062 -23.339 -2.813 1.00 93.19 373 VAL A N 1
ATOM 2853 C CA . VAL A 1 373 ? 5.056 -22.386 -3.292 1.00 93.19 373 VAL A CA 1
ATOM 2854 C C . VAL A 1 373 ? 5.577 -20.974 -3.038 1.00 93.19 373 VAL A C 1
ATOM 2856 O O . VAL A 1 373 ? 5.881 -20.628 -1.900 1.00 93.19 373 VAL A O 1
ATOM 2859 N N . VAL A 1 374 ? 5.696 -20.167 -4.086 1.00 92.88 374 VAL A N 1
ATOM 2860 C CA . VAL A 1 374 ? 6.013 -18.738 -4.003 1.00 92.88 374 VAL A CA 1
ATOM 2861 C C . VAL A 1 374 ? 4.721 -17.983 -4.271 1.00 92.88 374 VAL A C 1
ATOM 2863 O O . VAL A 1 374 ? 4.152 -18.139 -5.347 1.00 92.88 374 VAL A O 1
ATOM 2866 N N . THR A 1 375 ? 4.232 -17.217 -3.302 1.00 91.62 375 THR A N 1
ATOM 2867 C CA . THR A 1 375 ? 2.918 -16.567 -3.397 1.00 91.62 375 THR A CA 1
ATOM 2868 C C . THR A 1 375 ? 2.997 -15.101 -3.019 1.00 91.62 375 THR A C 1
ATOM 2870 O O . THR A 1 375 ? 3.613 -14.765 -2.006 1.00 91.62 375 THR A O 1
ATOM 2873 N N . ASP A 1 376 ? 2.335 -14.242 -3.790 1.00 88.31 376 ASP A N 1
ATOM 2874 C CA . ASP A 1 376 ? 1.978 -12.910 -3.316 1.00 88.31 376 ASP A CA 1
ATOM 2875 C C . ASP A 1 376 ? 1.051 -13.011 -2.095 1.00 88.31 376 ASP A C 1
ATOM 2877 O O . ASP A 1 376 ? 0.413 -14.044 -1.862 1.00 88.31 376 ASP A O 1
ATOM 2881 N N . ILE A 1 377 ? 1.025 -11.972 -1.266 1.00 83.69 377 ILE A N 1
ATOM 2882 C CA . ILE A 1 377 ? 0.118 -11.914 -0.117 1.00 83.69 377 ILE A CA 1
ATOM 2883 C C . ILE A 1 377 ? -1.206 -11.272 -0.506 1.00 83.69 377 ILE A C 1
ATOM 2885 O O . ILE A 1 377 ? -2.252 -11.794 -0.129 1.00 83.69 377 ILE A O 1
ATOM 2889 N N . ASP A 1 378 ? -1.167 -10.162 -1.232 1.00 78.06 378 ASP A N 1
ATOM 2890 C CA . ASP A 1 378 ? -2.295 -9.263 -1.428 1.00 78.06 378 ASP A CA 1
ATOM 2891 C C . ASP A 1 378 ? -2.972 -9.537 -2.779 1.00 78.06 378 ASP A C 1
ATOM 2893 O O . ASP A 1 378 ? -3.005 -8.686 -3.659 1.00 78.06 378 ASP A O 1
ATOM 2897 N N . MET A 1 379 ? -3.561 -10.729 -2.907 1.00 84.62 379 MET A N 1
ATOM 2898 C CA . MET A 1 379 ? -4.330 -11.137 -4.088 1.00 84.62 379 MET A CA 1
ATOM 2899 C C . MET A 1 379 ? -5.852 -10.996 -3.888 1.00 84.62 379 MET A C 1
ATOM 2901 O O . MET A 1 379 ? -6.347 -11.200 -2.772 1.00 84.62 379 MET A O 1
ATOM 2905 N N . PRO A 1 380 ? -6.625 -10.718 -4.957 1.00 71.12 380 PRO A N 1
ATOM 2906 C CA . PRO A 1 380 ? -8.085 -10.700 -4.922 1.00 71.12 380 PRO A CA 1
ATOM 2907 C C . PRO A 1 380 ? -8.683 -12.086 -4.622 1.00 71.12 380 PRO A C 1
ATOM 2909 O O . PRO A 1 380 ? -8.083 -13.127 -4.892 1.00 71.12 380 PRO A O 1
ATOM 2912 N N . ASP A 1 381 ? -9.905 -12.081 -4.080 1.00 76.50 381 ASP A N 1
ATOM 2913 C CA . ASP A 1 381 ? -10.714 -13.240 -3.660 1.00 76.50 381 ASP A CA 1
ATOM 2914 C C . ASP A 1 381 ? -10.146 -14.069 -2.497 1.00 76.50 381 ASP A C 1
ATOM 2916 O O . ASP A 1 381 ? -10.800 -14.222 -1.461 1.00 76.50 381 ASP A O 1
ATOM 2920 N N . LEU A 1 382 ? -8.952 -14.635 -2.670 1.00 77.94 382 LEU A N 1
ATOM 2921 C CA . LEU A 1 382 ? -8.281 -15.489 -1.697 1.00 77.94 382 LEU A CA 1
ATOM 2922 C C . LEU A 1 382 ? -6.824 -15.041 -1.562 1.00 77.94 382 LEU A C 1
ATOM 2924 O O . LEU A 1 382 ? -6.013 -15.259 -2.461 1.00 77.94 382 LEU A O 1
ATOM 2928 N N . ASP A 1 383 ? -6.495 -14.441 -0.422 1.00 79.25 383 ASP A N 1
ATOM 2929 C CA . ASP A 1 383 ? -5.147 -13.945 -0.153 1.00 79.25 383 ASP A CA 1
ATOM 2930 C C . ASP A 1 383 ? -4.123 -15.091 0.022 1.00 79.25 383 ASP A C 1
ATOM 2932 O O . ASP A 1 383 ? -4.470 -16.262 0.248 1.00 79.25 383 ASP A O 1
ATOM 2936 N N . GLY A 1 384 ? -2.832 -14.769 -0.101 1.00 82.31 384 GLY A N 1
ATOM 2937 C CA . GLY A 1 384 ? -1.756 -15.764 -0.019 1.00 82.31 384 GLY A CA 1
ATOM 2938 C C . GLY A 1 384 ? -1.634 -16.438 1.354 1.00 82.31 384 GLY A C 1
ATOM 2939 O O . GLY A 1 384 ? -1.155 -17.572 1.464 1.00 82.31 384 GLY A O 1
ATOM 2940 N N . ILE A 1 385 ? -2.098 -15.776 2.418 1.00 80.44 385 ILE A N 1
ATOM 2941 C CA . ILE A 1 385 ? -2.058 -16.293 3.794 1.00 80.44 385 ILE A CA 1
ATOM 2942 C C . ILE A 1 385 ? -3.128 -17.370 3.985 1.00 80.44 385 ILE A C 1
ATOM 2944 O O . ILE A 1 385 ? -2.880 -18.413 4.597 1.00 80.44 385 ILE A O 1
ATOM 2948 N N . GLU A 1 386 ? -4.317 -17.152 3.444 1.00 75.69 386 GLU A N 1
ATOM 2949 C CA . GLU A 1 386 ? -5.408 -18.108 3.467 1.00 75.69 386 GLU A CA 1
ATOM 2950 C C . GLU A 1 386 ? -5.123 -19.292 2.530 1.00 75.69 386 GLU A C 1
ATOM 2952 O O . GLU A 1 386 ? -5.387 -20.439 2.908 1.00 75.69 386 GLU A O 1
ATOM 2957 N N . LEU A 1 387 ? -4.481 -19.061 1.374 1.00 85.12 387 LEU A N 1
ATOM 2958 C CA . LEU A 1 387 ? -3.920 -20.136 0.545 1.00 85.12 387 LEU A CA 1
ATOM 2959 C C . LEU A 1 387 ? -2.965 -21.018 1.361 1.00 85.12 387 LEU A C 1
ATOM 2961 O O . LEU A 1 387 ? -3.124 -22.241 1.385 1.00 85.12 387 LEU A O 1
ATOM 2965 N N . TYR A 1 388 ? -2.017 -20.409 2.081 1.00 85.56 388 TYR A N 1
ATOM 2966 C CA . TYR A 1 388 ? -1.104 -21.126 2.970 1.00 85.56 388 TYR A CA 1
ATOM 2967 C C . TYR A 1 388 ? -1.860 -21.973 3.999 1.00 85.56 388 TYR A C 1
ATOM 2969 O O . TYR A 1 388 ? -1.595 -23.170 4.108 1.00 85.56 388 TYR A O 1
ATOM 2977 N N . ARG A 1 389 ? -2.835 -21.405 4.722 1.00 78.44 389 ARG A N 1
ATOM 2978 C CA . ARG A 1 389 ? -3.600 -22.148 5.742 1.00 78.44 389 ARG A CA 1
ATOM 2979 C C . ARG A 1 389 ? -4.312 -23.365 5.156 1.00 78.44 389 ARG A C 1
ATOM 2981 O O . ARG A 1 389 ? -4.208 -24.459 5.713 1.00 78.44 389 ARG A O 1
ATOM 2988 N N . ARG A 1 390 ? -5.000 -23.193 4.025 1.00 82.62 390 ARG A N 1
ATOM 2989 C CA . ARG A 1 390 ? -5.759 -24.274 3.376 1.00 82.62 390 ARG A CA 1
ATOM 2990 C C . ARG A 1 390 ? -4.848 -25.366 2.832 1.00 82.62 390 ARG A C 1
ATOM 2992 O O . ARG A 1 390 ? -5.124 -26.545 3.033 1.00 82.62 390 ARG A O 1
ATOM 2999 N N . VAL A 1 391 ? -3.731 -24.992 2.211 1.00 85.62 391 VAL A N 1
ATOM 3000 C CA . VAL A 1 391 ? -2.752 -25.962 1.705 1.00 85.62 391 VAL A CA 1
ATOM 3001 C C . VAL A 1 391 ? -2.078 -26.700 2.855 1.00 85.62 391 VAL A C 1
ATOM 3003 O O . VAL A 1 391 ? -1.933 -27.913 2.775 1.00 85.62 391 VAL A O 1
ATOM 3006 N N . ARG A 1 392 ? -1.723 -26.020 3.951 1.00 80.38 392 ARG A N 1
ATOM 3007 C CA . ARG A 1 392 ? -1.095 -26.639 5.133 1.00 80.38 392 ARG A CA 1
ATOM 3008 C C . ARG A 1 392 ? -2.016 -27.610 5.866 1.00 80.38 392 ARG A C 1
ATOM 3010 O O . ARG A 1 392 ? -1.518 -28.582 6.424 1.00 80.38 392 ARG A O 1
ATOM 3017 N N . ALA A 1 393 ? -3.329 -27.382 5.832 1.00 77.31 393 ALA A N 1
ATOM 3018 C CA . ALA A 1 393 ? -4.312 -28.322 6.367 1.00 77.31 393 ALA A CA 1
ATOM 3019 C C . ALA A 1 393 ? -4.349 -29.648 5.582 1.00 77.31 393 ALA A C 1
ATOM 3021 O O . ALA A 1 393 ? -4.615 -30.696 6.162 1.00 77.31 393 ALA A O 1
ATOM 3022 N N . ILE A 1 394 ? -4.060 -29.610 4.275 1.00 81.94 394 ILE A N 1
ATOM 3023 C CA . ILE A 1 394 ? -4.039 -30.791 3.394 1.00 81.94 394 ILE A CA 1
ATOM 3024 C C . ILE A 1 394 ? -2.627 -31.399 3.318 1.00 81.94 394 ILE A C 1
ATOM 3026 O O . ILE A 1 394 ? -2.466 -32.616 3.240 1.00 81.94 394 ILE A O 1
ATOM 3030 N N . ARG A 1 395 ? -1.591 -30.554 3.344 1.00 82.88 395 ARG A N 1
ATOM 3031 C CA . ARG A 1 395 ? -0.169 -30.906 3.253 1.00 82.88 395 ARG A CA 1
ATOM 3032 C C . ARG A 1 395 ? 0.650 -30.156 4.308 1.00 82.88 395 ARG A C 1
ATOM 3034 O O . ARG A 1 395 ? 1.209 -29.090 4.022 1.00 82.88 395 ARG A O 1
ATOM 3041 N N . PRO A 1 396 ? 0.792 -30.747 5.506 1.00 79.88 396 PRO A N 1
ATOM 3042 C CA . PRO A 1 396 ? 1.563 -30.178 6.610 1.00 79.88 396 PRO A CA 1
ATOM 3043 C C . PRO A 1 396 ? 3.054 -29.966 6.334 1.00 79.88 396 PRO A C 1
ATOM 3045 O O . PRO A 1 396 ? 3.704 -29.283 7.115 1.00 79.88 396 PRO A O 1
ATOM 3048 N N . ASP A 1 397 ? 3.603 -30.500 5.242 1.00 81.44 397 ASP A N 1
ATOM 3049 C CA . ASP A 1 397 ? 5.023 -30.364 4.885 1.00 81.44 397 ASP A CA 1
ATOM 3050 C C . ASP A 1 397 ? 5.266 -29.418 3.697 1.00 81.44 397 ASP A C 1
ATOM 3052 O O . ASP A 1 397 ? 6.404 -29.223 3.274 1.00 81.44 397 ASP A O 1
ATOM 3056 N N . GLN A 1 398 ? 4.217 -28.787 3.150 1.00 88.25 398 GLN A N 1
ATOM 3057 C CA . GLN A 1 398 ? 4.390 -27.853 2.037 1.00 88.25 398 GLN A CA 1
ATOM 3058 C C . GLN A 1 398 ? 5.148 -26.601 2.498 1.00 88.25 398 GLN A C 1
ATOM 3060 O O . GLN A 1 398 ? 4.741 -25.928 3.456 1.00 88.25 398 GLN A O 1
ATOM 3065 N N . LYS A 1 399 ? 6.233 -26.270 1.786 1.00 87.94 399 LYS A N 1
ATOM 3066 C CA . LYS A 1 399 ? 7.001 -25.035 1.980 1.00 87.94 399 LYS A CA 1
ATOM 3067 C C . LYS A 1 399 ? 6.392 -23.886 1.188 1.00 87.94 399 LYS A C 1
ATOM 3069 O O . LYS A 1 399 ? 5.947 -24.074 0.055 1.00 87.94 399 LYS A O 1
ATOM 3074 N N . PHE A 1 400 ? 6.437 -22.707 1.800 1.00 89.25 400 PHE A N 1
ATOM 3075 C CA . PHE A 1 400 ? 5.984 -21.440 1.238 1.00 89.25 400 PHE A CA 1
ATOM 3076 C C . PHE A 1 400 ? 7.073 -20.374 1.358 1.00 89.25 400 PHE A C 1
ATOM 3078 O O . PHE A 1 400 ? 7.819 -20.370 2.342 1.00 89.25 400 PHE A O 1
ATOM 3085 N N . LEU A 1 401 ? 7.120 -19.490 0.366 1.00 88.69 401 LEU A N 1
ATOM 3086 C CA . LEU A 1 401 ? 7.814 -18.209 0.361 1.00 88.69 401 LEU A CA 1
ATOM 3087 C C . LEU A 1 401 ? 6.777 -17.135 0.013 1.00 88.69 401 LEU A C 1
ATOM 3089 O O . LEU A 1 401 ? 6.145 -17.206 -1.039 1.00 88.69 401 LEU A O 1
ATOM 3093 N N . PHE A 1 402 ? 6.594 -16.167 0.901 1.00 87.19 402 PHE A N 1
ATOM 3094 C CA . PHE A 1 402 ? 5.679 -15.056 0.690 1.00 87.19 402 PHE A CA 1
ATOM 3095 C C . PHE A 1 402 ? 6.395 -13.897 0.019 1.00 87.19 402 PHE A C 1
ATOM 3097 O O . PHE A 1 402 ? 7.530 -13.575 0.366 1.00 87.19 402 PHE A O 1
ATOM 3104 N N . VAL A 1 403 ? 5.705 -13.254 -0.908 1.00 85.50 403 VAL A N 1
ATOM 3105 C CA . VAL A 1 403 ? 6.161 -12.068 -1.616 1.00 85.50 403 VAL A CA 1
ATOM 3106 C C . VAL A 1 403 ? 5.237 -10.912 -1.224 1.00 85.50 403 VAL A C 1
ATOM 3108 O O . VAL A 1 403 ? 4.023 -11.075 -1.238 1.00 85.50 403 VAL A O 1
ATOM 3111 N N . THR A 1 404 ? 5.776 -9.762 -0.803 1.00 77.75 404 THR A N 1
ATOM 3112 C CA . THR A 1 404 ? 4.945 -8.623 -0.359 1.00 77.75 404 THR A CA 1
ATOM 3113 C C . THR A 1 404 ? 5.542 -7.266 -0.699 1.00 77.75 404 THR A C 1
ATOM 3115 O O . THR A 1 404 ? 6.747 -7.071 -0.580 1.00 77.75 404 THR A O 1
ATOM 3118 N N . GLY A 1 405 ? 4.700 -6.292 -1.045 1.00 69.44 405 GLY A N 1
ATOM 3119 C CA . GLY A 1 405 ? 5.097 -4.881 -1.106 1.00 69.44 405 GLY A CA 1
ATOM 3120 C C . GLY A 1 405 ? 5.150 -4.181 0.259 1.00 69.44 405 GLY A C 1
ATOM 3121 O O . GLY A 1 405 ? 5.692 -3.083 0.349 1.00 69.44 405 GLY A O 1
ATOM 3122 N N . SER A 1 406 ? 4.603 -4.789 1.322 1.00 58.69 406 SER A N 1
ATOM 3123 C CA . SER A 1 406 ? 4.520 -4.171 2.650 1.00 58.69 406 SER A CA 1
ATOM 3124 C C . SER A 1 406 ? 4.737 -5.200 3.775 1.00 58.69 406 SER A C 1
ATOM 3126 O O . SER A 1 406 ? 3.795 -5.878 4.198 1.00 58.69 406 SER A O 1
ATOM 3128 N N . PRO A 1 407 ? 5.973 -5.337 4.300 1.00 57.53 407 PRO A N 1
ATOM 3129 C CA . PRO A 1 407 ? 6.318 -6.360 5.296 1.00 57.53 407 PRO A CA 1
ATOM 3130 C C . PRO A 1 407 ? 5.549 -6.229 6.627 1.00 57.53 407 PRO A C 1
ATOM 3132 O O . PRO A 1 407 ? 5.471 -7.190 7.393 1.00 57.53 407 PRO A O 1
ATOM 3135 N N . GLU A 1 408 ? 4.923 -5.078 6.891 1.00 53.50 408 GLU A N 1
ATOM 3136 C CA . GLU A 1 408 ? 4.133 -4.806 8.100 1.00 53.50 408 GLU A CA 1
ATOM 3137 C C . GLU A 1 408 ? 2.843 -5.641 8.200 1.00 53.50 408 GLU A C 1
ATOM 3139 O O . GLU A 1 408 ? 2.432 -6.008 9.302 1.00 53.50 408 GLU A O 1
ATOM 3144 N N . ARG A 1 409 ? 2.223 -6.021 7.071 1.00 46.62 409 ARG A N 1
ATOM 3145 C CA . ARG A 1 409 ? 0.985 -6.831 7.073 1.00 46.62 409 ARG A CA 1
ATOM 3146 C C . ARG A 1 409 ? 1.211 -8.241 7.620 1.00 46.62 409 ARG A C 1
ATOM 3148 O O . ARG A 1 409 ? 0.352 -8.789 8.305 1.00 46.62 409 ARG A O 1
ATOM 3155 N N . LEU A 1 410 ? 2.398 -8.804 7.401 1.00 50.00 410 LEU A N 1
ATOM 3156 C CA . LEU A 1 410 ? 2.768 -10.123 7.917 1.00 50.00 410 LEU A CA 1
ATOM 3157 C C . LEU A 1 410 ? 2.988 -10.117 9.436 1.00 50.00 410 LEU A C 1
ATOM 3159 O O . LEU A 1 410 ? 2.712 -11.115 10.097 1.00 50.00 410 LEU A O 1
ATOM 3163 N N . LEU A 1 411 ? 3.405 -8.981 10.009 1.00 46.22 411 LEU A N 1
ATOM 3164 C CA . LEU A 1 411 ? 3.505 -8.805 11.464 1.00 46.22 411 LEU A CA 1
ATOM 3165 C C . LEU A 1 411 ? 2.125 -8.824 12.145 1.00 46.22 411 LEU A C 1
ATOM 3167 O O . LEU A 1 411 ? 2.028 -9.245 13.300 1.00 46.22 411 LEU A O 1
ATOM 3171 N N . ALA A 1 412 ? 1.069 -8.424 11.426 1.00 38.94 412 ALA A N 1
ATOM 3172 C CA . ALA A 1 412 ? -0.316 -8.441 11.898 1.00 38.94 412 ALA A CA 1
ATOM 3173 C C . ALA A 1 412 ? -0.994 -9.822 11.781 1.00 38.94 412 ALA A C 1
ATOM 3175 O O . ALA A 1 412 ? -1.999 -10.073 12.450 1.00 38.94 412 ALA A O 1
ATOM 3176 N N . CYS A 1 413 ? -0.455 -10.739 10.972 1.00 38.88 413 CYS A N 1
ATOM 3177 C CA . CYS A 1 413 ? -1.019 -12.072 10.782 1.00 38.88 413 CYS A CA 1
ATOM 3178 C C . CYS A 1 413 ? -0.307 -13.123 11.647 1.00 38.88 413 CYS A C 1
ATOM 3180 O O . CYS A 1 413 ? 0.897 -13.337 11.566 1.00 38.88 413 CYS A O 1
ATOM 3182 N N . SER A 1 414 ? -1.078 -13.860 12.447 1.00 43.97 414 SER A N 1
ATOM 3183 C CA . SER A 1 414 ? -0.617 -14.952 13.322 1.00 43.97 414 SER A CA 1
ATOM 3184 C C . SER A 1 414 ? -0.193 -16.236 12.581 1.00 43.97 414 SER A C 1
ATOM 3186 O O . SER A 1 414 ? -0.073 -17.300 13.188 1.00 43.97 414 SER A O 1
ATOM 3188 N N . ALA A 1 415 ? 0.031 -16.169 11.266 1.00 40.38 415 ALA A N 1
ATOM 3189 C CA . ALA A 1 415 ? 0.337 -17.319 10.424 1.00 40.38 415 ALA A CA 1
ATOM 3190 C C . ALA A 1 415 ? 1.854 -17.467 10.209 1.00 40.38 415 ALA A C 1
ATOM 3192 O O . ALA A 1 415 ? 2.391 -17.027 9.199 1.00 40.38 415 ALA A O 1
ATOM 3193 N N . GLY A 1 416 ? 2.534 -18.134 11.146 1.00 39.66 416 GLY A N 1
ATOM 3194 C CA . GLY A 1 416 ? 3.839 -18.752 10.889 1.00 39.66 416 GLY A CA 1
ATOM 3195 C C . GLY A 1 416 ? 4.919 -18.406 11.911 1.00 39.66 416 GLY A C 1
ATOM 3196 O O . GLY A 1 416 ? 5.422 -17.291 11.961 1.00 39.66 416 GLY A O 1
ATOM 3197 N N . HIS A 1 417 ? 5.324 -19.412 12.681 1.00 44.25 417 HIS A N 1
ATOM 3198 C CA . HIS A 1 417 ? 6.342 -19.377 13.736 1.00 44.25 417 HIS A CA 1
ATOM 3199 C C . HIS A 1 417 ? 7.796 -19.130 13.257 1.00 44.25 417 HIS A C 1
ATOM 3201 O O . HIS A 1 417 ? 8.715 -19.231 14.058 1.00 44.25 417 HIS A O 1
ATOM 3207 N N . ASP A 1 418 ? 8.014 -18.752 11.993 1.00 45.16 418 ASP A N 1
ATOM 3208 C CA . ASP A 1 418 ? 9.329 -18.415 11.423 1.00 45.16 418 ASP A CA 1
ATOM 3209 C C . ASP A 1 418 ? 9.241 -17.056 10.720 1.00 45.16 418 ASP A C 1
ATOM 3211 O O . ASP A 1 418 ? 8.907 -16.961 9.535 1.00 45.16 418 ASP A O 1
ATOM 3215 N N . ARG A 1 419 ? 9.472 -15.987 11.488 1.00 48.78 419 ARG A N 1
ATOM 3216 C CA . ARG A 1 419 ? 9.172 -14.603 11.088 1.00 48.78 419 ARG A CA 1
ATOM 3217 C C . ARG A 1 419 ? 10.173 -13.967 10.118 1.00 48.78 419 ARG A C 1
ATOM 3219 O O . ARG A 1 419 ? 9.802 -13.010 9.453 1.00 48.78 419 ARG A O 1
ATOM 3226 N N . GLU A 1 420 ? 11.394 -14.486 9.997 1.00 46.78 420 GLU A N 1
ATOM 3227 C CA . GLU A 1 420 ? 12.455 -13.832 9.202 1.00 46.78 420 GLU A CA 1
ATOM 3228 C C . GLU A 1 420 ? 12.811 -14.564 7.896 1.00 46.78 420 GLU A C 1
ATOM 3230 O O . GLU A 1 420 ? 13.382 -13.965 6.992 1.00 46.78 420 GLU A O 1
ATOM 3235 N N . HIS A 1 421 ? 12.435 -15.839 7.742 1.00 51.72 421 HIS A N 1
ATOM 3236 C CA . HIS A 1 421 ? 12.973 -16.703 6.675 1.00 51.72 421 HIS A CA 1
ATOM 3237 C C . HIS A 1 421 ? 11.985 -17.049 5.550 1.00 51.72 421 HIS A C 1
ATOM 3239 O O . HIS A 1 421 ? 12.321 -17.821 4.650 1.00 51.72 421 HIS A O 1
ATOM 3245 N N . ASN A 1 422 ? 10.766 -16.507 5.608 1.00 69.44 422 ASN A N 1
ATOM 3246 C CA . ASN A 1 422 ? 9.660 -16.860 4.711 1.00 69.44 422 ASN A CA 1
ATOM 3247 C C . ASN A 1 422 ? 9.171 -15.684 3.862 1.00 69.44 422 ASN A C 1
ATOM 3249 O O . ASN A 1 422 ? 8.101 -15.791 3.269 1.00 69.44 422 ASN A O 1
ATOM 3253 N N . LEU A 1 423 ? 9.912 -14.575 3.821 1.00 75.44 423 LEU A N 1
ATOM 3254 C CA . LEU A 1 423 ? 9.460 -13.332 3.208 1.00 75.44 423 LEU A CA 1
ATOM 3255 C C . LEU A 1 423 ? 10.459 -12.796 2.185 1.00 75.44 423 LEU A C 1
ATOM 3257 O O . LEU A 1 423 ? 11.656 -12.720 2.450 1.00 75.44 423 LEU A O 1
ATOM 3261 N N . LEU A 1 424 ? 9.934 -12.369 1.044 1.00 82.12 424 LEU A N 1
ATOM 3262 C CA . LEU A 1 424 ? 10.616 -11.595 0.022 1.00 82.12 424 LEU A CA 1
ATOM 3263 C C . LEU A 1 424 ? 9.841 -10.290 -0.194 1.00 82.12 424 LEU A C 1
ATOM 3265 O O . LEU A 1 424 ? 8.628 -10.302 -0.395 1.00 82.12 424 LEU A O 1
ATOM 3269 N N . THR A 1 425 ? 10.526 -9.153 -0.143 1.00 78.00 425 THR A N 1
ATOM 3270 C CA . THR A 1 425 ? 9.902 -7.846 -0.379 1.00 78.00 425 THR A CA 1
ATOM 3271 C C . THR A 1 425 ? 9.922 -7.491 -1.863 1.00 78.00 425 THR A C 1
ATOM 3273 O O . THR A 1 425 ? 10.942 -7.683 -2.520 1.00 78.00 425 THR A O 1
ATOM 3276 N N . LYS A 1 426 ? 8.817 -6.953 -2.387 1.00 77.25 426 LYS A N 1
ATOM 3277 C CA . LYS A 1 426 ? 8.746 -6.318 -3.708 1.00 77.25 426 LYS A CA 1
ATOM 3278 C C . LYS A 1 426 ? 9.298 -4.881 -3.611 1.00 77.25 426 LYS A C 1
ATOM 3280 O O . LYS A 1 426 ? 8.999 -4.202 -2.628 1.00 77.25 426 LYS A O 1
ATOM 3285 N N . PRO A 1 427 ? 10.027 -4.387 -4.629 1.00 71.62 427 PRO A N 1
ATOM 3286 C CA . PRO A 1 427 ? 10.539 -5.128 -5.787 1.00 71.62 427 PRO A CA 1
ATOM 3287 C C . PRO A 1 427 ? 11.728 -6.035 -5.414 1.00 71.62 427 PRO A C 1
ATOM 3289 O O . PRO A 1 427 ? 12.436 -5.766 -4.447 1.00 71.62 427 PRO A O 1
ATOM 3292 N N . PHE A 1 428 ? 11.959 -7.093 -6.196 1.00 73.62 428 PHE A N 1
ATOM 3293 C CA . PHE A 1 428 ? 13.097 -8.005 -6.032 1.00 73.62 428 PHE A CA 1
ATOM 3294 C C . PHE A 1 428 ? 13.779 -8.293 -7.374 1.00 73.62 428 PHE A C 1
ATOM 3296 O O . PHE A 1 428 ? 13.136 -8.329 -8.423 1.00 73.62 428 PHE A O 1
ATOM 3303 N N . ASP A 1 429 ? 15.087 -8.531 -7.329 1.00 72.88 429 ASP A N 1
ATOM 3304 C CA . ASP A 1 429 ? 15.897 -8.952 -8.471 1.00 72.88 429 ASP A CA 1
ATOM 3305 C C . ASP A 1 429 ? 16.089 -10.483 -8.512 1.00 72.88 429 ASP A C 1
ATOM 3307 O O . ASP A 1 429 ? 15.620 -11.230 -7.644 1.00 72.88 429 ASP A O 1
ATOM 3311 N N . SER A 1 430 ? 16.785 -10.963 -9.550 1.00 77.12 430 SER A N 1
ATOM 3312 C CA . SER A 1 430 ? 17.087 -12.389 -9.732 1.00 77.12 430 SER A CA 1
ATOM 3313 C C . SER A 1 430 ? 17.857 -12.969 -8.540 1.00 77.12 430 SER A C 1
ATOM 3315 O O . SER A 1 430 ? 17.512 -14.039 -8.039 1.00 77.12 430 SER A O 1
ATOM 3317 N N . ASP A 1 431 ? 18.862 -12.251 -8.036 1.00 72.44 431 ASP A N 1
ATOM 3318 C CA . ASP A 1 431 ? 19.742 -12.735 -6.968 1.00 72.44 431 ASP A CA 1
ATOM 3319 C C . ASP A 1 431 ? 19.033 -12.820 -5.614 1.00 72.44 431 ASP A C 1
ATOM 3321 O O . ASP A 1 431 ? 19.291 -13.731 -4.820 1.00 72.44 431 ASP A O 1
ATOM 3325 N N . SER A 1 432 ? 18.142 -11.874 -5.322 1.00 74.50 432 SER A N 1
ATOM 3326 C CA . SER A 1 432 ? 17.341 -11.848 -4.097 1.00 74.50 432 SER A CA 1
ATOM 3327 C C . SER A 1 432 ? 16.267 -12.933 -4.121 1.00 74.50 432 SER A C 1
ATOM 3329 O O . SER A 1 432 ? 16.115 -13.647 -3.128 1.00 74.50 432 SER A O 1
ATOM 3331 N N . LEU A 1 433 ? 15.601 -13.139 -5.266 1.00 83.44 433 LEU A N 1
ATOM 3332 C CA . LEU A 1 433 ? 14.660 -14.246 -5.454 1.00 83.44 433 LEU A CA 1
ATOM 3333 C C . LEU A 1 433 ? 15.353 -15.602 -5.263 1.00 83.44 433 LEU A C 1
ATOM 3335 O O . LEU A 1 433 ? 14.886 -16.438 -4.488 1.00 83.44 433 LEU A O 1
ATOM 3339 N N . MET A 1 434 ? 16.500 -15.809 -5.915 1.00 85.31 434 MET A N 1
ATOM 3340 C CA . MET A 1 434 ? 17.230 -17.074 -5.826 1.00 85.31 434 MET A CA 1
ATOM 3341 C C . MET A 1 434 ? 17.790 -17.334 -4.426 1.00 85.31 434 MET A C 1
ATOM 3343 O O . MET A 1 434 ? 17.710 -18.465 -3.941 1.00 85.31 434 MET A O 1
ATOM 3347 N N . ARG A 1 435 ? 18.302 -16.307 -3.732 1.00 80.88 435 ARG A N 1
ATOM 3348 C CA . ARG A 1 435 ? 18.717 -16.439 -2.324 1.00 80.88 435 ARG A CA 1
ATOM 3349 C C . ARG A 1 435 ? 17.557 -16.849 -1.428 1.00 80.88 435 ARG A C 1
ATOM 3351 O O . ARG A 1 435 ? 17.720 -17.782 -0.645 1.00 80.88 435 ARG A O 1
ATOM 3358 N N . ALA A 1 436 ? 16.404 -16.192 -1.553 1.00 84.12 436 ALA A N 1
ATOM 3359 C CA . ALA A 1 436 ? 15.229 -16.500 -0.744 1.00 84.12 436 ALA A CA 1
ATOM 3360 C C . ALA A 1 436 ? 14.733 -17.936 -0.983 1.00 84.12 436 ALA A C 1
ATOM 3362 O O . ALA A 1 436 ? 14.451 -18.663 -0.030 1.00 84.12 436 ALA A O 1
ATOM 3363 N N . ILE A 1 437 ? 14.710 -18.381 -2.243 1.00 88.50 437 ILE A N 1
ATOM 3364 C CA . ILE A 1 437 ? 14.320 -19.746 -2.619 1.00 88.50 437 ILE A CA 1
ATOM 3365 C C . ILE A 1 437 ? 15.295 -20.778 -2.052 1.00 88.50 437 ILE A C 1
ATOM 3367 O O . ILE A 1 437 ? 14.864 -21.700 -1.361 1.00 88.50 437 ILE A O 1
ATOM 3371 N N . HIS A 1 438 ? 16.602 -20.617 -2.283 1.00 85.62 438 HIS A N 1
ATOM 3372 C CA . HIS A 1 438 ? 17.606 -21.554 -1.773 1.00 85.62 438 HIS A CA 1
ATOM 3373 C C . HIS A 1 438 ? 17.582 -21.632 -0.246 1.00 85.62 438 HIS A C 1
ATOM 3375 O O . HIS A 1 438 ? 17.605 -22.725 0.322 1.00 85.62 438 HIS A O 1
ATOM 3381 N N . HIS A 1 439 ? 17.475 -20.481 0.422 1.00 81.56 439 HIS A N 1
ATOM 3382 C CA . HIS A 1 439 ? 17.368 -20.417 1.872 1.00 81.56 439 HIS A CA 1
ATOM 3383 C C . HIS A 1 439 ? 16.124 -21.165 2.372 1.00 81.56 439 HIS A C 1
ATOM 3385 O O . HIS A 1 439 ? 16.198 -21.987 3.290 1.00 81.56 439 HIS A O 1
ATOM 3391 N N . ARG A 1 440 ? 14.966 -20.929 1.745 1.00 84.81 440 ARG A N 1
ATOM 3392 C CA . ARG A 1 440 ? 13.709 -21.546 2.169 1.00 84.81 440 ARG A CA 1
ATOM 3393 C C . ARG A 1 440 ? 13.672 -23.051 1.920 1.00 84.81 440 ARG A C 1
ATOM 3395 O O . ARG A 1 440 ? 13.209 -23.800 2.781 1.00 84.81 440 ARG A O 1
ATOM 3402 N N . ILE A 1 441 ? 14.193 -23.506 0.784 1.00 84.81 441 ILE A N 1
ATOM 3403 C CA . ILE A 1 441 ? 14.321 -24.934 0.475 1.00 84.81 441 ILE A CA 1
ATOM 3404 C C . ILE A 1 441 ? 15.278 -25.616 1.464 1.00 84.81 441 ILE A C 1
ATOM 3406 O O . ILE A 1 441 ? 14.991 -26.726 1.905 1.00 84.81 441 ILE A O 1
ATOM 3410 N N . ALA A 1 442 ? 16.353 -24.954 1.898 1.00 79.69 442 ALA A N 1
ATOM 3411 C CA . ALA A 1 442 ? 17.296 -25.522 2.863 1.00 79.69 442 ALA A CA 1
ATOM 3412 C C . ALA A 1 442 ? 16.765 -25.568 4.311 1.00 79.69 442 ALA A C 1
ATOM 3414 O O . ALA A 1 442 ? 17.214 -26.395 5.104 1.00 79.69 442 ALA A O 1
ATOM 3415 N N . THR A 1 443 ? 15.800 -24.714 4.668 1.00 74.38 443 THR A N 1
ATOM 3416 C CA . THR A 1 443 ? 15.302 -24.604 6.050 1.00 74.38 443 THR A CA 1
ATOM 3417 C C . THR A 1 443 ? 14.244 -25.686 6.358 1.00 74.38 443 THR A C 1
ATOM 3419 O O . THR A 1 443 ? 13.300 -25.860 5.573 1.00 74.38 443 THR A O 1
ATOM 3422 N N . PRO A 1 444 ? 14.359 -26.434 7.476 1.00 68.25 444 PRO A N 1
ATOM 3423 C CA . PRO A 1 444 ? 13.324 -27.364 7.936 1.00 68.25 444 PRO A CA 1
ATOM 3424 C C . PRO A 1 444 ? 12.033 -26.635 8.335 1.00 68.25 444 PRO A C 1
ATOM 3426 O O . PRO A 1 444 ? 12.064 -25.493 8.779 1.00 68.25 444 PRO A O 1
ATOM 3429 N N . LEU A 1 445 ? 10.885 -27.299 8.199 1.00 63.97 445 LEU A N 1
ATOM 3430 C CA . LEU A 1 445 ? 9.605 -26.776 8.681 1.00 63.97 445 LEU A CA 1
ATOM 3431 C C . LEU A 1 445 ? 9.440 -27.053 10.181 1.00 63.97 445 LEU A C 1
ATOM 3433 O O . LEU A 1 445 ? 9.650 -28.182 10.621 1.00 63.97 445 LEU A O 1
ATOM 3437 N N . ALA A 1 446 ? 9.020 -26.047 10.952 1.00 52.56 446 ALA A N 1
ATOM 3438 C CA . ALA A 1 446 ? 8.581 -26.251 12.330 1.00 52.56 446 ALA A CA 1
ATOM 3439 C C . ALA A 1 446 ? 7.265 -27.070 12.376 1.00 52.56 446 ALA A C 1
ATOM 3441 O O . ALA A 1 446 ? 6.413 -26.893 11.492 1.00 52.56 446 ALA A O 1
ATOM 3442 N N . PRO A 1 447 ? 7.068 -27.949 13.380 1.00 46.84 447 PRO A N 1
ATOM 3443 C CA . PRO A 1 447 ? 5.811 -28.673 13.574 1.00 46.84 447 PRO A CA 1
ATOM 3444 C C . PRO A 1 447 ? 4.621 -27.718 13.756 1.00 46.84 447 PRO A C 1
ATOM 3446 O O . PRO A 1 447 ? 4.753 -26.651 14.354 1.00 46.84 447 PRO A O 1
ATOM 3449 N N . LEU A 1 448 ? 3.449 -28.101 13.240 1.00 47.38 448 LEU A N 1
ATOM 3450 C CA . LEU A 1 448 ? 2.189 -27.408 13.525 1.00 47.38 448 LEU A CA 1
ATOM 3451 C C . LEU A 1 448 ? 1.753 -27.765 14.954 1.00 47.38 448 LEU A C 1
ATOM 3453 O O . LEU A 1 448 ? 1.164 -28.824 15.150 1.00 47.38 448 LEU A O 1
ATOM 3457 N N . ASP A 1 449 ? 2.034 -26.914 15.941 1.00 36.78 449 ASP A N 1
ATOM 3458 C CA . ASP A 1 449 ? 1.416 -27.061 17.263 1.00 36.78 449 ASP A CA 1
ATOM 3459 C C . ASP A 1 449 ? -0.100 -26.813 17.163 1.00 36.78 449 ASP A C 1
ATOM 3461 O O . ASP A 1 449 ? -0.558 -25.913 16.451 1.00 36.78 449 ASP A O 1
ATOM 3465 N N . GLU A 1 450 ? -0.867 -27.669 17.845 1.00 32.88 450 GLU A N 1
ATOM 3466 C CA . GLU A 1 450 ? -2.327 -27.763 17.801 1.00 32.88 450 GLU A CA 1
ATOM 3467 C C . GLU A 1 450 ? -3.010 -26.390 17.898 1.00 32.88 450 GLU A C 1
ATOM 3469 O O . GLU A 1 450 ? -2.965 -25.688 18.909 1.00 32.88 450 GLU A O 1
ATOM 3474 N N . VAL A 1 451 ? -3.699 -26.024 16.817 1.00 34.06 451 VAL A N 1
ATOM 3475 C CA . VAL A 1 451 ? -4.656 -24.922 16.795 1.00 34.06 451 VAL A CA 1
ATOM 3476 C C . VAL A 1 451 ? -5.693 -25.185 17.884 1.00 34.06 451 VAL A C 1
ATOM 3478 O O . VAL A 1 451 ? -6.423 -26.171 17.816 1.00 34.06 451 VAL A O 1
ATOM 3481 N N . ASN A 1 452 ? -5.764 -24.280 18.864 1.00 28.88 452 ASN A N 1
ATOM 3482 C CA . ASN A 1 452 ? -6.856 -24.146 19.827 1.00 28.88 452 ASN A CA 1
ATOM 3483 C C . ASN A 1 452 ? -8.215 -24.318 19.124 1.00 28.88 452 ASN A C 1
ATOM 3485 O O . ASN A 1 452 ? -8.774 -23.370 18.571 1.00 28.88 452 ASN A O 1
ATOM 3489 N N . THR A 1 453 ? -8.773 -25.525 19.164 1.00 28.52 453 THR A N 1
ATOM 3490 C CA . THR A 1 453 ? -10.190 -25.753 18.896 1.00 28.52 453 THR A CA 1
ATOM 3491 C C . THR A 1 453 ? -10.974 -25.175 20.075 1.00 28.52 453 THR A C 1
ATOM 3493 O O . THR A 1 453 ? -10.718 -25.591 21.210 1.00 28.52 453 THR A O 1
ATOM 3496 N N . PRO A 1 454 ? -11.925 -24.243 19.877 1.00 29.42 454 PRO A N 1
ATOM 3497 C CA . PRO A 1 454 ? -12.820 -23.851 20.953 1.00 29.42 454 PRO A CA 1
ATOM 3498 C C . PRO A 1 454 ? -13.625 -25.088 21.364 1.00 29.42 454 PRO A C 1
ATOM 3500 O O . PRO A 1 454 ? -14.408 -25.635 20.591 1.00 29.42 454 PRO A O 1
ATOM 3503 N N . SER A 1 455 ? -13.360 -25.559 22.580 1.00 25.44 455 SER A N 1
ATOM 3504 C CA . SER A 1 455 ? -14.060 -26.672 23.216 1.00 25.44 455 SER A CA 1
ATOM 3505 C C . SER A 1 455 ? -15.578 -26.423 23.168 1.00 25.44 455 SER A C 1
ATOM 3507 O O . SER A 1 455 ? -16.012 -25.346 23.596 1.00 25.44 455 SER A O 1
ATOM 3509 N N . PRO A 1 456 ? -16.405 -27.362 22.668 1.00 36.16 456 PRO A N 1
ATOM 3510 C CA . PRO A 1 456 ? -17.848 -27.246 22.796 1.00 36.16 456 PRO A CA 1
ATOM 3511 C C . PRO A 1 456 ? -18.169 -27.482 24.272 1.00 36.16 456 PRO A C 1
ATOM 3513 O O . PRO A 1 456 ? -18.057 -28.603 24.771 1.00 36.16 456 PRO A O 1
ATOM 3516 N N . ARG A 1 457 ? -18.478 -26.412 25.010 1.00 41.16 457 ARG A N 1
ATOM 3517 C CA . ARG A 1 457 ? -18.890 -26.567 26.407 1.00 41.16 457 ARG A CA 1
ATOM 3518 C C . ARG A 1 457 ? -20.259 -27.268 26.470 1.00 41.16 457 ARG A C 1
ATOM 3520 O O . ARG A 1 457 ? -21.106 -26.958 25.631 1.00 41.16 457 ARG A O 1
ATOM 3527 N N . PRO A 1 458 ? -20.438 -28.197 27.426 1.00 51.09 458 PRO A N 1
ATOM 3528 C CA . PRO A 1 458 ? -21.676 -28.946 27.633 1.00 51.09 458 PRO A CA 1
ATOM 3529 C C . PRO A 1 458 ? -22.837 -28.082 28.128 1.00 51.09 458 PRO A C 1
ATOM 3531 O O . PRO A 1 458 ? -22.572 -27.039 28.776 1.00 51.09 458 PRO A O 1
#

Foldseek 3Di:
DYDDDDDDDDDDDDDDDDDDDDDDDDDDDDPVRVVVVVVVVVVVVVVVVVVVVVCVVCLAPDLKWKWKKFFDADPVLAGDWIATQDTYCNNCVVQVHDPVLGHGDICCVSPVPDDVVVRRVLSCCQDVQDKDWDWDQHHPPRFIWTWIWGHPHHRMIMIIIDGCRVVVVVVVVVVVVVVVVLLVQQPDLWWKFKDDPQFTPDTHPNCCVVQVDDRVRRRVDGVVQQFDPVCSVVVVVLVVCQPDPNAQKKWWWGWTQHPVRDTFTWIKMWGWDDDPNHTIIMITIDTDDPVPPVPVDPIDTDGDDDDDDDDDDDDDDDDDDDQAAEEEEEALSVSVQVVVCVLCVVVRHHYDYDNHLVVVLVCLVVPDAGLEYEYEQDHPPAGPLNSVVSSCVVPVQYFYAYEYQDLVVVVVDPRAPPNPLRYDYPPDDSVSVVVSVVSRSPDGGDGDDDDDDPDPDD

pLDDT: mean 70.99, std 18.85, range [25.42, 95.25]